Protein AF-A0A954RBP4-F1 (afdb_monomer_lite)

Foldseek 3Di:
DFPFQFCADPVRDGHFDKDKDKAFFFDDVLLVLLLVLLVVCVVLLVQLQVLVVVLVVVVVVLVVVLCVVLVVVVVVDPCSQVSCCQSQVHRPPDPDPPGDRGNPVVVVVSLVSNLVSLVVVQVSVQVSCCRRTCVLVLQLCLLLLLLLLLLQAQWDQDPVRAIFSHSCLLVADEQEHQCCSVDGHHQWHPVVVSCLSNPVCVPDVVSSVVSSDRIDMTMGGSHTRHPQPLSVCLVNLLSVLLSVLSVVVLRDNDFGFDPSSVQSVQCRRDPLQPRWGQGPVRDIDTSLRSLVSSLVSSVVVLVVQPVDPVHDPPPDDCVSVVVSSVSSVVSSVQSVVCNVVVHRDLPCQSNYNNSVLVVVLVVCPPPDDPVVNNCSSRLCRRPDCSRPVNVCVVVPVHDDPDDPVVVVCCVQAPDPPDVVNVVSVCCVVPVVPDPDD

Structure (mmCIF, N/CA/C/O backbone):
data_AF-A0A954RBP4-F1
#
_entry.id   AF-A0A954RBP4-F1
#
loop_
_atom_site.group_PDB
_atom_site.id
_atom_site.type_symbol
_atom_site.label_atom_id
_atom_site.label_alt_id
_atom_site.label_comp_id
_atom_site.label_asym_id
_atom_site.label_entity_id
_atom_site.label_seq_id
_atom_site.pdbx_PDB_ins_code
_atom_site.Cartn_x
_atom_site.Cartn_y
_atom_site.Cartn_z
_atom_site.occupancy
_atom_site.B_iso_or_equiv
_atom_site.auth_seq_id
_atom_site.auth_comp_id
_atom_site.auth_asym_id
_atom_site.auth_atom_id
_atom_site.pdbx_PDB_model_num
ATOM 1 N N . PHE A 1 1 ? 16.609 14.440 15.806 1.00 33.59 1 PHE A N 1
ATOM 2 C CA . PHE A 1 1 ? 15.594 14.016 14.828 1.00 33.59 1 PHE A CA 1
ATOM 3 C C . PHE A 1 1 ? 15.076 12.662 15.272 1.00 33.59 1 PHE A C 1
ATOM 5 O O . PHE A 1 1 ? 15.730 11.662 15.017 1.00 33.59 1 PHE A O 1
ATOM 12 N N . SER A 1 2 ? 13.993 12.630 16.051 1.00 37.09 2 SER A N 1
ATOM 13 C CA . SER A 1 2 ? 13.300 11.372 16.325 1.00 37.09 2 SER A CA 1
ATOM 14 C C . SER A 1 2 ? 12.646 10.907 15.026 1.00 37.09 2 SER A C 1
ATOM 16 O O . SER A 1 2 ? 12.088 11.715 14.282 1.00 37.09 2 SER A O 1
ATOM 18 N N . LEU A 1 3 ? 12.771 9.618 14.718 1.00 47.31 3 LEU A N 1
ATOM 19 C CA . LEU A 1 3 ? 12.022 9.019 13.624 1.00 47.31 3 LEU A CA 1
ATOM 20 C C . LEU A 1 3 ? 10.549 9.012 14.049 1.00 47.31 3 LEU A C 1
ATOM 22 O O . LEU A 1 3 ? 10.166 8.297 14.972 1.00 47.31 3 LEU A O 1
ATOM 26 N N . ILE A 1 4 ? 9.744 9.863 13.422 1.00 57.34 4 ILE A N 1
ATOM 27 C CA . ILE A 1 4 ? 8.293 9.870 13.601 1.00 57.34 4 ILE A CA 1
ATOM 28 C C . ILE A 1 4 ? 7.732 8.950 12.519 1.00 57.34 4 ILE A C 1
ATOM 30 O O . ILE A 1 4 ? 7.962 9.185 11.331 1.00 57.34 4 ILE A O 1
ATOM 34 N N . LYS A 1 5 ? 7.024 7.890 12.913 1.00 66.44 5 LYS A N 1
ATOM 35 C CA . LYS A 1 5 ? 6.381 6.962 11.979 1.00 66.44 5 LYS A CA 1
ATOM 36 C C . LYS A 1 5 ? 5.023 7.526 11.576 1.00 66.44 5 LYS A C 1
ATOM 38 O O . LYS A 1 5 ? 3.989 7.055 12.017 1.00 66.44 5 LYS A O 1
ATOM 43 N N . ASN A 1 6 ? 5.028 8.565 10.753 1.00 70.00 6 ASN A N 1
ATOM 44 C CA . ASN A 1 6 ? 3.814 9.162 10.211 1.00 70.00 6 ASN A CA 1
ATOM 45 C C . ASN A 1 6 ? 3.867 9.095 8.677 1.00 70.00 6 ASN A C 1
ATOM 47 O O . ASN A 1 6 ? 4.937 9.210 8.076 1.00 70.00 6 ASN A O 1
ATOM 51 N N . ASP A 1 7 ? 2.713 8.919 8.033 1.00 79.81 7 ASP A N 1
ATOM 52 C CA . ASP A 1 7 ? 2.591 9.073 6.583 1.00 79.81 7 ASP A CA 1
ATOM 53 C C . ASP A 1 7 ? 2.829 10.521 6.141 1.00 79.81 7 ASP A C 1
ATOM 55 O O . ASP A 1 7 ? 2.925 10.780 4.944 1.00 79.81 7 ASP A O 1
ATOM 59 N N . ARG A 1 8 ? 2.964 11.467 7.080 1.00 78.88 8 ARG A N 1
ATOM 60 C CA . ARG A 1 8 ? 3.411 12.835 6.833 1.00 78.88 8 ARG A CA 1
ATOM 61 C C . ARG A 1 8 ? 4.608 13.257 7.660 1.00 78.88 8 ARG A C 1
ATOM 63 O O . ARG A 1 8 ? 4.694 12.972 8.850 1.00 78.88 8 ARG A O 1
ATOM 70 N N . ASP A 1 9 ? 5.489 14.031 7.036 1.00 73.94 9 ASP A N 1
ATOM 71 C CA . ASP A 1 9 ? 6.501 14.785 7.774 1.00 73.94 9 ASP A CA 1
ATOM 72 C C . ASP A 1 9 ? 5.924 16.076 8.388 1.00 73.94 9 ASP A C 1
ATOM 74 O O . ASP A 1 9 ? 4.754 16.431 8.207 1.00 73.94 9 ASP A O 1
ATOM 78 N N . ALA A 1 10 ? 6.773 16.805 9.117 1.00 68.75 10 ALA A N 1
ATOM 79 C CA . ALA A 1 10 ? 6.433 18.095 9.715 1.00 68.75 10 ALA A CA 1
ATOM 80 C C . ALA A 1 10 ? 6.045 19.171 8.678 1.00 68.75 10 ALA A C 1
ATOM 82 O O . ALA A 1 10 ? 5.360 20.135 9.016 1.00 68.75 10 ALA A O 1
ATOM 83 N N . GLU A 1 11 ? 6.444 18.999 7.416 1.00 77.31 11 GLU A N 1
ATOM 84 C CA . GLU A 1 11 ? 6.103 19.881 6.297 1.00 77.31 11 GLU A CA 1
ATOM 85 C C . GLU A 1 11 ? 4.794 19.464 5.601 1.00 77.31 11 GLU A C 1
ATOM 87 O O . GLU A 1 11 ? 4.347 20.118 4.655 1.00 77.31 11 GLU A O 1
ATOM 92 N N . ASN A 1 12 ? 4.126 18.418 6.105 1.00 75.44 12 ASN A N 1
ATOM 93 C CA . ASN A 1 12 ? 2.889 17.854 5.573 1.00 75.44 12 ASN A CA 1
ATOM 94 C C . ASN A 1 12 ? 3.063 17.223 4.174 1.00 75.44 12 ASN A C 1
ATOM 96 O O . ASN A 1 12 ? 2.090 17.083 3.420 1.00 75.44 12 ASN A O 1
ATOM 100 N N . ASN A 1 13 ? 4.287 16.815 3.826 1.00 80.81 13 ASN A N 1
ATOM 101 C CA . ASN A 1 13 ? 4.541 15.965 2.668 1.00 80.81 13 ASN A CA 1
ATOM 102 C C . ASN A 1 13 ? 4.048 14.555 2.977 1.00 80.81 13 ASN A C 1
ATOM 104 O O . ASN A 1 13 ? 4.343 14.022 4.037 1.00 80.81 13 ASN A O 1
ATOM 108 N N . VAL A 1 14 ? 3.303 13.952 2.049 1.00 80.94 14 VAL A N 1
ATOM 109 C CA . VAL A 1 14 ? 2.712 12.622 2.241 1.00 80.94 14 VAL A CA 1
ATOM 110 C C . VAL A 1 14 ? 3.630 11.562 1.648 1.00 80.94 14 VAL A C 1
ATOM 112 O O . VAL A 1 14 ? 3.820 11.518 0.429 1.00 80.94 14 VAL A O 1
ATOM 115 N N . TYR A 1 15 ? 4.148 10.700 2.508 1.00 73.00 15 TYR A N 1
ATOM 116 C CA . TYR A 1 15 ? 4.879 9.486 2.185 1.00 73.00 15 TYR A CA 1
ATOM 117 C C . TYR A 1 15 ? 3.975 8.281 2.412 1.00 73.00 15 TYR A C 1
ATOM 119 O O . TYR A 1 15 ? 2.764 8.402 2.598 1.00 73.00 15 TYR A O 1
ATOM 127 N N . GLY A 1 16 ? 4.520 7.080 2.290 1.00 62.59 16 GLY A N 1
ATOM 128 C CA . GLY A 1 16 ? 3.666 5.926 2.411 1.00 62.59 16 GLY A CA 1
ATOM 129 C C . GLY A 1 16 ? 4.373 4.615 2.607 1.00 62.59 16 GLY A C 1
ATOM 130 O O . GLY A 1 16 ? 5.326 4.315 1.893 1.00 62.59 16 GLY A O 1
ATOM 131 N N . ALA A 1 17 ? 3.773 3.780 3.447 1.00 70.00 17 ALA A N 1
ATOM 132 C CA . ALA A 1 17 ? 3.971 2.344 3.410 1.00 70.00 17 ALA A CA 1
ATOM 133 C C . ALA A 1 17 ? 3.424 1.799 2.078 1.00 70.00 17 ALA A C 1
ATOM 135 O O . ALA A 1 17 ? 2.238 1.937 1.764 1.00 70.00 17 ALA A O 1
ATOM 136 N N . GLN A 1 18 ? 4.317 1.287 1.233 1.00 80.31 18 GLN A N 1
ATOM 137 C CA . GLN A 1 18 ? 3.947 0.586 0.007 1.00 80.31 18 GLN A CA 1
ATOM 138 C C . GLN A 1 18 ? 3.884 -0.905 0.308 1.00 80.31 18 GLN A C 1
ATOM 140 O O . GLN A 1 18 ? 4.872 -1.495 0.742 1.00 80.31 18 GLN A O 1
ATOM 145 N N . GLU A 1 19 ? 2.747 -1.522 0.023 1.00 90.12 19 GLU A N 1
ATOM 146 C CA . GLU A 1 19 ? 2.595 -2.966 0.122 1.00 90.12 19 GLU A CA 1
ATOM 147 C C . GLU A 1 19 ? 2.966 -3.605 -1.216 1.00 90.12 19 GLU A C 1
ATOM 149 O O . GLU A 1 19 ? 2.655 -3.084 -2.293 1.00 90.12 19 GLU A O 1
ATOM 154 N N . ASN A 1 20 ? 3.663 -4.735 -1.151 1.00 92.50 20 ASN A N 1
ATOM 155 C CA . ASN A 1 20 ? 4.163 -5.442 -2.319 1.00 92.50 20 ASN A CA 1
ATOM 156 C C . ASN A 1 20 ? 3.734 -6.904 -2.222 1.00 92.50 20 ASN A C 1
ATOM 158 O O . ASN A 1 20 ? 4.169 -7.609 -1.318 1.00 92.50 20 ASN A O 1
ATOM 162 N N . TYR A 1 21 ? 2.930 -7.350 -3.181 1.00 92.50 21 TYR A N 1
ATOM 163 C CA . TYR A 1 21 ? 2.414 -8.715 -3.240 1.00 92.50 21 TYR A CA 1
ATOM 164 C C . TYR A 1 21 ? 2.783 -9.368 -4.563 1.00 92.50 21 TYR A C 1
ATOM 166 O O . TYR A 1 21 ? 2.841 -8.698 -5.594 1.00 92.50 21 TYR A O 1
ATOM 174 N N . GLU A 1 22 ? 3.010 -10.675 -4.566 1.00 91.38 22 GLU A N 1
ATOM 175 C CA . GLU A 1 22 ? 3.103 -11.421 -5.815 1.00 91.38 22 GLU A CA 1
ATOM 176 C C . GLU A 1 22 ? 1.692 -11.767 -6.297 1.00 91.38 22 GLU A C 1
ATOM 178 O O . GLU A 1 22 ? 0.922 -12.403 -5.587 1.00 91.38 22 GLU A O 1
ATOM 183 N N . ALA A 1 23 ? 1.334 -11.340 -7.506 1.00 92.81 23 ALA A N 1
ATOM 184 C CA . ALA A 1 23 ? 0.009 -11.589 -8.060 1.00 92.81 23 ALA A CA 1
ATOM 185 C C . ALA A 1 23 ? 0.088 -11.985 -9.531 1.00 92.81 23 ALA A C 1
ATOM 187 O O . ALA A 1 23 ? 1.051 -11.687 -10.249 1.00 92.81 23 ALA A O 1
ATOM 188 N N . THR A 1 24 ? -0.964 -12.640 -10.010 1.00 93.06 24 THR A N 1
ATOM 189 C CA . THR A 1 24 ? -1.110 -12.934 -11.434 1.00 93.06 24 THR A CA 1
ATOM 190 C C . THR A 1 24 ? -1.325 -11.646 -12.238 1.00 93.06 24 THR A C 1
ATOM 192 O O . THR A 1 24 ? -2.345 -10.968 -12.109 1.00 93.06 24 THR A O 1
ATOM 195 N N . LEU A 1 25 ? -0.368 -11.315 -13.111 1.00 94.19 25 LEU A N 1
ATOM 196 C CA . LEU A 1 25 ? -0.411 -10.131 -13.970 1.00 94.19 25 LEU A CA 1
ATOM 197 C C . LEU A 1 25 ? -1.586 -10.192 -14.952 1.00 94.19 25 LEU A C 1
ATOM 199 O O . LEU A 1 25 ? -2.387 -9.263 -15.045 1.00 94.19 25 LEU A O 1
ATOM 203 N N . ALA A 1 26 ? -1.651 -11.271 -15.727 1.00 93.69 26 ALA A N 1
ATOM 204 C CA . ALA A 1 26 ? -2.657 -11.510 -16.749 1.00 93.69 26 ALA A CA 1
ATOM 205 C C . ALA A 1 26 ? -2.641 -12.987 -17.167 1.00 93.69 26 ALA A C 1
ATOM 207 O O . ALA A 1 26 ? -1.654 -13.695 -16.962 1.00 93.69 26 ALA A O 1
ATOM 208 N N . GLU A 1 27 ? -3.717 -13.431 -17.814 1.00 92.62 27 GLU A N 1
ATOM 209 C CA . GLU A 1 27 ? -3.860 -14.790 -18.340 1.00 92.62 27 GLU A CA 1
ATOM 210 C C . GLU A 1 27 ? -4.358 -14.781 -19.788 1.00 92.62 27 GLU A C 1
ATOM 212 O O . GLU A 1 27 ? -4.925 -13.790 -20.269 1.00 92.62 27 GLU A O 1
ATOM 217 N N . GLY A 1 28 ? -4.131 -15.897 -20.488 1.00 94.75 28 GLY A N 1
ATOM 218 C CA . GLY A 1 28 ? -4.576 -16.104 -21.864 1.00 94.75 28 GLY A CA 1
ATOM 219 C C . GLY A 1 28 ? -4.098 -15.001 -22.811 1.00 94.75 28 GLY A C 1
ATOM 220 O O . GLY A 1 28 ? -2.933 -14.597 -22.794 1.00 94.75 28 GLY A O 1
ATOM 221 N N . TRP A 1 29 ? -5.014 -14.481 -23.630 1.00 95.50 29 TRP A N 1
ATOM 222 C CA . TRP A 1 29 ? -4.706 -13.457 -24.633 1.00 95.50 29 TRP A CA 1
ATOM 223 C C . TRP A 1 29 ? -4.189 -12.143 -24.029 1.00 95.50 29 TRP A C 1
ATOM 225 O O . TRP A 1 29 ? -3.405 -11.449 -24.669 1.00 95.50 29 TRP A O 1
ATOM 235 N N . ARG A 1 30 ? -4.582 -11.793 -22.793 1.00 95.50 30 ARG A N 1
ATOM 236 C CA . ARG A 1 30 ? -4.137 -10.546 -22.146 1.00 95.50 30 ARG A CA 1
ATOM 237 C C . ARG A 1 30 ? -2.656 -10.591 -21.788 1.00 95.50 30 ARG A C 1
ATOM 239 O O . ARG A 1 30 ? -1.988 -9.567 -21.875 1.00 95.50 30 ARG A O 1
ATOM 246 N N . LEU A 1 31 ? -2.144 -11.763 -21.406 1.00 96.44 31 LEU A N 1
ATOM 247 C CA . LEU A 1 31 ? -0.717 -11.951 -21.141 1.00 96.44 31 LEU A CA 1
ATOM 248 C C . LEU A 1 31 ? 0.098 -11.843 -22.434 1.00 96.44 31 LEU A C 1
ATOM 250 O O . LEU A 1 31 ? 1.148 -11.206 -22.451 1.00 96.44 31 LEU A O 1
ATOM 254 N N . TRP A 1 32 ? -0.411 -12.413 -23.528 1.00 97.00 32 TRP A N 1
ATOM 255 C CA . TRP A 1 32 ? 0.188 -12.241 -24.852 1.00 97.00 32 TRP A CA 1
ATOM 256 C C . TRP A 1 32 ? 0.181 -10.783 -25.300 1.00 97.00 32 TRP A C 1
ATOM 258 O O . TRP A 1 32 ? 1.216 -10.288 -25.731 1.00 97.00 32 TRP A O 1
ATOM 268 N N . ALA A 1 33 ? -0.939 -10.078 -25.129 1.00 97.12 33 ALA A N 1
ATOM 269 C CA . ALA A 1 33 ? -1.040 -8.659 -25.448 1.00 97.12 33 ALA A CA 1
ATOM 270 C C . ALA A 1 33 ? -0.065 -7.810 -24.618 1.00 97.12 33 ALA A C 1
ATOM 272 O O . ALA A 1 33 ? 0.603 -6.950 -25.174 1.00 97.12 33 ALA A O 1
ATOM 273 N N . TRP A 1 34 ? 0.088 -8.093 -23.319 1.00 97.31 34 TRP A N 1
ATOM 274 C CA . TRP A 1 34 ? 1.098 -7.444 -22.476 1.00 97.31 34 TRP A CA 1
ATOM 275 C C . TRP A 1 34 ? 2.517 -7.631 -23.026 1.00 97.31 34 TRP A C 1
ATOM 277 O O . TRP A 1 34 ? 3.234 -6.653 -23.228 1.00 97.31 34 TRP A O 1
ATOM 287 N N . ARG A 1 35 ? 2.908 -8.876 -23.325 1.00 97.44 35 ARG A N 1
ATOM 288 C CA . ARG A 1 35 ? 4.232 -9.193 -23.887 1.00 97.44 35 ARG A CA 1
ATOM 289 C C . ARG A 1 35 ? 4.448 -8.519 -25.240 1.00 97.44 35 ARG A C 1
ATOM 291 O O . ARG A 1 35 ? 5.499 -7.931 -25.469 1.00 97.44 35 ARG A O 1
ATOM 298 N N . ALA A 1 36 ? 3.443 -8.560 -26.112 1.00 97.44 36 ALA A N 1
ATOM 299 C CA . ALA A 1 36 ? 3.481 -7.898 -27.410 1.00 97.44 36 ALA A CA 1
ATOM 300 C C . ALA A 1 36 ? 3.645 -6.378 -27.263 1.00 97.44 36 ALA A C 1
ATOM 302 O O . ALA A 1 36 ? 4.449 -5.791 -27.982 1.00 97.44 36 ALA A O 1
ATOM 303 N N . SER A 1 37 ? 2.963 -5.749 -26.298 1.00 97.06 37 SER A N 1
ATOM 304 C CA . SER A 1 37 ? 3.147 -4.328 -25.993 1.00 97.06 37 SER A CA 1
ATOM 305 C C . SER A 1 37 ? 4.576 -4.014 -25.550 1.00 97.06 37 SER A C 1
ATOM 307 O O . SER A 1 37 ? 5.146 -3.047 -26.041 1.00 97.06 37 SER A O 1
ATOM 309 N N . LEU A 1 38 ? 5.182 -4.831 -24.678 1.00 96.00 38 LEU A N 1
ATOM 310 C CA . LEU A 1 38 ? 6.577 -4.634 -24.260 1.00 96.00 38 LEU A CA 1
ATOM 311 C C . LEU A 1 38 ? 7.545 -4.722 -25.448 1.00 96.00 38 LEU A C 1
ATOM 313 O O . LEU A 1 38 ? 8.430 -3.880 -25.577 1.00 96.00 38 LEU A O 1
ATOM 317 N N . ILE A 1 39 ? 7.345 -5.692 -26.347 1.00 96.06 39 ILE A N 1
ATOM 318 C CA . ILE A 1 39 ? 8.150 -5.829 -27.571 1.00 96.06 39 ILE A CA 1
ATOM 319 C C . ILE A 1 39 ? 7.952 -4.617 -28.487 1.00 96.06 39 ILE A C 1
ATOM 321 O O . ILE A 1 39 ? 8.927 -4.028 -28.948 1.00 96.06 39 ILE A O 1
ATOM 325 N N . ALA A 1 40 ? 6.706 -4.201 -28.720 1.00 96.50 40 ALA A N 1
ATOM 326 C CA . ALA A 1 40 ? 6.388 -3.048 -29.564 1.00 96.50 40 ALA A CA 1
ATOM 327 C C . ALA A 1 40 ? 6.981 -1.738 -29.016 1.00 96.50 40 ALA A C 1
ATOM 329 O O . ALA A 1 40 ? 7.265 -0.815 -29.774 1.00 96.50 40 ALA A O 1
ATOM 330 N N . MET A 1 41 ? 7.199 -1.667 -27.703 1.00 95.94 41 MET A N 1
ATOM 331 C CA . MET A 1 41 ? 7.825 -0.537 -27.026 1.00 95.94 41 MET A CA 1
ATOM 332 C C . MET A 1 41 ? 9.360 -0.545 -27.070 1.00 95.94 41 MET A C 1
ATOM 334 O O . MET A 1 41 ? 9.969 0.451 -26.681 1.00 95.94 41 MET A O 1
ATOM 338 N N . THR A 1 42 ? 10.005 -1.610 -27.558 1.00 94.06 42 THR A N 1
ATOM 339 C CA . THR A 1 42 ? 11.477 -1.696 -27.587 1.00 94.06 42 THR A CA 1
ATOM 340 C C . THR A 1 42 ? 12.160 -0.565 -28.366 1.00 94.06 42 THR A C 1
ATOM 342 O O . THR A 1 42 ? 13.127 -0.025 -27.830 1.00 94.06 42 THR A O 1
ATOM 345 N N . PRO A 1 43 ? 11.681 -0.092 -29.541 1.00 95.44 43 PRO A N 1
ATOM 346 C CA . PRO A 1 43 ? 12.342 1.018 -30.237 1.00 95.44 43 PRO A CA 1
ATOM 347 C C . PRO A 1 43 ? 12.315 2.302 -29.406 1.00 95.44 43 PRO A C 1
ATOM 349 O O . PRO A 1 43 ? 13.280 3.062 -29.372 1.00 95.44 43 PRO A O 1
ATOM 352 N N . LEU A 1 44 ? 11.211 2.517 -28.691 1.00 94.69 44 LEU A N 1
ATOM 353 C CA . LEU A 1 44 ? 11.035 3.665 -27.819 1.00 94.69 44 LEU A CA 1
ATOM 354 C C . LEU A 1 44 ? 11.900 3.567 -26.562 1.00 94.69 44 LEU A C 1
ATOM 356 O O . LEU A 1 44 ? 12.443 4.570 -26.117 1.00 94.69 44 LEU A O 1
ATOM 360 N N . MET A 1 45 ? 12.082 2.355 -26.041 1.00 94.62 45 MET A N 1
ATOM 361 C CA . MET A 1 45 ? 13.001 2.070 -24.944 1.00 94.62 45 MET A CA 1
ATOM 362 C C . MET A 1 45 ? 14.446 2.420 -25.329 1.00 94.62 45 MET A C 1
ATOM 364 O O . MET A 1 45 ? 15.089 3.187 -24.616 1.00 94.62 45 MET A O 1
ATOM 368 N N . PHE A 1 46 ? 14.923 1.971 -26.497 1.00 94.69 46 PHE A N 1
ATOM 369 C CA . PHE A 1 46 ? 16.255 2.334 -27.000 1.00 94.69 46 PHE A CA 1
ATOM 370 C C . PHE A 1 46 ? 16.401 3.842 -27.238 1.00 94.69 46 PHE A C 1
ATOM 372 O O . PHE A 1 46 ? 17.417 4.423 -26.860 1.00 94.69 46 PHE A O 1
ATOM 379 N N . ALA A 1 47 ? 15.386 4.497 -27.811 1.00 95.00 47 ALA A N 1
ATOM 380 C CA . ALA A 1 47 ? 15.392 5.949 -27.990 1.00 95.00 47 ALA A CA 1
ATOM 381 C C . ALA A 1 47 ? 15.489 6.691 -26.645 1.00 95.00 47 ALA A C 1
ATOM 383 O O . ALA A 1 47 ? 16.256 7.648 -26.519 1.00 95.00 47 ALA A O 1
ATOM 384 N N . THR A 1 48 ? 14.766 6.222 -25.622 1.00 95.06 48 THR A N 1
ATOM 385 C CA . THR A 1 48 ? 14.865 6.752 -24.260 1.00 95.06 48 THR A CA 1
ATOM 386 C C . THR A 1 48 ? 16.270 6.559 -23.689 1.00 95.06 48 THR A C 1
ATOM 388 O O . THR A 1 48 ? 16.819 7.514 -23.147 1.00 95.06 48 THR A O 1
ATOM 391 N N . TRP A 1 49 ? 16.891 5.385 -23.840 1.00 94.56 49 TRP A N 1
ATOM 392 C CA . TRP A 1 49 ? 18.256 5.150 -23.351 1.00 94.56 49 TRP A CA 1
ATOM 393 C C . TRP A 1 49 ? 19.279 6.053 -24.032 1.00 94.56 49 TRP A C 1
ATOM 395 O O . TRP A 1 49 ? 20.080 6.682 -23.347 1.00 94.56 49 TRP A O 1
ATOM 405 N N . ILE A 1 50 ? 19.215 6.182 -25.360 1.00 95.00 50 ILE A N 1
ATOM 406 C CA . ILE A 1 50 ? 20.086 7.092 -26.114 1.00 95.00 50 ILE A CA 1
ATOM 407 C C . ILE A 1 50 ? 19.915 8.523 -25.599 1.00 95.00 50 ILE A C 1
ATOM 409 O O . ILE A 1 50 ? 20.904 9.188 -25.305 1.00 95.00 50 ILE A O 1
ATOM 413 N N . GLY A 1 51 ? 18.675 8.990 -25.427 1.00 94.44 51 GLY A N 1
ATOM 414 C CA . GLY A 1 51 ? 18.413 10.327 -24.899 1.00 94.44 51 GLY A CA 1
ATOM 415 C C . GLY A 1 51 ? 18.949 10.531 -23.477 1.00 94.44 51 GLY A C 1
ATOM 416 O O . GLY A 1 51 ? 19.565 11.558 -23.202 1.00 94.44 51 GLY A O 1
ATOM 417 N N . LEU A 1 52 ? 18.793 9.548 -22.584 1.00 92.44 52 LEU A N 1
ATOM 418 C CA . LEU A 1 52 ? 19.346 9.607 -21.225 1.00 92.44 52 LEU A CA 1
ATOM 419 C C . LEU A 1 52 ? 20.881 9.610 -21.227 1.00 92.44 52 LEU A C 1
ATOM 421 O O . LEU A 1 52 ? 21.486 10.392 -20.497 1.00 92.44 52 LEU A O 1
ATOM 425 N N . ILE A 1 53 ? 21.516 8.799 -22.077 1.00 92.75 53 ILE A N 1
ATOM 426 C CA . ILE A 1 53 ? 22.975 8.781 -22.247 1.00 92.75 53 ILE A CA 1
ATOM 427 C C . ILE A 1 53 ? 23.467 10.135 -22.765 1.00 92.75 53 ILE A C 1
ATOM 429 O O . ILE A 1 53 ? 24.426 10.678 -22.225 1.00 92.75 53 ILE A O 1
ATOM 433 N N . LEU A 1 54 ? 22.795 10.720 -23.760 1.00 94.81 54 LEU A N 1
ATOM 434 C CA . LEU A 1 54 ? 23.139 12.046 -24.278 1.00 94.81 54 LEU A CA 1
ATOM 435 C C . LEU A 1 54 ? 23.004 13.135 -23.207 1.00 94.81 54 LEU A C 1
ATOM 437 O O . LEU A 1 54 ? 23.852 14.023 -23.141 1.00 94.81 54 LEU A O 1
ATOM 441 N N . LEU A 1 55 ? 21.991 13.053 -22.337 1.00 92.19 55 LEU A N 1
ATOM 442 C CA . LEU A 1 55 ? 21.859 13.962 -21.196 1.00 92.19 55 LEU A CA 1
ATOM 443 C C . LEU A 1 55 ? 23.013 13.796 -20.204 1.00 92.19 55 LEU A C 1
ATOM 445 O O . LEU A 1 55 ? 23.594 14.796 -19.787 1.00 92.19 55 LEU A O 1
ATOM 449 N N . ILE A 1 56 ? 23.389 12.558 -19.871 1.00 90.31 56 ILE A N 1
ATOM 450 C CA . ILE A 1 56 ? 24.537 12.274 -18.996 1.00 90.31 56 ILE A CA 1
ATOM 451 C C . ILE A 1 56 ? 25.829 12.825 -19.611 1.00 90.31 56 ILE A C 1
ATOM 453 O O . ILE A 1 56 ? 26.572 13.531 -18.933 1.00 90.31 56 ILE A O 1
ATOM 457 N N . ILE A 1 57 ? 26.079 12.572 -20.900 1.00 92.75 57 ILE A N 1
ATOM 458 C CA . ILE A 1 57 ? 27.238 13.115 -21.625 1.00 92.75 57 ILE A CA 1
ATOM 459 C C . ILE A 1 57 ? 27.211 14.648 -21.597 1.00 92.75 57 ILE A C 1
ATOM 461 O O . ILE A 1 57 ? 28.235 15.268 -21.324 1.00 92.75 57 ILE A O 1
ATOM 465 N N . GLY A 1 58 ? 26.047 15.270 -21.804 1.00 91.06 58 GLY A N 1
ATOM 466 C CA . GLY A 1 58 ? 25.863 16.718 -21.697 1.00 91.06 58 GLY A CA 1
ATOM 467 C C . GLY A 1 58 ? 26.262 17.276 -20.329 1.00 91.06 58 GLY A C 1
ATOM 468 O O . GLY A 1 58 ? 26.988 18.268 -20.263 1.00 91.06 58 GLY A O 1
ATOM 469 N N . VAL A 1 59 ? 25.856 16.613 -19.241 1.00 88.62 59 VAL A N 1
ATOM 470 C CA . VAL A 1 59 ? 26.249 16.989 -17.872 1.00 88.62 59 VAL A CA 1
ATOM 471 C C . VAL A 1 59 ? 27.751 16.831 -17.662 1.00 88.62 59 VAL A C 1
ATOM 473 O O . VAL A 1 59 ? 28.389 17.736 -17.129 1.00 88.62 59 VAL A O 1
ATOM 476 N N . LEU A 1 60 ? 28.340 15.717 -18.103 1.00 89.06 60 LEU A N 1
ATOM 477 C CA . LEU A 1 60 ? 29.780 15.483 -17.976 1.00 89.06 60 LEU A CA 1
ATOM 478 C C . LEU A 1 60 ? 30.595 16.519 -18.762 1.00 89.06 60 LEU A C 1
ATOM 480 O O . LEU A 1 60 ? 31.570 17.052 -18.235 1.00 89.06 60 LEU A O 1
ATOM 484 N N . MET A 1 61 ? 30.170 16.861 -19.982 1.00 90.62 61 MET A N 1
ATOM 485 C CA . MET A 1 61 ? 30.788 17.927 -20.776 1.00 90.62 61 MET A CA 1
ATOM 486 C C . MET A 1 61 ? 30.659 19.287 -20.088 1.00 90.62 61 MET A C 1
ATOM 488 O O . MET A 1 61 ? 31.641 20.023 -20.019 1.00 90.62 61 MET A O 1
ATOM 492 N N . TYR A 1 62 ? 29.484 19.615 -19.541 1.00 89.56 62 TYR A N 1
ATOM 493 C CA . TYR A 1 62 ? 29.293 20.843 -18.769 1.00 89.56 62 TYR A CA 1
ATOM 494 C C . TYR A 1 62 ? 30.252 20.911 -17.577 1.00 89.56 62 TYR A C 1
ATOM 496 O O . TYR A 1 62 ? 30.938 21.916 -17.410 1.00 89.56 62 TYR A O 1
ATOM 504 N N . LEU A 1 63 ? 30.346 19.841 -16.782 1.00 86.06 63 LEU A N 1
ATOM 505 C CA . LEU A 1 63 ? 31.239 19.782 -15.624 1.00 86.06 63 LEU A CA 1
ATOM 506 C C . LEU A 1 63 ? 32.713 19.905 -16.032 1.00 86.06 63 LEU A C 1
ATOM 508 O O . LEU A 1 63 ? 33.468 20.609 -15.364 1.00 86.06 63 LEU A O 1
ATOM 512 N N . ALA A 1 64 ? 33.114 19.282 -17.143 1.00 87.62 64 ALA A N 1
ATOM 513 C CA . ALA A 1 64 ? 34.463 19.408 -17.685 1.00 87.62 64 ALA A CA 1
ATOM 514 C C . ALA A 1 64 ? 34.773 20.853 -18.114 1.00 87.62 64 ALA A C 1
ATOM 516 O O . ALA A 1 64 ? 35.800 21.404 -17.721 1.00 87.62 64 ALA A O 1
ATOM 517 N N . ILE A 1 65 ? 33.867 21.502 -18.855 1.00 88.81 65 ILE A N 1
ATOM 518 C CA . ILE A 1 65 ? 34.014 22.907 -19.271 1.00 88.81 65 ILE A CA 1
ATOM 519 C C . ILE A 1 65 ? 34.046 23.826 -18.046 1.00 88.81 65 ILE A C 1
ATOM 521 O O . ILE A 1 65 ? 34.914 24.691 -17.942 1.00 88.81 65 ILE A O 1
ATOM 525 N N . ALA A 1 66 ? 33.141 23.618 -17.089 1.00 86.19 66 ALA A N 1
ATOM 526 C CA . ALA A 1 66 ? 33.093 24.378 -15.848 1.00 86.19 66 ALA A CA 1
ATOM 527 C C . ALA A 1 66 ? 34.399 24.241 -15.051 1.00 86.19 66 ALA A C 1
ATOM 529 O O . ALA A 1 66 ? 34.887 25.238 -14.523 1.00 86.19 66 ALA A O 1
ATOM 530 N N . ALA A 1 67 ? 35.007 23.051 -15.008 1.00 84.75 67 ALA A N 1
ATOM 531 C CA . ALA A 1 67 ? 36.305 22.832 -14.371 1.00 84.75 67 ALA A CA 1
ATOM 532 C C . ALA A 1 67 ? 37.442 23.567 -15.099 1.00 84.75 67 ALA A C 1
ATOM 534 O O . ALA A 1 67 ? 38.245 24.237 -14.446 1.00 84.75 67 ALA A O 1
ATOM 535 N N . VAL A 1 68 ? 37.474 23.511 -16.437 1.00 87.31 68 VAL A N 1
ATOM 536 C CA . VAL A 1 68 ? 38.458 24.227 -17.271 1.00 87.31 68 VAL A CA 1
ATOM 537 C C . VAL A 1 68 ? 38.339 25.745 -17.118 1.00 87.31 68 VAL A C 1
ATOM 539 O O . VAL A 1 68 ? 39.354 26.431 -17.147 1.00 87.31 68 VAL A O 1
ATOM 542 N N . VAL A 1 69 ? 37.132 26.283 -16.918 1.00 85.31 69 VAL A N 1
ATOM 543 C CA . VAL A 1 69 ? 36.912 27.717 -16.651 1.00 85.31 69 VAL A CA 1
ATOM 544 C C . VAL A 1 69 ? 37.272 28.079 -15.208 1.00 85.31 69 VAL A C 1
ATOM 546 O O . VAL A 1 69 ? 37.896 29.111 -14.959 1.00 85.31 69 VAL A O 1
ATOM 549 N N . TYR A 1 70 ? 36.896 27.235 -14.247 1.00 83.06 70 TYR A N 1
ATOM 550 C CA . TYR A 1 70 ? 37.095 27.490 -12.823 1.00 83.06 70 TYR A CA 1
ATOM 551 C C . TYR A 1 70 ? 38.575 27.491 -12.428 1.00 83.06 70 TYR A C 1
ATOM 553 O O . TYR A 1 70 ? 39.020 28.439 -11.782 1.00 83.06 70 TYR A O 1
ATOM 561 N N . LEU A 1 71 ? 39.344 26.477 -12.849 1.00 83.31 71 LEU A N 1
ATOM 562 C CA . LEU A 1 71 ? 40.761 26.303 -12.500 1.00 83.31 71 LEU A CA 1
ATOM 563 C C . LEU A 1 71 ? 41.613 27.570 -12.734 1.00 83.31 71 LEU A C 1
ATOM 565 O O . LEU A 1 71 ? 42.187 28.068 -11.765 1.00 83.31 71 LEU A O 1
ATOM 569 N N . PRO A 1 72 ? 41.669 28.163 -13.941 1.00 83.19 72 PRO A N 1
ATOM 570 C CA . PRO A 1 72 ? 42.433 29.384 -14.177 1.00 83.19 72 PRO A CA 1
ATOM 571 C C . PRO A 1 72 ? 41.815 30.592 -13.468 1.00 83.19 72 PRO A C 1
ATOM 573 O O . PRO A 1 72 ? 42.550 31.422 -12.939 1.00 83.19 72 PRO A O 1
ATOM 576 N N . MET A 1 73 ? 40.481 30.689 -13.383 1.00 78.94 73 MET A N 1
ATOM 577 C CA . MET A 1 73 ? 39.834 31.813 -12.703 1.00 78.94 73 MET A CA 1
ATOM 578 C C . MET A 1 73 ? 40.147 31.871 -11.209 1.00 78.94 73 MET A C 1
ATOM 580 O O . MET A 1 73 ? 40.162 32.975 -10.667 1.00 78.94 73 MET A O 1
ATOM 584 N N . THR A 1 74 ? 40.452 30.747 -10.547 1.00 76.06 74 THR A N 1
ATOM 585 C CA . THR A 1 74 ? 40.876 30.769 -9.136 1.00 76.06 74 THR A CA 1
ATOM 586 C C . THR A 1 74 ? 42.151 31.585 -8.900 1.00 76.06 74 THR A C 1
ATOM 588 O O . THR A 1 74 ? 42.286 32.166 -7.828 1.00 76.06 74 THR A O 1
ATOM 591 N N . MET A 1 75 ? 43.033 31.713 -9.901 1.00 76.56 75 MET A N 1
ATOM 592 C CA . MET A 1 75 ? 44.244 32.540 -9.807 1.00 76.56 75 MET A CA 1
ATOM 593 C C . MET A 1 75 ? 43.974 34.044 -9.967 1.00 76.56 75 MET A C 1
ATOM 595 O O . MET A 1 75 ? 44.768 34.859 -9.508 1.00 76.56 75 MET A O 1
ATOM 599 N N . PHE A 1 76 ? 42.861 34.425 -10.603 1.00 75.44 76 PHE A N 1
ATOM 600 C CA . PHE A 1 76 ? 42.561 35.821 -10.961 1.00 75.44 76 PHE A CA 1
ATOM 601 C C . PHE A 1 76 ? 41.386 36.429 -10.187 1.00 75.44 76 PHE A C 1
ATOM 603 O O . PHE A 1 76 ? 41.156 37.636 -10.258 1.00 75.44 76 PHE A O 1
ATOM 610 N N . THR A 1 77 ? 40.615 35.626 -9.451 1.00 75.81 77 THR A N 1
ATOM 611 C CA . THR A 1 77 ? 39.433 36.093 -8.719 1.00 75.81 77 THR A CA 1
ATOM 612 C C . THR A 1 77 ? 39.686 36.212 -7.222 1.00 75.81 77 THR A C 1
ATOM 614 O O . THR A 1 77 ? 40.176 35.295 -6.573 1.00 75.81 77 THR A O 1
ATOM 617 N N . SER A 1 78 ? 39.244 37.318 -6.625 1.00 72.88 78 SER A N 1
ATOM 618 C CA . SER A 1 78 ? 39.291 37.515 -5.170 1.00 72.88 78 SER A CA 1
ATOM 619 C C . SER A 1 78 ? 38.194 36.737 -4.420 1.00 72.88 78 SER A C 1
ATOM 621 O O . SER A 1 78 ? 38.124 36.803 -3.194 1.00 72.88 78 SER A O 1
ATOM 623 N N . ARG A 1 79 ? 37.274 36.053 -5.129 1.00 76.69 79 ARG A N 1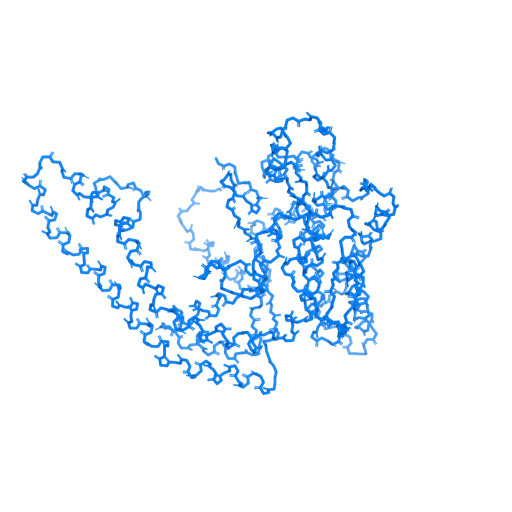
ATOM 624 C CA . ARG A 1 79 ? 36.113 35.344 -4.538 1.00 76.69 79 ARG A CA 1
ATOM 625 C C . ARG A 1 79 ? 35.817 33.981 -5.206 1.00 76.69 79 ARG A C 1
ATOM 627 O O . ARG A 1 79 ? 34.692 33.774 -5.677 1.00 76.69 79 ARG A O 1
ATOM 634 N N . PRO A 1 80 ? 36.755 33.016 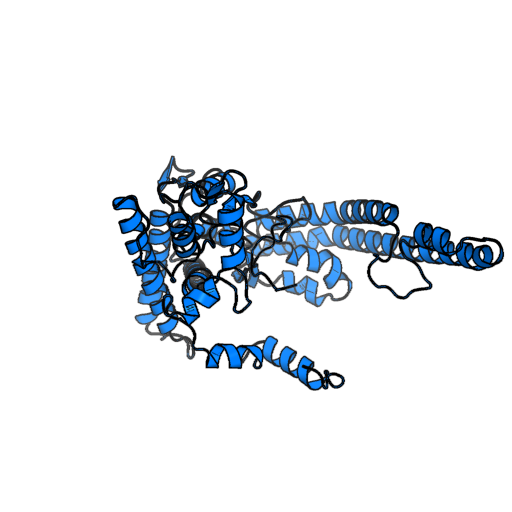-5.201 1.00 74.06 80 PRO A N 1
ATOM 635 C CA . PRO A 1 80 ? 36.604 31.730 -5.901 1.00 74.06 80 PRO A CA 1
ATOM 636 C C . PRO A 1 80 ? 35.401 30.909 -5.406 1.00 74.06 80 PRO A C 1
ATOM 638 O O . PRO A 1 80 ? 34.682 30.316 -6.206 1.00 74.06 80 PRO A O 1
ATOM 641 N N . LYS A 1 81 ? 35.073 30.993 -4.110 1.00 73.88 81 LYS A N 1
ATOM 642 C CA . LYS A 1 81 ? 33.916 30.312 -3.498 1.00 73.88 81 LYS A CA 1
ATOM 643 C C . LYS A 1 81 ? 32.550 30.731 -4.069 1.00 73.88 81 LYS A C 1
ATOM 645 O O . LYS A 1 81 ? 31.604 29.945 -4.062 1.00 73.88 81 LYS A O 1
ATOM 650 N N . ARG A 1 82 ? 32.396 31.979 -4.541 1.00 77.31 82 ARG A N 1
ATOM 651 C CA . ARG A 1 82 ? 31.139 32.428 -5.183 1.00 77.31 82 ARG A CA 1
ATOM 652 C C . ARG A 1 82 ? 31.011 31.875 -6.600 1.00 77.31 82 ARG A C 1
ATOM 654 O O . ARG A 1 82 ? 29.915 31.496 -6.999 1.00 77.31 82 ARG A O 1
ATOM 661 N N . LEU A 1 83 ? 32.126 31.809 -7.325 1.00 77.06 83 LEU A N 1
ATOM 662 C CA . LEU A 1 83 ? 32.183 31.241 -8.668 1.00 77.06 83 LEU A CA 1
ATOM 663 C C . LEU A 1 83 ? 31.929 29.725 -8.638 1.00 77.06 83 LEU A C 1
ATOM 665 O O . LEU A 1 83 ? 31.121 29.236 -9.422 1.00 77.06 83 LEU A O 1
ATOM 669 N N . ALA A 1 84 ? 32.529 29.008 -7.680 1.00 75.44 84 ALA A N 1
ATOM 670 C CA . ALA A 1 84 ? 32.301 27.576 -7.475 1.00 75.44 84 ALA A CA 1
ATOM 671 C C . ALA A 1 84 ? 30.821 27.260 -7.211 1.00 75.44 84 ALA A C 1
ATOM 673 O O . ALA A 1 84 ? 30.237 26.422 -7.893 1.00 75.44 84 ALA A O 1
ATOM 674 N N . ARG A 1 85 ? 30.177 28.001 -6.297 1.00 76.25 85 ARG A N 1
ATOM 675 C CA . ARG A 1 85 ? 28.739 27.846 -6.022 1.00 76.25 85 ARG A CA 1
ATOM 676 C C . ARG A 1 85 ? 27.861 28.102 -7.243 1.00 76.25 85 ARG A C 1
ATOM 678 O O . ARG A 1 85 ? 26.838 27.447 -7.393 1.00 76.25 85 ARG A O 1
ATOM 685 N N . HIS A 1 86 ? 28.241 29.035 -8.111 1.00 77.62 86 HIS A N 1
ATOM 686 C CA . HIS A 1 86 ? 27.472 29.325 -9.318 1.00 77.62 86 HIS A CA 1
ATOM 687 C C . HIS A 1 86 ? 27.615 28.230 -10.389 1.00 77.62 86 HIS A C 1
ATOM 689 O O . HIS A 1 86 ? 26.623 27.854 -11.010 1.00 77.62 86 HIS A O 1
ATOM 695 N N . LEU A 1 87 ? 28.830 27.704 -10.582 1.00 77.81 87 LEU A N 1
ATOM 696 C CA . LEU A 1 87 ? 29.139 26.695 -11.604 1.00 77.81 87 LEU A CA 1
ATOM 697 C C . LEU A 1 87 ? 28.790 25.262 -11.183 1.00 77.81 87 LEU A C 1
ATOM 699 O O . LEU A 1 87 ? 28.363 24.464 -12.007 1.00 77.81 87 LEU A O 1
ATOM 703 N N . PHE A 1 88 ? 28.957 24.920 -9.908 1.00 75.44 88 PHE A N 1
ATOM 704 C CA . PHE A 1 88 ? 28.809 23.544 -9.421 1.00 75.44 88 PHE A CA 1
ATOM 705 C C . PHE A 1 88 ? 27.673 23.375 -8.412 1.00 75.44 88 PHE A C 1
ATOM 707 O O . PHE A 1 88 ? 27.416 22.259 -7.979 1.00 75.44 88 PHE A O 1
ATOM 714 N N . GLY A 1 89 ? 27.013 24.459 -7.992 1.00 69.75 89 GLY A N 1
ATOM 715 C CA . GLY A 1 89 ? 25.962 24.411 -6.969 1.00 69.75 89 GLY A CA 1
ATOM 716 C C . GLY A 1 89 ? 26.470 24.180 -5.539 1.00 69.75 89 GLY A C 1
ATOM 717 O O . GLY A 1 89 ? 25.694 24.307 -4.597 1.00 69.75 89 GLY A O 1
ATOM 718 N N . ARG A 1 90 ? 27.767 23.902 -5.354 1.00 68.88 90 ARG A N 1
ATOM 719 C CA . ARG A 1 90 ? 28.409 23.624 -4.060 1.00 68.88 90 ARG A CA 1
ATOM 720 C C . ARG A 1 90 ? 29.762 24.318 -3.925 1.00 68.88 90 ARG A C 1
ATOM 722 O O . ARG A 1 90 ? 30.354 24.738 -4.921 1.00 68.88 90 ARG A O 1
ATOM 729 N N . ASP A 1 91 ? 30.239 24.443 -2.690 1.00 62.25 91 ASP A N 1
ATOM 730 C CA . ASP A 1 91 ? 31.619 24.852 -2.434 1.00 62.25 91 ASP A CA 1
ATOM 731 C C . ASP A 1 91 ? 32.532 23.630 -2.631 1.00 62.25 91 ASP A C 1
ATOM 733 O O . ASP A 1 91 ? 32.287 22.574 -2.058 1.00 62.25 91 ASP A O 1
ATOM 737 N N . LEU A 1 92 ? 33.538 23.730 -3.503 1.00 61.75 92 LEU A N 1
ATOM 738 C CA . LEU A 1 92 ? 34.418 22.599 -3.838 1.00 61.75 92 LEU A CA 1
ATOM 739 C C . LEU A 1 92 ? 35.558 22.414 -2.822 1.00 61.75 92 LEU A C 1
ATOM 741 O O . LEU A 1 92 ? 36.256 21.406 -2.874 1.00 61.75 92 LEU A O 1
ATOM 745 N N . THR A 1 93 ? 35.769 23.387 -1.926 1.00 55.22 93 THR A N 1
ATOM 746 C CA . THR A 1 93 ? 36.880 23.391 -0.954 1.00 55.22 93 THR A CA 1
ATOM 747 C C . THR A 1 93 ? 36.508 22.885 0.439 1.00 55.22 93 THR A C 1
ATOM 749 O O . THR A 1 93 ? 37.388 22.487 1.193 1.00 55.22 93 THR A O 1
ATOM 752 N N . GLU A 1 94 ? 35.225 22.885 0.789 1.00 49.81 94 GLU A N 1
ATOM 753 C CA . GLU A 1 94 ? 34.717 22.326 2.04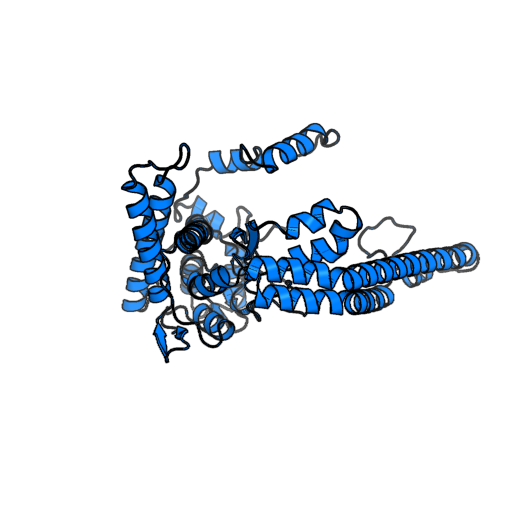3 1.00 49.81 94 GLU A CA 1
ATOM 754 C C . GLU A 1 94 ? 33.825 21.154 1.645 1.00 49.81 94 GLU A C 1
ATOM 756 O O . GLU A 1 94 ? 32.806 21.366 0.994 1.00 49.81 94 GLU A O 1
ATOM 761 N N . GLY A 1 95 ? 34.234 19.921 1.955 1.00 46.53 95 GLY A N 1
ATOM 762 C CA . GLY A 1 95 ? 33.522 18.681 1.618 1.00 46.53 95 GLY A CA 1
ATOM 763 C C . GLY A 1 95 ? 32.190 18.510 2.358 1.00 46.53 95 GLY A C 1
ATOM 764 O O . GLY A 1 95 ? 31.939 17.460 2.934 1.00 46.53 95 GLY A O 1
ATOM 765 N N . ILE A 1 96 ? 31.358 19.550 2.394 1.00 43.53 96 ILE A N 1
ATOM 766 C CA . ILE A 1 96 ? 30.054 19.561 3.046 1.00 43.53 96 ILE A CA 1
ATOM 767 C C . ILE A 1 96 ? 29.011 19.076 2.033 1.00 43.53 96 ILE A C 1
ATOM 769 O O . ILE A 1 96 ? 28.746 19.706 1.008 1.00 43.53 96 ILE A O 1
ATOM 773 N N . GLU A 1 97 ? 28.431 17.920 2.346 1.00 50.78 97 GLU A N 1
ATOM 774 C CA . GLU A 1 97 ? 27.591 17.056 1.505 1.00 50.78 97 GLU A CA 1
ATOM 775 C C . GLU A 1 97 ? 26.147 17.548 1.267 1.00 50.78 97 GLU A C 1
ATOM 777 O O . GLU A 1 97 ? 25.275 16.759 0.918 1.00 50.78 97 GLU A O 1
ATOM 782 N N . THR A 1 98 ? 25.834 18.833 1.448 1.00 44.91 98 THR A N 1
ATOM 783 C CA . THR A 1 98 ? 24.428 19.295 1.456 1.00 44.91 98 THR A CA 1
ATOM 784 C C . THR A 1 98 ? 23.926 19.901 0.141 1.00 44.91 98 THR A C 1
ATOM 786 O O . THR A 1 98 ? 22.785 20.355 0.077 1.00 44.91 98 THR A O 1
ATOM 789 N N . GLY A 1 99 ? 24.728 19.891 -0.929 1.00 49.44 99 GLY A N 1
ATOM 790 C CA . GLY A 1 99 ? 24.333 20.385 -2.255 1.00 49.44 99 GLY A CA 1
ATOM 791 C C . GLY A 1 99 ? 24.338 19.287 -3.318 1.00 49.44 99 GLY A C 1
ATOM 792 O O . GLY A 1 99 ? 25.290 18.510 -3.399 1.00 49.44 99 GLY A O 1
ATOM 793 N N . GLY A 1 100 ? 23.296 19.239 -4.157 1.00 53.09 100 GLY A N 1
ATOM 794 C CA . GLY A 1 100 ? 23.240 18.346 -5.318 1.00 53.09 100 GLY A CA 1
ATOM 795 C C . GLY A 1 100 ? 24.432 18.542 -6.275 1.00 53.09 100 GLY A C 1
ATOM 796 O O . GLY A 1 100 ? 25.088 19.583 -6.248 1.00 53.09 100 GLY A O 1
ATOM 797 N N . PRO A 1 101 ? 24.730 17.568 -7.155 1.00 58.28 101 PRO A N 1
ATOM 798 C CA . PRO A 1 101 ? 25.909 17.596 -8.036 1.00 58.28 101 PRO A CA 1
ATOM 799 C C . PRO A 1 101 ? 25.861 18.681 -9.133 1.00 58.28 101 PRO A C 1
ATOM 801 O O . PRO A 1 101 ? 26.777 18.771 -9.949 1.00 58.28 101 PRO A O 1
ATOM 804 N N . ALA A 1 102 ? 24.789 19.472 -9.184 1.00 67.69 102 ALA A N 1
ATOM 805 C CA . ALA A 1 102 ? 24.448 20.396 -10.252 1.00 67.69 102 ALA A CA 1
ATOM 806 C C . ALA A 1 102 ? 23.902 21.717 -9.679 1.00 67.69 102 ALA A C 1
ATOM 808 O O . ALA A 1 102 ? 23.221 21.698 -8.652 1.00 67.69 102 ALA A O 1
ATOM 809 N N . PRO A 1 103 ? 24.112 22.863 -10.354 1.00 78.19 103 PRO A N 1
ATOM 810 C CA . PRO A 1 103 ? 23.412 24.098 -10.018 1.00 78.19 103 PRO A CA 1
ATOM 811 C C . PRO A 1 103 ? 21.879 23.941 -10.102 1.00 78.19 103 PRO A C 1
ATOM 813 O O . PRO A 1 103 ? 21.399 23.234 -10.992 1.00 78.19 103 PRO A O 1
ATOM 816 N N . PRO A 1 104 ? 21.087 24.676 -9.296 1.00 79.19 104 PRO A N 1
ATOM 817 C CA . PRO A 1 104 ? 19.620 24.557 -9.290 1.00 79.19 104 PRO A CA 1
ATOM 818 C C . PRO A 1 104 ? 18.951 24.809 -10.651 1.00 79.19 104 PRO A C 1
ATOM 820 O O . PRO A 1 104 ? 17.952 24.181 -10.998 1.00 79.19 104 PRO A O 1
ATOM 823 N N . TRP A 1 105 ? 19.509 25.716 -11.462 1.00 82.12 105 TRP A N 1
ATOM 824 C CA . TRP A 1 105 ? 19.006 25.966 -12.818 1.00 82.12 105 TRP A CA 1
ATOM 825 C C . TRP A 1 105 ? 19.206 24.743 -13.727 1.00 82.12 105 TRP A C 1
ATOM 827 O O . TRP A 1 105 ? 18.330 24.418 -14.528 1.00 82.12 105 TRP A O 1
ATOM 837 N N . MET A 1 106 ? 20.338 24.047 -13.578 1.00 84.06 106 MET A N 1
ATOM 838 C CA . MET A 1 106 ? 20.666 22.853 -14.350 1.00 84.06 106 MET A CA 1
ATOM 839 C C . MET A 1 106 ? 19.793 21.683 -13.906 1.00 84.06 106 MET A C 1
ATOM 841 O O . MET A 1 106 ? 19.315 20.937 -14.752 1.00 84.06 106 MET A O 1
ATOM 845 N N . GLU A 1 107 ? 19.505 21.564 -12.609 1.00 83.00 107 GLU A N 1
ATOM 846 C CA . GLU A 1 107 ? 18.559 20.577 -12.084 1.00 83.00 107 GLU A CA 1
ATOM 847 C C . GLU A 1 107 ? 17.179 20.706 -12.749 1.00 83.00 107 GLU A C 1
ATOM 849 O O . GLU A 1 107 ? 16.652 19.724 -13.270 1.00 83.00 107 GLU A O 1
ATOM 854 N N . GLY A 1 108 ? 16.622 21.921 -12.828 1.00 85.62 108 GLY A N 1
ATOM 855 C CA . GLY A 1 108 ? 15.342 22.161 -13.503 1.00 85.62 108 GLY A CA 1
ATOM 856 C C . GLY A 1 108 ? 15.354 21.768 -14.986 1.00 85.62 108 GLY A C 1
ATOM 857 O O . GLY A 1 108 ? 14.421 21.116 -15.467 1.00 85.62 108 GLY A O 1
ATOM 858 N N . VAL A 1 109 ? 16.430 22.109 -15.703 1.00 88.31 109 VAL A N 1
ATOM 859 C CA . VAL A 1 109 ? 16.622 21.751 -17.120 1.00 88.31 109 VAL A CA 1
ATOM 860 C C . VAL A 1 109 ? 16.754 20.234 -17.298 1.00 88.31 109 VAL A C 1
ATOM 862 O O . VAL A 1 109 ? 16.087 19.655 -18.156 1.00 88.31 109 VAL A O 1
ATOM 865 N N . LEU A 1 110 ? 17.561 19.569 -16.471 1.00 89.62 110 LEU A N 1
ATOM 866 C CA . LEU A 1 110 ? 17.759 18.120 -16.517 1.00 89.62 110 LEU A CA 1
ATOM 867 C C . LEU A 1 110 ? 16.479 17.363 -16.179 1.00 89.62 110 LEU A C 1
ATOM 869 O O . LEU A 1 110 ? 16.140 16.407 -16.875 1.00 89.62 110 LEU A O 1
ATOM 873 N N . LEU A 1 111 ? 15.730 17.801 -15.165 1.00 88.31 111 LEU A N 1
ATOM 874 C CA . LEU A 1 111 ? 14.433 17.221 -14.823 1.00 88.31 111 LEU A CA 1
ATOM 875 C C . LEU A 1 111 ? 13.442 17.347 -15.983 1.00 88.31 111 LEU A C 1
ATOM 877 O O . LEU A 1 111 ? 12.733 16.384 -16.287 1.00 88.31 111 LEU A O 1
ATOM 881 N N . PHE A 1 112 ? 13.400 18.505 -16.650 1.00 91.50 112 PHE A N 1
ATOM 882 C CA . PHE A 1 112 ? 12.555 18.709 -17.825 1.00 91.50 112 PHE A CA 1
ATOM 883 C C . PHE A 1 112 ? 12.924 17.744 -18.957 1.00 91.50 112 PHE A C 1
ATOM 885 O O . PHE A 1 112 ? 12.062 16.999 -19.424 1.00 91.50 112 PHE A O 1
ATOM 892 N N . TRP A 1 113 ? 14.196 17.701 -19.363 1.00 93.25 113 TRP A N 1
ATOM 893 C CA . TRP A 1 113 ? 14.626 16.859 -20.482 1.00 93.25 113 TRP A CA 1
ATOM 894 C C . TRP A 1 113 ? 14.562 15.365 -20.175 1.00 93.25 113 TRP A C 1
ATOM 896 O O . TRP A 1 113 ? 14.188 14.580 -21.045 1.00 93.25 113 TRP A O 1
ATOM 906 N N . THR A 1 114 ? 14.842 14.963 -18.935 1.00 91.56 114 THR A N 1
ATOM 907 C CA . THR A 1 114 ? 14.670 13.576 -18.485 1.00 91.56 114 THR A CA 1
ATOM 908 C C . THR A 1 114 ? 13.207 13.160 -18.609 1.00 91.56 114 THR A C 1
ATOM 910 O O . THR A 1 114 ? 12.904 12.103 -19.167 1.00 91.56 114 THR A O 1
ATOM 913 N N . ARG A 1 115 ? 12.267 14.007 -18.163 1.00 91.25 115 ARG A N 1
ATOM 914 C CA . ARG A 1 115 ? 10.829 13.749 -18.329 1.00 91.25 115 ARG A CA 1
ATOM 915 C C . ARG A 1 115 ? 10.421 13.732 -19.794 1.00 91.25 115 ARG A C 1
ATOM 917 O O . ARG A 1 115 ? 9.726 12.810 -20.192 1.00 91.25 115 ARG A O 1
ATOM 924 N N . ALA A 1 116 ? 10.868 14.692 -20.600 1.00 93.25 116 ALA A N 1
ATOM 925 C CA . ALA A 1 116 ? 10.537 14.750 -22.023 1.00 93.25 116 ALA A CA 1
ATOM 926 C C . ALA A 1 116 ? 11.012 13.494 -22.779 1.00 93.25 116 ALA A C 1
ATOM 928 O O . ALA A 1 116 ? 10.255 12.914 -23.551 1.00 93.25 116 ALA A O 1
ATOM 929 N N . THR A 1 117 ? 12.230 13.031 -22.490 1.00 93.88 117 THR A N 1
ATOM 930 C CA . THR A 1 117 ? 12.850 11.849 -23.116 1.00 93.88 117 THR A CA 1
ATOM 931 C C . THR A 1 117 ? 12.160 10.543 -22.719 1.00 93.88 117 THR A C 1
ATOM 933 O O . THR A 1 117 ? 12.047 9.612 -23.516 1.00 93.88 117 THR A O 1
ATOM 936 N N . THR A 1 118 ? 11.693 10.458 -21.474 1.00 94.25 118 THR A N 1
ATOM 937 C CA . THR A 1 118 ? 11.095 9.236 -20.920 1.00 94.25 118 THR A CA 1
ATOM 938 C C . THR A 1 118 ? 9.564 9.203 -21.035 1.00 94.25 118 THR A C 1
ATOM 940 O O . THR A 1 118 ? 8.963 8.131 -20.958 1.00 94.25 118 THR A O 1
ATOM 943 N N . ALA A 1 119 ? 8.911 10.349 -21.264 1.00 94.12 119 ALA A N 1
ATOM 944 C CA . ALA A 1 119 ? 7.455 10.484 -21.308 1.00 94.12 119 ALA A CA 1
ATOM 945 C C . ALA A 1 119 ? 6.761 9.596 -22.352 1.00 94.12 119 ALA A C 1
ATOM 947 O O . ALA A 1 119 ? 5.733 9.012 -22.004 1.00 94.12 119 ALA A O 1
ATOM 948 N N . PRO A 1 120 ? 7.266 9.427 -23.590 1.00 95.50 120 PRO A N 1
ATOM 949 C CA . PRO A 1 120 ? 6.606 8.547 -24.549 1.00 95.50 120 PRO A CA 1
ATOM 950 C C . PRO A 1 120 ? 6.598 7.089 -24.070 1.00 95.50 120 PRO A C 1
ATOM 952 O O . PRO A 1 120 ? 5.564 6.420 -24.142 1.00 95.50 120 PRO A O 1
ATOM 955 N N . LEU A 1 121 ? 7.727 6.602 -23.533 1.00 95.50 121 LEU A N 1
ATOM 956 C CA . LEU A 1 121 ? 7.833 5.253 -22.971 1.00 95.50 121 LEU A CA 1
ATOM 957 C C . LEU A 1 121 ? 6.898 5.098 -21.767 1.00 95.50 121 LEU A C 1
ATOM 959 O O . LEU A 1 121 ? 6.164 4.115 -21.668 1.00 95.50 121 LEU A O 1
ATOM 963 N N . ALA A 1 122 ? 6.855 6.110 -20.898 1.00 94.94 122 ALA A N 1
ATOM 964 C CA . ALA A 1 122 ? 5.939 6.155 -19.766 1.00 94.94 122 ALA A CA 1
ATOM 965 C C . ALA A 1 122 ? 4.469 6.120 -20.219 1.00 94.94 122 ALA A C 1
ATOM 967 O O . ALA A 1 122 ? 3.661 5.405 -19.634 1.00 94.94 122 ALA A O 1
ATOM 968 N N . ALA A 1 123 ? 4.093 6.844 -21.271 1.00 95.00 123 ALA A N 1
ATOM 969 C CA . ALA A 1 123 ? 2.724 6.844 -21.781 1.00 95.00 123 ALA A CA 1
ATOM 970 C C . ALA A 1 123 ? 2.331 5.474 -22.360 1.00 95.00 123 ALA A C 1
ATOM 972 O O . ALA A 1 123 ? 1.265 4.947 -22.027 1.00 95.00 123 ALA A O 1
ATOM 973 N N . GLY A 1 124 ? 3.210 4.860 -23.162 1.00 95.62 124 GLY A N 1
ATOM 974 C CA . GLY A 1 124 ? 2.986 3.524 -23.723 1.00 95.62 124 GLY A CA 1
ATOM 975 C C . GLY A 1 124 ? 2.839 2.450 -22.642 1.00 95.62 124 GLY A C 1
ATOM 976 O O . GLY A 1 124 ? 1.886 1.667 -22.665 1.00 95.62 124 GLY A O 1
ATOM 977 N N . LEU A 1 125 ? 3.719 2.467 -21.635 1.00 96.38 125 LEU A N 1
ATOM 978 C CA . LEU A 1 125 ? 3.677 1.507 -20.535 1.00 96.38 125 LEU A CA 1
ATOM 979 C C . LEU A 1 125 ? 2.443 1.728 -19.662 1.00 96.38 125 LEU A C 1
ATOM 981 O O . LEU A 1 125 ? 1.849 0.762 -19.180 1.00 96.38 125 LEU A O 1
ATOM 985 N N . TRP A 1 126 ? 2.024 2.981 -19.477 1.00 95.88 126 TRP A N 1
ATOM 986 C CA . TRP A 1 126 ? 0.855 3.308 -18.669 1.00 95.88 126 TRP A CA 1
ATOM 987 C C . TRP A 1 126 ? -0.395 2.753 -19.341 1.00 95.88 126 TRP A C 1
ATOM 989 O O . TRP A 1 126 ? -1.210 2.107 -18.683 1.00 95.88 126 TRP A O 1
ATOM 999 N N . LEU A 1 127 ? -0.502 2.912 -20.663 1.00 96.38 127 LEU A N 1
ATOM 1000 C CA . LEU A 1 127 ? -1.594 2.355 -21.453 1.00 96.38 127 LEU A CA 1
ATOM 1001 C C . LEU A 1 127 ? -1.592 0.819 -21.416 1.00 96.38 127 LEU A C 1
ATOM 1003 O O . LEU A 1 127 ? -2.631 0.215 -21.141 1.00 96.38 127 LEU A O 1
ATOM 1007 N N . ALA A 1 128 ? -0.438 0.178 -21.625 1.00 96.62 128 ALA A N 1
ATOM 1008 C CA . ALA A 1 128 ? -0.308 -1.277 -21.525 1.00 96.62 128 ALA A CA 1
ATOM 1009 C C . ALA A 1 128 ? -0.702 -1.782 -20.126 1.00 96.62 128 ALA A C 1
ATOM 1011 O O . ALA A 1 128 ? -1.447 -2.756 -19.988 1.00 96.62 128 ALA A O 1
ATOM 1012 N N . SER A 1 129 ? -0.277 -1.073 -19.079 1.00 96.06 129 SER A N 1
ATOM 1013 C CA . SER A 1 129 ? -0.588 -1.401 -17.687 1.00 96.06 129 SER A CA 1
ATOM 1014 C C . SER A 1 129 ? -2.069 -1.212 -17.378 1.00 96.06 129 SER A C 1
ATOM 1016 O O . SER A 1 129 ? -2.702 -2.056 -16.744 1.00 96.06 129 SER A O 1
ATOM 1018 N N . TRP A 1 130 ? -2.664 -0.129 -17.874 1.00 95.06 130 TRP A N 1
ATOM 1019 C CA . TRP A 1 130 ? -4.085 0.150 -17.735 1.00 95.06 130 TRP A CA 1
ATOM 1020 C C . TRP A 1 130 ? -4.943 -0.935 -18.391 1.00 95.06 130 TRP A C 1
ATOM 1022 O O . TRP A 1 130 ? -5.920 -1.403 -17.791 1.00 95.06 130 TRP A O 1
ATOM 1032 N N . CYS A 1 131 ? -4.555 -1.361 -19.592 1.00 95.31 131 CYS A N 1
ATOM 1033 C CA . CYS A 1 131 ? -5.274 -2.343 -20.388 1.00 95.31 131 CYS A CA 1
ATOM 1034 C C . CYS A 1 131 ? -5.090 -3.778 -19.890 1.00 95.31 131 CYS A C 1
ATOM 1036 O O . CYS A 1 131 ? -6.079 -4.512 -19.848 1.00 95.31 131 CYS A O 1
ATOM 1038 N N . PHE A 1 132 ? -3.879 -4.176 -19.492 1.00 95.62 132 PHE A N 1
ATOM 1039 C CA . PHE A 1 132 ? -3.539 -5.589 -19.287 1.00 95.62 132 PHE A CA 1
ATOM 1040 C C . PHE A 1 132 ? -3.044 -5.905 -17.875 1.00 95.62 132 PHE A C 1
ATOM 1042 O O . PHE A 1 132 ? -3.530 -6.872 -17.288 1.00 95.62 132 PHE A O 1
ATOM 1049 N N . ALA A 1 133 ? -2.154 -5.087 -17.303 1.00 95.19 133 ALA A N 1
ATOM 1050 C CA . ALA A 1 133 ? -1.523 -5.396 -16.021 1.00 95.19 133 ALA A CA 1
ATOM 1051 C C . ALA A 1 133 ? -2.537 -5.452 -14.872 1.00 95.19 133 ALA A C 1
ATOM 1053 O O . ALA A 1 133 ? -3.258 -4.483 -14.584 1.00 95.19 133 ALA A O 1
ATOM 1054 N N . PHE A 1 134 ? -2.584 -6.613 -14.219 1.00 95.81 134 PHE A N 1
ATOM 1055 C CA . PHE A 1 134 ? -3.408 -6.925 -13.056 1.00 95.81 134 PHE A CA 1
ATOM 1056 C C . PHE A 1 134 ? -4.879 -6.536 -13.241 1.00 95.81 134 PHE A C 1
ATOM 1058 O O . PHE A 1 134 ? -5.540 -6.156 -12.283 1.00 95.81 134 PHE A O 1
ATOM 1065 N N . ARG A 1 135 ? -5.415 -6.530 -14.472 1.00 94.25 135 ARG A N 1
ATOM 1066 C CA . ARG A 1 135 ? -6.726 -5.908 -14.741 1.00 94.25 135 ARG A CA 1
ATOM 1067 C C . ARG A 1 135 ? -7.848 -6.527 -13.908 1.00 94.25 135 ARG A C 1
ATOM 1069 O O . ARG A 1 135 ? -8.701 -5.797 -13.406 1.00 94.25 135 ARG A O 1
ATOM 1076 N N . GLU A 1 136 ? -7.866 -7.853 -13.810 1.00 92.44 136 GLU A N 1
ATOM 1077 C CA . GLU A 1 136 ? -8.885 -8.575 -13.046 1.00 92.44 136 GLU A CA 1
ATOM 1078 C C . GLU A 1 136 ? -8.685 -8.362 -11.544 1.00 92.44 136 GLU A C 1
ATOM 1080 O O . GLU A 1 136 ? -9.610 -7.913 -10.868 1.00 92.44 136 GLU A O 1
ATOM 1085 N N . THR A 1 137 ? -7.456 -8.558 -11.059 1.00 94.50 137 THR A N 1
ATOM 1086 C CA . THR A 1 137 ? -7.076 -8.338 -9.660 1.00 94.50 137 THR A CA 1
ATOM 1087 C C . THR A 1 137 ? -7.398 -6.917 -9.212 1.00 94.50 137 THR A C 1
ATOM 1089 O O . THR A 1 137 ? -8.146 -6.741 -8.264 1.00 94.50 137 THR A O 1
ATOM 1092 N N . ARG A 1 138 ? -6.968 -5.881 -9.946 1.00 95.06 138 ARG A N 1
ATOM 1093 C CA . ARG A 1 138 ? -7.272 -4.472 -9.638 1.00 95.06 138 ARG A CA 1
ATOM 1094 C C . ARG A 1 138 ? -8.770 -4.197 -9.601 1.00 95.06 138 ARG A C 1
ATOM 1096 O O . ARG A 1 138 ? -9.225 -3.454 -8.741 1.00 95.06 138 ARG A O 1
ATOM 1103 N N . ARG A 1 139 ? -9.551 -4.767 -10.524 1.00 94.12 139 ARG A N 1
ATOM 1104 C CA . ARG A 1 139 ? -11.011 -4.581 -10.543 1.00 94.12 139 ARG A CA 1
ATOM 1105 C C . ARG A 1 139 ? -11.684 -5.197 -9.324 1.00 94.12 139 ARG A C 1
ATOM 1107 O O . ARG A 1 139 ? -12.559 -4.553 -8.756 1.00 94.12 139 ARG A O 1
ATOM 1114 N N . ARG A 1 140 ? -11.276 -6.408 -8.944 1.00 95.81 140 ARG A N 1
ATOM 1115 C CA . ARG A 1 140 ? -11.834 -7.132 -7.797 1.00 95.81 140 ARG A CA 1
ATOM 1116 C C . ARG A 1 140 ? -11.298 -6.651 -6.460 1.00 95.81 140 ARG A C 1
ATOM 1118 O O . ARG A 1 140 ? -11.992 -6.811 -5.474 1.00 95.81 140 ARG A O 1
ATOM 1125 N N . LEU A 1 141 ? -10.110 -6.062 -6.419 1.00 96.44 141 LEU A N 1
ATOM 1126 C CA . LEU A 1 141 ? -9.464 -5.598 -5.193 1.00 96.44 141 LEU A CA 1
ATOM 1127 C C . LEU A 1 141 ? -9.803 -4.138 -4.862 1.00 96.44 141 LEU A C 1
ATOM 1129 O O . LEU A 1 141 ? -9.768 -3.738 -3.706 1.00 96.44 141 LEU A O 1
ATOM 1133 N N . LEU A 1 142 ? -10.154 -3.322 -5.862 1.00 97.19 142 LEU A N 1
ATOM 1134 C CA . LEU A 1 142 ? -10.417 -1.897 -5.657 1.00 97.19 142 LEU A CA 1
ATOM 1135 C C . LEU A 1 142 ? -11.526 -1.599 -4.625 1.00 97.19 142 LEU A C 1
ATOM 1137 O O . LEU A 1 142 ? -11.280 -0.730 -3.793 1.00 97.19 142 LEU A O 1
ATOM 1141 N N . PRO A 1 143 ? -12.705 -2.260 -4.626 1.00 97.25 143 PRO A N 1
ATOM 1142 C CA . PRO A 1 143 ? -13.739 -2.004 -3.615 1.00 97.25 143 PRO A CA 1
ATOM 1143 C C . PRO A 1 143 ? -13.274 -2.321 -2.186 1.00 97.25 143 PRO A C 1
ATOM 1145 O O . PRO A 1 143 ? -13.571 -1.566 -1.261 1.00 97.25 143 PRO A O 1
ATOM 1148 N N . PHE A 1 144 ? -12.497 -3.393 -2.017 1.00 97.94 144 PHE A N 1
ATOM 1149 C CA . PHE A 1 144 ? -11.853 -3.728 -0.748 1.00 97.94 144 PHE A CA 1
ATOM 1150 C C . PHE A 1 144 ? -10.902 -2.613 -0.309 1.00 97.94 144 PHE A C 1
ATOM 1152 O O . PHE A 1 144 ? -11.058 -2.067 0.775 1.00 97.94 144 PHE A O 1
ATOM 1159 N N . LEU A 1 145 ? -9.971 -2.192 -1.171 1.00 97.44 145 LEU A N 1
ATOM 1160 C CA . LEU A 1 145 ? -8.972 -1.189 -0.790 1.00 97.44 145 LEU A CA 1
ATOM 1161 C C . LEU A 1 145 ? -9.580 0.174 -0.448 1.00 97.44 145 LEU A C 1
ATOM 1163 O O . LEU A 1 145 ? -9.084 0.832 0.459 1.00 97.44 145 LEU A O 1
ATOM 1167 N N . ILE A 1 146 ? -10.647 0.606 -1.132 1.00 97.12 146 ILE A N 1
ATOM 1168 C CA . ILE A 1 146 ? -11.297 1.889 -0.806 1.00 97.12 146 ILE A CA 1
ATOM 1169 C C . ILE A 1 146 ? -12.068 1.856 0.517 1.00 97.12 146 ILE A C 1
ATOM 1171 O O . ILE A 1 146 ? -12.271 2.910 1.108 1.00 97.12 146 ILE A O 1
ATOM 1175 N N . SER A 1 147 ? -12.511 0.677 0.964 1.00 97.69 147 SER A N 1
ATOM 1176 C CA . SER A 1 147 ? -13.240 0.498 2.227 1.00 97.69 147 SER A CA 1
ATOM 1177 C C . SER A 1 147 ? -12.326 0.105 3.388 1.00 97.69 147 SER A C 1
ATOM 1179 O O . SER A 1 147 ? -12.671 0.363 4.534 1.00 97.69 147 SER A O 1
ATOM 1181 N N . ARG A 1 148 ? -11.127 -0.419 3.105 1.00 97.31 148 ARG A N 1
ATOM 1182 C CA . ARG A 1 148 ? -10.110 -0.820 4.090 1.00 97.31 148 ARG A CA 1
ATOM 1183 C C . ARG A 1 148 ? -9.699 0.258 5.111 1.00 97.31 148 ARG A C 1
ATOM 1185 O O . ARG A 1 148 ? -9.334 -0.144 6.212 1.00 97.31 148 ARG A O 1
ATOM 1192 N N . PRO A 1 149 ? -9.766 1.583 4.842 1.00 96.50 149 PRO A N 1
ATOM 1193 C CA . PRO A 1 149 ? -9.476 2.597 5.859 1.00 96.50 149 PRO A CA 1
ATOM 1194 C C . PRO A 1 149 ? -10.239 2.435 7.180 1.00 96.50 149 PRO A C 1
ATOM 1196 O O . PRO A 1 149 ? -9.706 2.812 8.214 1.00 96.50 149 PRO A O 1
ATOM 1199 N N . VAL A 1 150 ? -11.432 1.827 7.178 1.00 96.44 150 VAL A N 1
ATOM 1200 C CA . VAL A 1 150 ? -12.175 1.556 8.426 1.00 96.44 150 VAL A CA 1
ATOM 1201 C C . VAL A 1 150 ? -11.467 0.540 9.334 1.00 96.44 150 VAL A C 1
ATOM 1203 O O . VAL A 1 150 ? -11.616 0.605 10.547 1.00 96.44 150 VAL A O 1
ATOM 1206 N N . LEU A 1 151 ? -10.666 -0.364 8.757 1.00 96.50 151 LEU A N 1
ATOM 1207 C CA . LEU A 1 151 ? -9.951 -1.432 9.468 1.00 96.50 151 LEU A CA 1
ATOM 1208 C C . LEU A 1 151 ? -8.510 -1.076 9.826 1.00 96.50 151 LEU A C 1
ATOM 1210 O O . LEU A 1 151 ? -7.948 -1.676 10.729 1.00 96.50 151 LEU A O 1
ATOM 1214 N N . ALA A 1 152 ? -7.877 -0.185 9.063 1.00 95.00 152 ALA A N 1
ATOM 1215 C CA . ALA A 1 152 ? -6.430 0.027 9.144 1.00 95.00 152 ALA A CA 1
ATOM 1216 C C . ALA A 1 152 ? -5.998 1.488 8.944 1.00 95.00 152 ALA A C 1
ATOM 1218 O O . ALA A 1 152 ? -4.819 1.759 8.724 1.00 95.00 152 ALA A O 1
ATOM 1219 N N . GLY A 1 153 ? -6.931 2.441 8.970 1.00 95.44 153 GLY A N 1
ATOM 1220 C CA . GLY A 1 153 ? -6.583 3.860 8.955 1.0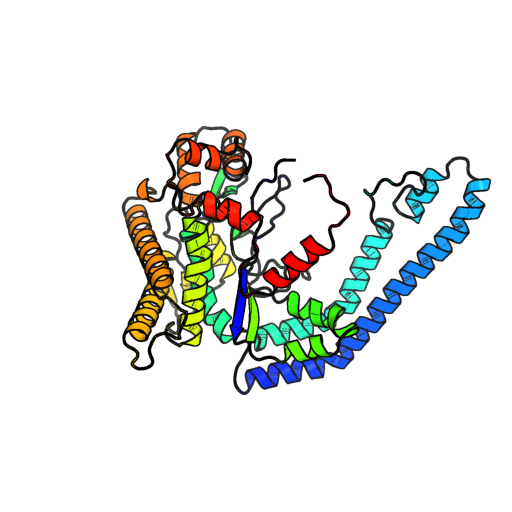0 95.44 153 GLY A CA 1
ATOM 1221 C C . GLY A 1 153 ? -5.816 4.259 10.218 1.00 95.44 153 GLY A C 1
ATOM 1222 O O . GLY A 1 153 ? -6.118 3.769 11.308 1.00 95.44 153 GLY A O 1
ATOM 1223 N N . SER A 1 154 ? -4.824 5.141 10.077 1.00 94.56 154 SER A N 1
ATOM 1224 C CA . SER A 1 154 ? -4.006 5.606 11.209 1.00 94.56 154 SER A CA 1
ATOM 1225 C C . SER A 1 154 ? -4.592 6.815 11.949 1.00 94.56 154 SER A C 1
ATOM 1227 O O . SER A 1 154 ? -4.068 7.238 12.984 1.00 94.56 154 SER A O 1
ATOM 1229 N N . GLY A 1 155 ? -5.682 7.385 11.431 1.00 94.00 155 GLY A N 1
ATOM 1230 C CA . GLY A 1 155 ? -6.282 8.621 11.917 1.00 94.00 155 GLY A CA 1
ATOM 1231 C C . GLY A 1 155 ? -5.452 9.860 11.568 1.00 94.00 155 GLY A C 1
ATOM 1232 O O . GLY A 1 155 ? -4.225 9.838 11.635 1.00 94.00 155 GLY A O 1
ATOM 1233 N N . MET A 1 156 ? -6.102 10.976 11.245 1.00 92.12 156 MET A N 1
ATOM 1234 C CA . MET A 1 156 ? -5.418 12.252 11.007 1.00 92.12 156 MET A CA 1
ATOM 1235 C C . MET A 1 156 ? -6.305 13.440 11.379 1.00 92.12 156 MET A C 1
ATOM 1237 O O . MET A 1 156 ? -7.473 13.498 10.996 1.00 92.12 156 MET A O 1
ATOM 1241 N N . LEU A 1 157 ? -5.718 14.441 12.037 1.00 92.38 157 LEU A N 1
ATOM 1242 C CA . LEU A 1 157 ? -6.334 15.755 12.205 1.00 92.38 157 LEU A CA 1
ATOM 1243 C C . LEU A 1 157 ? -5.907 16.701 11.070 1.00 92.38 157 LEU A C 1
ATOM 1245 O O . LEU A 1 157 ? -4.710 16.967 10.882 1.00 92.38 157 LEU A O 1
ATOM 1249 N N . ASP A 1 158 ? -6.872 17.223 10.308 1.00 91.12 158 ASP A N 1
ATOM 1250 C CA . ASP A 1 158 ? -6.597 18.205 9.254 1.00 91.12 158 ASP A CA 1
ATOM 1251 C C . ASP A 1 158 ? -6.360 19.625 9.807 1.00 91.12 158 ASP A C 1
ATOM 1253 O O . ASP A 1 158 ? -6.439 19.895 11.009 1.00 91.12 158 ASP A O 1
ATOM 1257 N N . ARG A 1 159 ? -6.022 20.565 8.915 1.00 88.19 159 ARG A N 1
ATOM 1258 C CA . ARG A 1 159 ? -5.783 21.973 9.283 1.00 88.19 159 ARG A CA 1
ATOM 1259 C C . ARG A 1 159 ? -7.049 22.702 9.737 1.00 88.19 159 ARG A C 1
ATOM 1261 O O . ARG A 1 159 ? -6.947 23.776 10.309 1.00 88.19 159 ARG A O 1
ATOM 1268 N N . GLN A 1 160 ? -8.222 22.150 9.445 1.00 89.50 160 GLN A N 1
ATOM 1269 C CA . GLN A 1 160 ? -9.518 22.684 9.847 1.00 89.50 160 GLN A CA 1
ATOM 1270 C C . GLN A 1 160 ? -10.014 22.050 11.157 1.00 89.50 160 GLN A C 1
ATOM 1272 O O . GLN A 1 160 ? -11.127 22.342 11.581 1.00 89.50 160 GLN A O 1
ATOM 1277 N N . GLY A 1 161 ? -9.213 21.186 11.793 1.00 89.12 161 GLY A N 1
ATOM 1278 C CA . GLY A 1 161 ? -9.584 20.493 13.024 1.00 89.12 161 GLY A CA 1
ATOM 1279 C C . GLY A 1 161 ? -10.558 19.331 12.818 1.00 89.12 161 GLY A C 1
ATOM 1280 O O . GLY A 1 161 ? -11.109 18.832 13.794 1.00 89.12 161 GLY A O 1
ATOM 1281 N N . ARG A 1 162 ? -10.778 18.878 11.578 1.00 91.38 162 ARG A N 1
ATOM 1282 C CA . ARG A 1 162 ? -11.606 17.698 11.301 1.00 91.38 162 ARG A CA 1
ATOM 1283 C C . ARG A 1 162 ? -10.767 16.435 11.384 1.00 91.38 162 ARG A C 1
ATOM 1285 O O . ARG A 1 162 ? -9.625 16.401 10.914 1.00 91.38 162 ARG A O 1
ATOM 1292 N N . PHE A 1 163 ? -11.366 15.394 11.943 1.00 93.25 163 PHE A N 1
ATOM 1293 C CA . PHE A 1 163 ? -10.760 14.078 12.024 1.00 93.25 163 PHE A CA 1
ATOM 1294 C C . PHE A 1 163 ? -11.052 13.254 10.768 1.00 93.25 163 PHE A C 1
ATOM 1296 O O . PHE A 1 163 ? -12.174 13.236 10.267 1.00 93.25 163 PHE A O 1
ATOM 1303 N N . TRP A 1 164 ? -10.031 12.559 10.285 1.00 95.06 164 TRP A N 1
ATOM 1304 C CA . TRP A 1 164 ? -10.091 11.641 9.157 1.00 95.06 164 TRP A CA 1
ATOM 1305 C C . TRP A 1 164 ? -9.666 10.253 9.624 1.00 95.06 164 TRP A C 1
ATOM 1307 O O . TRP A 1 164 ? -8.691 10.137 10.360 1.00 95.06 164 TRP A O 1
ATOM 1317 N N . LEU A 1 165 ? -10.344 9.205 9.157 1.00 95.12 165 LEU A N 1
ATOM 1318 C CA . LEU A 1 165 ? -10.033 7.807 9.477 1.00 95.12 165 LEU A CA 1
ATOM 1319 C C . LEU A 1 165 ? -8.625 7.403 9.028 1.00 95.12 165 LEU A C 1
ATOM 1321 O O . LEU A 1 165 ? -7.941 6.659 9.719 1.00 95.12 165 LEU A O 1
ATOM 1325 N N . ALA A 1 166 ? -8.196 7.886 7.862 1.00 94.12 166 ALA A N 1
ATOM 1326 C CA . ALA A 1 166 ? -6.898 7.567 7.283 1.00 94.12 166 ALA A CA 1
ATOM 1327 C C . ALA A 1 166 ? -6.178 8.832 6.823 1.00 94.12 166 ALA A C 1
ATOM 1329 O O . ALA A 1 166 ? -6.792 9.726 6.231 1.00 94.12 166 ALA A O 1
ATOM 1330 N N . ASP A 1 167 ? -4.870 8.876 7.049 1.00 91.50 167 ASP A N 1
ATOM 1331 C CA . ASP A 1 167 ? -4.027 10.017 6.695 1.00 91.50 167 ASP A CA 1
ATOM 1332 C C . ASP A 1 167 ? -3.785 10.076 5.179 1.00 91.50 167 ASP A C 1
ATOM 1334 O O . ASP A 1 167 ? -3.898 11.124 4.523 1.00 91.50 167 ASP A O 1
ATOM 1338 N N . LYS A 1 168 ? -3.507 8.918 4.578 1.00 91.62 168 LYS A N 1
ATOM 1339 C CA . LYS A 1 168 ? -3.055 8.845 3.190 1.00 91.62 168 LYS A CA 1
ATOM 1340 C C . LYS A 1 168 ? -4.190 8.901 2.174 1.00 91.62 168 LYS A C 1
ATOM 1342 O O . LYS A 1 168 ? -3.989 9.350 1.043 1.00 91.62 168 LYS A O 1
ATOM 1347 N N . GLY A 1 169 ? -5.390 8.464 2.558 1.00 92.50 169 GLY A N 1
ATOM 1348 C CA . GLY A 1 169 ? -6.574 8.428 1.693 1.00 92.50 169 GLY A CA 1
ATOM 1349 C C . GLY A 1 169 ? -6.860 9.760 0.976 1.00 92.50 169 GLY A C 1
ATOM 1350 O O . GLY A 1 169 ? -6.934 9.765 -0.257 1.00 92.50 169 GLY A O 1
ATOM 1351 N N . PRO A 1 170 ? -6.935 10.901 1.692 1.00 92.50 170 PRO A N 1
ATOM 1352 C CA . PRO A 1 170 ? -7.131 12.237 1.111 1.00 92.50 170 PRO A CA 1
ATOM 1353 C C . PRO A 1 170 ? -6.086 12.654 0.068 1.00 92.50 170 PRO A C 1
ATOM 1355 O O . PRO A 1 170 ? -6.378 13.451 -0.821 1.00 92.50 170 PRO A O 1
ATOM 1358 N N . ALA A 1 171 ? -4.867 12.117 0.148 1.00 92.19 171 ALA A N 1
ATOM 1359 C CA . ALA A 1 171 ? -3.784 12.447 -0.771 1.00 92.19 171 ALA A CA 1
ATOM 1360 C C . ALA A 1 171 ? -3.865 11.695 -2.110 1.00 92.19 171 ALA A C 1
ATOM 1362 O O . ALA A 1 171 ? -3.214 12.098 -3.077 1.00 92.19 171 ALA A O 1
ATOM 1363 N N . MET A 1 172 ? -4.631 10.602 -2.181 1.00 94.56 172 MET A N 1
ATOM 1364 C CA . MET A 1 172 ? -4.775 9.812 -3.403 1.00 94.56 172 MET A CA 1
ATOM 1365 C C . MET A 1 172 ? -5.547 10.589 -4.468 1.00 94.56 172 MET A C 1
ATOM 1367 O O . MET A 1 172 ? -6.595 11.166 -4.187 1.00 94.56 172 MET A O 1
ATOM 1371 N N . ASN A 1 173 ? -5.056 10.575 -5.709 1.00 95.88 173 ASN A N 1
ATOM 1372 C CA . ASN A 1 173 ? -5.688 11.281 -6.831 1.00 95.88 173 ASN A CA 1
ATOM 1373 C C . ASN A 1 173 ? -5.890 10.411 -8.087 1.00 95.88 173 ASN A C 1
ATOM 1375 O O . ASN A 1 173 ? -6.545 10.843 -9.035 1.00 95.88 173 ASN A O 1
ATOM 1379 N N . ALA A 1 174 ? -5.384 9.175 -8.093 1.00 95.81 174 ALA A N 1
ATOM 1380 C CA . ALA A 1 174 ? -5.486 8.261 -9.225 1.00 95.81 174 ALA A CA 1
ATOM 1381 C C . ALA A 1 174 ? -5.694 6.809 -8.770 1.00 95.81 174 ALA A C 1
ATOM 1383 O O . ALA A 1 174 ? -5.372 6.424 -7.652 1.00 95.81 174 ALA A O 1
ATOM 1384 N N . VAL A 1 175 ? -6.236 5.964 -9.649 1.00 95.94 175 VAL A N 1
ATOM 1385 C CA . VAL A 1 175 ? -6.351 4.519 -9.367 1.00 95.94 175 VAL A CA 1
ATOM 1386 C C . VAL A 1 175 ? -5.078 3.777 -9.773 1.00 95.94 175 VAL A C 1
ATOM 1388 O O . VAL A 1 175 ? -4.667 2.859 -9.078 1.00 95.94 175 VAL A O 1
ATOM 1391 N N . LEU A 1 176 ? -4.458 4.162 -10.889 1.00 95.88 176 LEU A N 1
ATOM 1392 C CA . LEU A 1 176 ? -3.243 3.548 -11.428 1.00 95.88 176 LEU A CA 1
ATOM 1393 C C . LEU A 1 176 ? -2.261 4.646 -11.832 1.00 95.88 176 LEU A C 1
ATOM 1395 O O . LEU A 1 176 ? -2.670 5.608 -12.483 1.00 95.88 176 LEU A O 1
ATOM 1399 N N . GLY A 1 177 ? -0.983 4.468 -11.514 1.00 94.88 177 GLY A N 1
ATOM 1400 C CA . GLY A 1 177 ? 0.069 5.391 -11.929 1.00 94.88 177 GLY A CA 1
ATOM 1401 C C . GLY A 1 177 ? 1.463 4.927 -11.529 1.00 94.88 177 GLY A C 1
ATOM 1402 O O . GLY A 1 177 ? 1.646 3.814 -11.043 1.00 94.88 177 GLY A O 1
ATOM 1403 N N . TYR A 1 178 ? 2.446 5.795 -11.716 1.00 91.94 178 TYR A N 1
ATOM 1404 C CA . TYR A 1 178 ? 3.850 5.551 -11.397 1.00 91.94 178 TYR A CA 1
ATOM 1405 C C . TYR A 1 178 ? 4.259 6.019 -10.002 1.00 91.94 178 TYR A C 1
ATOM 1407 O O . TYR A 1 178 ? 5.335 5.648 -9.545 1.00 91.94 178 TYR A O 1
ATOM 1415 N N . GLY A 1 179 ? 3.407 6.788 -9.317 1.00 84.19 179 GLY A N 1
ATOM 1416 C CA . GLY A 1 179 ? 3.699 7.312 -7.981 1.00 84.19 179 GLY A CA 1
ATOM 1417 C C . GLY A 1 179 ? 4.524 8.597 -8.008 1.00 84.19 179 GLY A C 1
ATOM 1418 O O . GLY A 1 179 ? 5.431 8.754 -7.199 1.00 84.19 179 GLY A O 1
ATOM 1419 N N . GLY A 1 180 ? 4.227 9.506 -8.945 1.00 83.50 180 GLY A N 1
ATOM 1420 C CA . GLY A 1 180 ? 4.788 10.860 -8.958 1.00 83.50 180 GLY A CA 1
ATOM 1421 C C . GLY A 1 180 ? 5.309 11.338 -10.312 1.00 83.50 180 GLY A C 1
ATOM 1422 O O . GLY A 1 180 ? 5.570 12.532 -10.460 1.00 83.50 180 GLY A O 1
ATOM 1423 N N . PHE A 1 181 ? 5.426 10.458 -11.314 1.00 84.75 181 PHE A N 1
ATOM 1424 C CA . PHE A 1 181 ? 5.938 10.829 -12.640 1.00 84.75 181 PHE A CA 1
ATOM 1425 C C . PHE A 1 181 ? 5.077 11.915 -13.314 1.00 84.75 181 PHE A C 1
ATOM 1427 O O . PHE A 1 181 ? 5.599 12.918 -13.797 1.00 84.75 181 PHE A O 1
ATOM 1434 N N . PHE A 1 182 ? 3.755 11.763 -13.252 1.00 83.06 182 PHE A N 1
ATOM 1435 C CA . PHE A 1 182 ? 2.728 12.716 -13.680 1.00 83.06 182 PHE A CA 1
ATOM 1436 C C . PHE A 1 182 ? 2.069 13.454 -12.498 1.00 83.06 182 PHE A C 1
ATOM 1438 O O . PHE A 1 182 ? 0.935 13.919 -12.616 1.00 83.06 182 PHE A O 1
ATOM 1445 N N . ARG A 1 183 ? 2.760 13.579 -11.351 1.00 86.75 183 ARG A N 1
ATOM 1446 C CA . ARG A 1 183 ? 2.214 14.134 -10.086 1.00 86.75 183 ARG A CA 1
ATOM 1447 C C . ARG A 1 183 ? 0.998 13.366 -9.542 1.00 86.75 183 ARG A C 1
ATOM 1449 O O . ARG A 1 183 ? 0.208 13.877 -8.745 1.00 86.75 183 ARG A O 1
ATOM 1456 N N . GLU A 1 184 ? 0.847 12.125 -9.966 1.00 91.25 184 GLU A N 1
ATOM 1457 C CA . GLU A 1 184 ? -0.184 11.207 -9.534 1.00 91.25 184 GLU A CA 1
ATOM 1458 C C . GLU A 1 184 ? 0.233 10.457 -8.266 1.00 91.25 184 GLU A C 1
ATOM 1460 O O . GLU A 1 184 ? 1.368 10.000 -8.125 1.00 91.25 184 GLU A O 1
ATOM 1465 N N . ARG A 1 185 ? -0.718 10.301 -7.351 1.00 92.81 185 ARG A N 1
ATOM 1466 C CA . ARG A 1 185 ? -0.633 9.488 -6.138 1.00 92.81 185 ARG A CA 1
ATOM 1467 C C . ARG A 1 185 ? -1.672 8.379 -6.293 1.00 92.81 185 ARG A C 1
ATOM 1469 O O . ARG A 1 185 ? -2.855 8.616 -6.018 1.00 92.81 185 ARG A O 1
ATOM 1476 N N . PRO A 1 186 ? -1.282 7.240 -6.894 1.00 95.25 186 PRO A N 1
ATOM 1477 C CA . PRO A 1 186 ? -2.223 6.211 -7.285 1.00 95.25 186 PRO A CA 1
ATOM 1478 C C . PRO A 1 186 ? -2.443 5.178 -6.177 1.00 95.25 186 PRO A C 1
ATOM 1480 O O . PRO A 1 186 ? -1.543 4.922 -5.390 1.00 95.25 186 PRO A O 1
ATOM 1483 N N . ILE A 1 187 ? -3.600 4.510 -6.174 1.00 95.81 187 ILE A N 1
ATOM 1484 C CA . ILE A 1 187 ? -3.833 3.327 -5.322 1.00 95.81 187 ILE A CA 1
ATOM 1485 C C . ILE A 1 187 ? -2.922 2.164 -5.746 1.00 95.81 187 ILE A C 1
ATOM 1487 O O . ILE A 1 187 ? -2.317 1.512 -4.900 1.00 95.81 187 ILE A O 1
ATOM 1491 N N . PHE A 1 188 ? -2.819 1.909 -7.054 1.00 95.81 188 PHE A N 1
ATOM 1492 C CA . PHE A 1 188 ? -1.954 0.882 -7.635 1.00 95.81 188 PHE A CA 1
ATOM 1493 C C . PHE A 1 188 ? -0.757 1.516 -8.336 1.00 95.81 188 PHE A C 1
ATOM 1495 O O . PHE A 1 188 ? -0.927 2.326 -9.255 1.00 95.81 188 PHE A O 1
ATOM 1502 N N . THR A 1 189 ? 0.445 1.089 -7.961 1.00 94.00 189 THR A N 1
ATOM 1503 C CA . THR A 1 189 ? 1.688 1.622 -8.520 1.00 94.00 189 THR A CA 1
ATOM 1504 C C . THR A 1 189 ? 2.301 0.651 -9.524 1.00 94.00 189 THR A C 1
ATOM 1506 O O . THR A 1 189 ? 2.479 -0.534 -9.257 1.00 94.00 189 THR A O 1
ATOM 1509 N N . VAL A 1 190 ? 2.655 1.168 -10.699 1.00 94.00 190 VAL A N 1
ATOM 1510 C CA . VAL A 1 190 ? 3.378 0.445 -11.763 1.00 94.00 190 VAL A CA 1
ATOM 1511 C C . VAL A 1 190 ? 4.743 1.074 -12.060 1.00 94.00 190 VAL A C 1
ATOM 1513 O O . VAL A 1 190 ? 5.372 0.778 -13.073 1.00 94.00 190 VAL A O 1
ATOM 1516 N N . GLY A 1 191 ? 5.224 1.933 -11.153 1.00 92.00 191 GLY A N 1
ATOM 1517 C CA . GLY A 1 191 ? 6.530 2.597 -11.230 1.00 92.00 191 GLY A CA 1
ATOM 1518 C C . GLY A 1 191 ? 7.695 1.623 -11.365 1.00 92.00 191 GLY A C 1
ATOM 1519 O O . GLY A 1 191 ? 8.648 1.908 -12.082 1.00 92.00 191 GLY A O 1
ATOM 1520 N N . HIS A 1 192 ? 7.598 0.443 -10.751 1.00 91.62 192 HIS A N 1
ATOM 1521 C CA . HIS A 1 192 ? 8.644 -0.566 -10.868 1.00 91.62 192 HIS A CA 1
ATOM 1522 C C . HIS A 1 192 ? 8.816 -1.093 -12.300 1.00 91.62 192 HIS A C 1
ATOM 1524 O O . HIS A 1 192 ? 9.952 -1.221 -12.732 1.00 91.62 192 HIS A O 1
ATOM 1530 N N . PHE A 1 193 ? 7.738 -1.309 -13.068 1.00 94.38 193 PHE A N 1
ATOM 1531 C CA . PHE A 1 193 ? 7.860 -1.699 -14.480 1.00 94.38 193 PHE A CA 1
ATOM 1532 C C . PHE A 1 193 ? 8.586 -0.627 -15.292 1.00 94.38 193 PHE A C 1
ATOM 1534 O O . PHE A 1 193 ? 9.433 -0.933 -16.127 1.00 94.38 193 PHE A O 1
ATOM 1541 N N . PHE A 1 194 ? 8.275 0.641 -15.019 1.00 93.38 194 PHE A N 1
ATOM 1542 C CA . PHE A 1 194 ? 8.916 1.761 -15.691 1.00 93.38 194 PHE A CA 1
ATOM 1543 C C . PHE A 1 194 ? 10.399 1.857 -15.337 1.00 93.38 194 PHE A C 1
ATOM 1545 O O . PHE A 1 194 ? 11.226 2.018 -16.228 1.00 93.38 194 PHE A O 1
ATOM 1552 N N . LYS A 1 195 ? 10.744 1.698 -14.054 1.00 91.44 195 LYS A N 1
ATOM 1553 C CA . LYS A 1 195 ? 12.135 1.643 -13.596 1.00 91.44 195 LYS A CA 1
ATOM 1554 C C . LYS A 1 195 ? 12.905 0.523 -14.301 1.00 91.44 195 LYS A C 1
ATOM 1556 O O . LYS A 1 195 ? 14.001 0.777 -14.794 1.00 91.44 195 LYS A O 1
ATOM 1561 N N . THR A 1 196 ? 12.323 -0.672 -14.394 1.00 91.88 196 THR A N 1
ATOM 1562 C CA . THR A 1 196 ? 12.971 -1.805 -15.059 1.00 91.88 196 THR A CA 1
ATOM 1563 C C . THR A 1 196 ? 13.216 -1.519 -16.541 1.00 91.88 196 THR A C 1
ATOM 1565 O O . THR A 1 196 ? 14.334 -1.709 -17.003 1.00 91.88 196 THR A O 1
ATOM 1568 N N . LEU A 1 197 ? 12.243 -0.966 -17.277 1.00 91.69 197 LEU A N 1
ATOM 1569 C CA . LEU A 1 197 ? 12.436 -0.605 -18.693 1.00 91.69 197 LEU A CA 1
ATOM 1570 C C . LEU A 1 197 ? 13.430 0.551 -18.902 1.00 91.69 197 LEU A C 1
ATOM 1572 O O . LEU A 1 197 ? 14.213 0.534 -19.848 1.00 91.69 197 LEU A O 1
ATOM 1576 N N . CYS A 1 198 ? 13.397 1.573 -18.047 1.00 88.06 198 CYS A N 1
ATOM 1577 C CA . CYS A 1 198 ? 14.228 2.767 -18.210 1.00 88.06 198 CYS A CA 1
ATOM 1578 C C . CYS A 1 198 ? 15.682 2.563 -17.778 1.00 88.06 198 CYS A C 1
ATOM 1580 O O . CYS A 1 198 ? 16.563 3.151 -18.396 1.00 88.06 198 CYS A O 1
ATOM 1582 N N . ALA A 1 199 ? 15.930 1.796 -16.712 1.00 83.69 199 ALA A N 1
ATOM 1583 C CA . ALA A 1 199 ? 17.235 1.748 -16.053 1.00 83.69 199 ALA A CA 1
ATOM 1584 C C . ALA A 1 199 ? 17.850 0.344 -16.003 1.00 83.69 199 ALA A C 1
ATOM 1586 O O . ALA A 1 199 ? 19.026 0.198 -16.305 1.00 83.69 199 ALA A O 1
ATOM 1587 N N . GLU A 1 200 ? 17.088 -0.685 -15.631 1.00 85.88 200 GLU A N 1
ATOM 1588 C CA . GLU A 1 200 ? 17.649 -2.022 -15.353 1.00 85.88 200 GLU A CA 1
ATOM 1589 C C . GLU A 1 200 ? 17.876 -2.807 -16.659 1.00 85.88 200 GLU A C 1
ATOM 1591 O O . GLU A 1 200 ? 18.974 -3.298 -16.926 1.00 85.88 200 GLU A O 1
ATOM 1596 N N . ALA A 1 201 ? 16.887 -2.788 -17.557 1.00 85.50 201 ALA A N 1
ATOM 1597 C CA . ALA A 1 201 ? 16.943 -3.438 -18.865 1.00 85.50 201 ALA A CA 1
ATOM 1598 C C . ALA A 1 201 ? 18.046 -2.887 -19.790 1.00 85.50 201 ALA A C 1
ATOM 1600 O O . ALA A 1 201 ? 18.450 -3.574 -20.725 1.00 85.50 201 ALA A O 1
ATOM 1601 N N . CYS A 1 202 ? 18.553 -1.676 -19.525 1.00 81.19 202 CYS A N 1
ATOM 1602 C CA . CYS A 1 202 ? 19.686 -1.100 -20.256 1.00 81.19 202 CYS A CA 1
ATOM 1603 C C . CYS A 1 202 ? 20.990 -1.874 -20.004 1.00 81.19 202 CYS A C 1
ATOM 1605 O O . CYS A 1 202 ? 21.873 -1.885 -20.862 1.00 81.19 202 CYS A O 1
ATOM 1607 N N . PHE A 1 203 ? 21.119 -2.510 -18.836 1.00 82.50 203 PHE A N 1
ATOM 1608 C CA . PHE A 1 203 ? 22.324 -3.233 -18.426 1.00 82.50 203 PHE A CA 1
ATOM 1609 C C . PHE A 1 203 ? 22.138 -4.749 -18.440 1.00 82.50 203 PHE A C 1
ATOM 1611 O O . PHE A 1 203 ? 23.119 -5.473 -18.605 1.00 82.50 203 PHE A O 1
ATOM 1618 N N . SER A 1 204 ? 20.902 -5.238 -18.293 1.00 87.06 204 SER A N 1
ATOM 1619 C CA . SER A 1 204 ? 20.617 -6.669 -18.272 1.00 87.06 204 SER A CA 1
ATOM 1620 C C . SER A 1 204 ? 19.381 -7.048 -19.082 1.00 87.06 204 SER A C 1
ATOM 1622 O O . SER A 1 204 ? 18.251 -6.665 -18.776 1.00 87.06 204 SER A O 1
ATOM 1624 N N . ALA A 1 205 ? 19.578 -7.907 -20.084 1.00 87.62 205 ALA A N 1
ATOM 1625 C CA . ALA A 1 205 ? 18.474 -8.487 -20.843 1.00 87.62 205 ALA A CA 1
ATOM 1626 C C . ALA A 1 205 ? 17.581 -9.398 -19.977 1.00 87.62 205 ALA A C 1
ATOM 1628 O O . ALA A 1 205 ? 16.391 -9.524 -20.272 1.00 87.62 205 ALA A O 1
ATOM 1629 N N . SER A 1 206 ? 18.112 -10.010 -18.905 1.00 88.69 206 SER A N 1
ATOM 1630 C CA . SER A 1 206 ? 17.306 -10.850 -18.004 1.00 88.69 206 SER A CA 1
ATOM 1631 C C . SER A 1 206 ? 16.178 -10.054 -17.361 1.00 88.69 206 SER A C 1
ATOM 1633 O O . SER A 1 206 ? 15.050 -10.535 -17.302 1.00 88.69 206 SER A O 1
ATOM 1635 N N . ASP A 1 207 ? 16.457 -8.813 -16.966 1.00 89.19 207 ASP A N 1
ATOM 1636 C CA . ASP A 1 207 ? 15.502 -7.956 -16.263 1.00 89.19 207 ASP A CA 1
ATOM 1637 C C . ASP A 1 207 ? 14.345 -7.558 -17.190 1.00 89.19 207 ASP A C 1
ATOM 1639 O O . ASP A 1 207 ? 13.190 -7.478 -16.769 1.00 89.19 207 ASP A O 1
ATOM 1643 N N . PHE A 1 208 ? 14.622 -7.401 -18.489 1.00 90.75 208 PHE A N 1
ATOM 1644 C CA . PHE A 1 208 ? 13.582 -7.209 -19.498 1.00 90.75 208 PHE A CA 1
ATOM 1645 C C . PHE A 1 208 ? 12.694 -8.452 -19.655 1.00 90.75 208 PHE A C 1
ATOM 1647 O O . PHE A 1 208 ? 11.466 -8.340 -19.657 1.00 90.75 208 PHE A O 1
ATOM 1654 N N . PHE A 1 209 ? 13.287 -9.644 -19.765 1.00 93.00 209 PHE A N 1
ATOM 1655 C CA . PHE A 1 209 ? 12.518 -10.888 -19.888 1.00 93.00 209 PHE A CA 1
ATOM 1656 C C . PHE A 1 209 ? 11.758 -11.243 -18.607 1.00 93.00 209 PHE A C 1
ATOM 1658 O O . PHE A 1 209 ? 10.706 -11.884 -18.672 1.00 93.00 209 PHE A O 1
ATOM 1665 N N . ASP A 1 210 ? 12.200 -10.760 -17.452 1.00 92.12 210 ASP A N 1
ATOM 1666 C CA . ASP A 1 210 ? 11.477 -10.930 -16.199 1.00 92.12 210 ASP A CA 1
ATOM 1667 C C . ASP A 1 210 ? 10.112 -10.239 -16.210 1.00 92.12 210 ASP A C 1
ATOM 1669 O O . ASP A 1 210 ? 9.161 -10.777 -15.640 1.00 92.12 210 ASP A O 1
ATOM 1673 N N . LEU A 1 211 ? 9.938 -9.160 -16.981 1.00 93.69 211 LEU A N 1
ATOM 1674 C CA . LEU A 1 211 ? 8.638 -8.510 -17.205 1.00 93.69 211 LEU A CA 1
ATOM 1675 C C . LEU A 1 211 ? 7.637 -9.377 -17.997 1.00 93.69 211 LEU A C 1
ATOM 1677 O O . LEU A 1 211 ? 6.447 -9.053 -18.067 1.00 93.69 211 LEU A O 1
ATOM 1681 N N . PHE A 1 212 ? 8.087 -10.488 -18.595 1.00 95.19 212 PHE A N 1
ATOM 1682 C CA . PHE A 1 212 ? 7.247 -11.412 -19.367 1.00 95.19 212 PHE A CA 1
ATOM 1683 C C . PHE A 1 212 ? 6.641 -12.510 -18.487 1.00 95.19 212 PHE A C 1
ATOM 1685 O O . PHE A 1 212 ? 5.754 -13.249 -18.948 1.00 95.19 212 PHE A O 1
ATOM 1692 N N . ARG A 1 213 ? 7.108 -12.648 -17.239 1.00 94.88 213 ARG A N 1
ATOM 1693 C CA . ARG A 1 213 ? 6.601 -13.644 -16.291 1.00 94.88 213 ARG A CA 1
ATOM 1694 C C . ARG A 1 213 ? 5.135 -13.364 -15.959 1.00 94.88 213 ARG A C 1
ATOM 1696 O O . ARG A 1 213 ? 4.703 -12.216 -15.877 1.00 94.88 213 ARG A O 1
ATOM 1703 N N . ARG A 1 214 ? 4.362 -14.439 -15.768 1.00 94.38 214 ARG A N 1
ATOM 1704 C CA . ARG A 1 214 ? 2.930 -14.369 -15.419 1.00 94.38 214 ARG A CA 1
ATOM 1705 C C . ARG A 1 214 ? 2.710 -13.795 -14.019 1.00 94.38 214 ARG A C 1
ATOM 1707 O O . ARG A 1 214 ? 1.734 -13.080 -13.813 1.00 94.38 214 ARG A O 1
ATOM 1714 N N . ARG A 1 215 ? 3.580 -14.142 -13.071 1.00 93.31 215 ARG A N 1
ATOM 1715 C CA . ARG A 1 215 ? 3.576 -13.617 -11.705 1.00 93.31 215 ARG A CA 1
ATOM 1716 C C . ARG A 1 215 ? 4.456 -12.374 -11.667 1.00 93.31 215 ARG A C 1
ATOM 1718 O O . ARG A 1 215 ? 5.582 -12.412 -12.153 1.00 93.31 215 ARG A O 1
ATOM 1725 N N . GLN A 1 216 ? 3.900 -11.276 -11.173 1.00 94.75 216 GLN A N 1
ATOM 1726 C CA . GLN A 1 216 ? 4.567 -9.981 -11.078 1.00 94.75 216 GLN A CA 1
ATOM 1727 C C . GLN A 1 216 ? 4.228 -9.330 -9.741 1.00 94.75 216 GLN A C 1
ATOM 1729 O O . GLN A 1 216 ? 3.224 -9.663 -9.106 1.00 94.75 216 GLN A O 1
ATOM 1734 N N . ARG A 1 217 ? 5.044 -8.354 -9.340 1.00 93.88 217 ARG A N 1
ATOM 1735 C CA . ARG A 1 217 ? 4.834 -7.601 -8.105 1.00 93.88 217 ARG A CA 1
ATOM 1736 C C . ARG A 1 217 ? 3.690 -6.597 -8.258 1.00 93.88 217 ARG A C 1
ATOM 1738 O O . ARG A 1 217 ? 3.823 -5.577 -8.928 1.00 93.88 217 ARG A O 1
ATOM 1745 N N . LEU A 1 218 ? 2.570 -6.854 -7.600 1.00 94.69 218 LEU A N 1
ATOM 1746 C CA . LEU A 1 218 ? 1.499 -5.888 -7.404 1.00 94.69 218 LEU A CA 1
ATOM 1747 C C . LEU A 1 218 ? 1.892 -4.931 -6.277 1.00 94.69 218 LEU A C 1
ATOM 1749 O O . LEU A 1 218 ? 2.076 -5.354 -5.138 1.00 94.69 218 LEU A O 1
ATOM 1753 N N . GLN A 1 219 ? 2.004 -3.642 -6.593 1.00 94.62 219 GLN A N 1
ATOM 1754 C CA . GLN A 1 219 ? 2.298 -2.610 -5.600 1.00 94.62 219 GLN A CA 1
ATOM 1755 C C . GLN A 1 219 ? 1.035 -1.829 -5.257 1.00 94.62 219 GLN A C 1
ATOM 1757 O O . GLN A 1 219 ? 0.396 -1.248 -6.142 1.00 94.62 219 GLN A O 1
ATOM 1762 N N . ILE A 1 220 ? 0.698 -1.801 -3.973 1.00 94.94 220 ILE A N 1
ATOM 1763 C CA . ILE A 1 220 ? -0.433 -1.058 -3.428 1.00 94.94 220 ILE A CA 1
ATOM 1764 C C . ILE A 1 220 ? 0.134 0.091 -2.603 1.00 94.94 220 ILE A C 1
ATOM 1766 O O . ILE A 1 220 ? 0.957 -0.100 -1.714 1.00 94.94 220 ILE A O 1
ATOM 1770 N N . ALA A 1 221 ? -0.285 1.306 -2.933 1.00 92.75 221 ALA A N 1
ATOM 1771 C CA . ALA A 1 221 ? 0.161 2.520 -2.264 1.00 92.75 221 ALA A CA 1
ATOM 1772 C C . ALA A 1 221 ? -0.931 3.140 -1.381 1.00 92.75 221 ALA A C 1
ATOM 1774 O O . ALA A 1 221 ? -0.694 4.188 -0.791 1.00 92.75 221 ALA A O 1
ATOM 1775 N N . LEU A 1 222 ? -2.098 2.507 -1.232 1.00 93.12 222 LEU A N 1
ATOM 1776 C CA . LEU A 1 222 ? -3.144 2.934 -0.299 1.00 93.12 222 LEU A CA 1
ATOM 1777 C C . LEU A 1 222 ? -3.027 2.175 1.024 1.00 93.12 222 LEU A C 1
ATOM 1779 O O . LEU A 1 222 ? -3.805 1.266 1.264 1.00 93.12 222 LEU A O 1
ATOM 1783 N N . GLY A 1 223 ? -2.073 2.544 1.868 1.00 90.69 223 GLY A N 1
ATOM 1784 C CA . GLY A 1 223 ? -1.876 1.962 3.194 1.00 90.69 223 GLY A CA 1
ATOM 1785 C C . GLY A 1 223 ? -1.207 2.979 4.101 1.00 90.69 223 GLY A C 1
ATOM 1786 O O . GLY A 1 223 ? -0.237 3.616 3.669 1.00 90.69 223 GLY A O 1
ATOM 1787 N N . ASP A 1 224 ? -1.760 3.135 5.299 1.00 93.12 224 ASP A N 1
ATOM 1788 C CA . ASP A 1 224 ? -1.255 4.043 6.323 1.00 93.12 224 ASP A CA 1
ATOM 1789 C C . ASP A 1 224 ? -0.186 3.349 7.172 1.00 93.12 224 ASP A C 1
ATOM 1791 O O . ASP A 1 224 ? -0.106 2.120 7.208 1.00 93.12 224 ASP A O 1
ATOM 1795 N N . SER A 1 225 ? 0.645 4.129 7.846 1.00 91.31 225 SER A N 1
ATOM 1796 C CA . SER A 1 225 ? 1.611 3.632 8.820 1.00 91.31 225 SER A CA 1
ATOM 1797 C C . SER A 1 225 ? 0.918 3.415 10.168 1.00 91.31 225 SER A C 1
ATOM 1799 O O . SER A 1 225 ? 0.529 4.374 10.831 1.00 91.31 225 SER A O 1
ATOM 1801 N N . ASN A 1 226 ? 0.752 2.152 10.561 1.00 93.62 226 ASN A N 1
ATOM 1802 C CA . ASN A 1 226 ? 0.058 1.763 11.790 1.00 93.62 226 ASN A CA 1
ATOM 1803 C C . ASN A 1 226 ? 1.024 1.657 12.984 1.00 93.62 226 ASN A C 1
ATOM 1805 O O . ASN A 1 226 ? 2.153 1.180 12.819 1.00 93.62 226 ASN A O 1
ATOM 1809 N N . MET A 1 227 ? 0.600 2.089 14.173 1.00 94.75 227 MET A N 1
ATOM 1810 C CA . MET A 1 227 ? 1.288 1.828 15.447 1.00 94.75 227 MET A CA 1
ATOM 1811 C C . MET A 1 227 ? 0.682 0.595 16.121 1.00 94.75 227 MET A C 1
ATOM 1813 O O . MET A 1 227 ? 1.423 -0.279 16.562 1.00 94.75 227 MET A O 1
ATOM 1817 N N . CYS A 1 228 ? -0.651 0.485 16.113 1.00 95.69 228 CYS A N 1
ATOM 1818 C CA . CYS A 1 228 ? -1.383 -0.698 16.551 1.00 95.69 228 CYS A CA 1
ATOM 1819 C C . CYS A 1 228 ? -1.006 -1.930 15.712 1.00 95.69 228 CYS A C 1
ATOM 1821 O O . CYS A 1 228 ? -1.297 -2.013 14.515 1.00 95.69 228 CYS A O 1
ATOM 1823 N N . GLU A 1 229 ? -0.428 -2.939 16.361 1.00 95.50 229 GLU A N 1
ATOM 1824 C CA . GLU A 1 229 ? 0.031 -4.176 15.710 1.00 95.50 229 GLU A CA 1
ATOM 1825 C C . GLU A 1 229 ? -1.120 -4.955 15.056 1.00 95.50 229 GLU A C 1
ATOM 1827 O O . GLU A 1 229 ? -0.974 -5.487 13.957 1.00 95.50 229 GLU A O 1
ATOM 1832 N N . ARG A 1 230 ? -2.305 -4.953 15.681 1.00 96.88 230 ARG A N 1
ATOM 1833 C CA . ARG A 1 230 ? -3.517 -5.585 15.134 1.00 96.88 230 ARG A CA 1
ATOM 1834 C C . ARG A 1 230 ? -4.049 -4.865 13.891 1.00 96.88 230 ARG A C 1
ATOM 1836 O O . ARG A 1 230 ? -4.511 -5.531 12.967 1.00 96.88 230 ARG A O 1
ATOM 1843 N N . ALA A 1 231 ? -3.948 -3.535 13.822 1.00 96.06 231 ALA A N 1
ATOM 1844 C CA . ALA A 1 231 ? -4.310 -2.769 12.626 1.00 96.06 231 ALA A CA 1
ATOM 1845 C C . ALA A 1 231 ? -3.349 -3.059 11.461 1.00 96.06 231 ALA A C 1
ATOM 1847 O O . ALA A 1 231 ? -3.789 -3.258 10.327 1.00 96.06 231 ALA A O 1
ATOM 1848 N N . GLU A 1 232 ? -2.047 -3.157 11.747 1.00 94.31 232 GLU A N 1
ATOM 1849 C CA . GLU A 1 232 ? -1.024 -3.557 10.773 1.00 94.31 232 GLU A CA 1
ATOM 1850 C C . GLU A 1 232 ? -1.259 -4.996 10.271 1.00 94.31 232 GLU A C 1
ATOM 1852 O O . GLU A 1 232 ? -1.250 -5.239 9.059 1.00 94.31 232 GLU A O 1
ATOM 1857 N N . LEU A 1 233 ? -1.568 -5.932 11.180 1.00 95.38 233 LEU A N 1
ATOM 1858 C CA . LEU A 1 233 ? -1.940 -7.305 10.836 1.00 95.38 233 LEU A CA 1
ATOM 1859 C C . LEU A 1 233 ? -3.186 -7.345 9.952 1.00 95.38 233 LEU A C 1
ATOM 1861 O O . LEU A 1 233 ? -3.182 -8.014 8.920 1.00 95.38 233 LEU A O 1
ATOM 1865 N N . LEU A 1 234 ? -4.245 -6.614 10.314 1.00 97.50 234 LEU A N 1
ATOM 1866 C CA . LEU A 1 234 ? -5.453 -6.531 9.499 1.00 97.50 234 LEU A CA 1
ATOM 1867 C C . LEU A 1 234 ? -5.140 -5.969 8.121 1.00 97.50 234 LEU A C 1
ATOM 1869 O O . LEU A 1 234 ? -5.588 -6.541 7.132 1.00 97.50 234 LEU A O 1
ATOM 1873 N N . ARG A 1 235 ? -4.341 -4.905 8.021 1.00 95.62 235 ARG A N 1
ATOM 1874 C CA . ARG A 1 235 ? -3.953 -4.305 6.742 1.00 95.62 235 ARG A CA 1
ATOM 1875 C C . ARG A 1 235 ? -3.316 -5.328 5.806 1.00 95.62 235 ARG A C 1
ATOM 1877 O O . ARG A 1 235 ? -3.788 -5.495 4.680 1.00 95.62 235 ARG A O 1
ATOM 1884 N N . VAL A 1 236 ? -2.275 -6.017 6.270 1.00 93.75 236 VAL A N 1
ATOM 1885 C CA . VAL A 1 236 ? -1.491 -6.938 5.437 1.00 93.75 236 VAL A CA 1
ATOM 1886 C C . VAL A 1 236 ? -2.216 -8.270 5.255 1.00 93.75 236 VAL A C 1
ATOM 1888 O O . VAL A 1 236 ? -2.378 -8.732 4.124 1.00 93.75 236 VAL A O 1
ATOM 1891 N N . GLY A 1 237 ? -2.690 -8.860 6.350 1.00 94.06 237 GLY A N 1
ATOM 1892 C CA . GLY A 1 237 ? -3.309 -10.180 6.401 1.00 94.06 237 GLY A CA 1
ATOM 1893 C C . GLY A 1 237 ? -4.627 -10.259 5.637 1.00 94.06 237 GLY A C 1
ATOM 1894 O O . GLY A 1 237 ? -4.799 -11.151 4.806 1.00 94.06 237 GLY A O 1
ATOM 1895 N N . SER A 1 238 ? -5.540 -9.298 5.830 1.00 97.31 238 SER A N 1
ATOM 1896 C CA . SER A 1 238 ? -6.800 -9.290 5.066 1.00 97.31 238 SER A CA 1
ATOM 1897 C C . SER A 1 238 ? -6.547 -9.107 3.566 1.00 97.31 238 SER A C 1
ATOM 1899 O O . SER A 1 238 ? -7.213 -9.731 2.742 1.00 97.31 238 SER A O 1
ATOM 1901 N N . THR A 1 239 ? -5.534 -8.322 3.189 1.00 96.69 239 THR A N 1
ATOM 1902 C CA . THR A 1 239 ? -5.171 -8.111 1.781 1.00 96.69 239 THR A CA 1
ATOM 1903 C C . THR A 1 239 ? -4.610 -9.374 1.140 1.00 96.69 239 THR A C 1
ATOM 1905 O O . THR A 1 239 ? -4.992 -9.683 0.011 1.00 96.69 239 THR A O 1
ATOM 1908 N N . LEU A 1 240 ? -3.757 -10.122 1.850 1.00 94.25 240 LEU A N 1
ATOM 1909 C CA . LEU A 1 240 ? -3.262 -11.428 1.401 1.00 94.25 240 LEU A CA 1
ATOM 1910 C C . LEU A 1 240 ? -4.417 -12.406 1.168 1.00 94.25 240 LEU A C 1
ATOM 1912 O O . LEU A 1 240 ? -4.563 -12.918 0.062 1.00 94.25 240 LEU A O 1
ATOM 1916 N N . LEU A 1 241 ? -5.305 -12.565 2.155 1.00 95.25 241 LEU A N 1
ATOM 1917 C CA . LEU A 1 241 ? -6.464 -13.456 2.041 1.00 95.25 241 LEU A CA 1
ATOM 1918 C C . LEU A 1 241 ? -7.389 -13.066 0.883 1.00 95.25 241 LEU A C 1
ATOM 1920 O O . LEU A 1 241 ? -7.889 -13.931 0.165 1.00 95.25 241 LEU A O 1
ATOM 1924 N N . VAL A 1 242 ? -7.606 -11.766 0.662 1.00 97.00 242 VAL A N 1
ATOM 1925 C CA . VAL A 1 242 ? -8.409 -11.288 -0.469 1.00 97.00 242 VAL A CA 1
ATOM 1926 C C . VAL A 1 242 ? -7.717 -11.569 -1.801 1.00 97.00 242 VAL A C 1
ATOM 1928 O O . VAL A 1 242 ? -8.397 -11.935 -2.760 1.00 97.00 242 VAL A O 1
ATOM 1931 N N . LEU A 1 243 ? -6.395 -11.411 -1.898 1.00 95.00 243 LEU A N 1
ATOM 1932 C CA . LEU A 1 243 ? -5.642 -11.759 -3.106 1.00 95.00 243 LEU A CA 1
ATOM 1933 C C . LEU A 1 243 ? -5.747 -13.257 -3.409 1.00 95.00 243 LEU A C 1
ATOM 1935 O O . LEU A 1 243 ? -6.097 -13.612 -4.537 1.00 95.00 243 LEU A O 1
ATOM 1939 N N . ASP A 1 244 ? -5.562 -14.111 -2.405 1.00 92.50 244 ASP A N 1
ATOM 1940 C CA . ASP A 1 244 ? -5.731 -15.560 -2.538 1.00 92.50 244 ASP A CA 1
ATOM 1941 C C . ASP A 1 244 ? -7.164 -15.912 -2.959 1.00 92.50 244 ASP A C 1
ATOM 1943 O O . ASP A 1 244 ? -7.375 -16.678 -3.902 1.00 92.50 244 ASP A O 1
ATOM 1947 N N . ALA A 1 245 ? -8.169 -15.264 -2.362 1.00 94.56 245 ALA A N 1
ATOM 1948 C CA . ALA A 1 245 ? -9.573 -15.453 -2.720 1.00 94.56 245 ALA A CA 1
ATOM 1949 C C . ALA A 1 245 ? -9.906 -14.958 -4.134 1.00 94.56 245 ALA A C 1
ATOM 1951 O O . ALA A 1 245 ? -10.811 -15.498 -4.782 1.00 94.56 245 ALA A O 1
ATOM 1952 N N . ILE A 1 246 ? -9.206 -13.938 -4.642 1.00 94.00 246 ILE A N 1
ATOM 1953 C CA . ILE A 1 246 ? -9.326 -13.495 -6.036 1.00 94.00 246 ILE A CA 1
ATOM 1954 C C . ILE A 1 246 ? -8.789 -14.580 -6.968 1.00 94.00 246 ILE A C 1
ATOM 1956 O O . ILE A 1 246 ? -9.463 -14.914 -7.945 1.00 94.00 246 ILE A O 1
ATOM 1960 N N . GLU A 1 247 ? -7.608 -15.124 -6.677 1.00 90.81 247 GLU A N 1
ATOM 1961 C CA . GLU A 1 247 ? -6.961 -16.138 -7.516 1.00 90.81 247 GLU A CA 1
ATOM 1962 C C . GLU A 1 247 ? -7.696 -17.480 -7.483 1.00 90.81 247 GLU A C 1
ATOM 1964 O O . GLU A 1 247 ? -7.855 -18.121 -8.522 1.00 90.81 247 GLU A O 1
ATOM 1969 N N . ALA A 1 248 ? -8.227 -17.864 -6.323 1.00 91.19 248 ALA A N 1
ATOM 1970 C CA . ALA A 1 248 ? -9.065 -19.046 -6.155 1.00 91.19 248 ALA A CA 1
ATOM 1971 C C . ALA A 1 248 ? -10.506 -18.849 -6.674 1.00 91.19 248 ALA A C 1
ATOM 1973 O O . ALA A 1 248 ? -11.284 -19.800 -6.722 1.00 91.19 248 ALA A O 1
ATOM 1974 N N . GLY A 1 249 ? -10.881 -17.629 -7.077 1.00 93.69 249 GLY A N 1
ATOM 1975 C CA . GLY A 1 249 ? -12.184 -17.331 -7.675 1.00 93.69 249 GLY A CA 1
ATOM 1976 C C . GLY A 1 249 ? -13.353 -17.213 -6.688 1.00 93.69 249 GLY A C 1
ATOM 1977 O O . GLY A 1 249 ? -14.500 -17.195 -7.130 1.00 93.69 249 GLY A O 1
ATOM 1978 N N . TYR A 1 250 ? -13.085 -17.086 -5.386 1.00 95.25 250 TYR A N 1
ATOM 1979 C CA . TYR A 1 250 ? -14.098 -16.966 -4.326 1.00 95.25 250 TYR A CA 1
ATOM 1980 C C . TYR A 1 250 ? -14.687 -15.557 -4.192 1.00 95.25 250 TYR A C 1
ATOM 1982 O O . TYR A 1 250 ? -15.818 -15.409 -3.714 1.00 95.25 250 TYR A O 1
ATOM 1990 N N . ILE A 1 251 ? -13.949 -14.518 -4.610 1.00 94.44 251 ILE A N 1
ATOM 1991 C CA . ILE A 1 251 ? -14.450 -13.137 -4.559 1.00 94.44 251 ILE A CA 1
ATOM 1992 C C . ILE A 1 251 ? -15.592 -12.948 -5.571 1.00 94.44 251 ILE A C 1
ATOM 1994 O O . ILE A 1 251 ? -15.372 -13.143 -6.777 1.00 94.44 251 ILE A O 1
ATOM 1998 N N . PRO A 1 252 ? -16.788 -12.511 -5.121 1.00 88.31 252 PRO A N 1
ATOM 1999 C CA . PRO A 1 252 ? -17.918 -12.275 -6.008 1.00 88.31 252 PRO A CA 1
ATOM 2000 C C . PRO A 1 252 ? -17.624 -11.141 -6.994 1.00 88.31 252 PRO A C 1
ATOM 2002 O O . PRO A 1 252 ? -16.824 -10.236 -6.740 1.00 88.31 252 PRO A O 1
ATOM 2005 N N . ARG A 1 253 ? -18.302 -11.162 -8.146 1.00 84.25 253 ARG A N 1
ATOM 2006 C CA . ARG A 1 253 ? -18.225 -10.065 -9.118 1.00 84.25 253 ARG A CA 1
ATOM 2007 C C . ARG A 1 253 ? -18.991 -8.860 -8.593 1.00 84.25 253 ARG A C 1
ATOM 2009 O O . ARG A 1 253 ? -20.160 -8.680 -8.913 1.00 84.25 253 ARG A O 1
ATOM 2016 N N . MET A 1 254 ? -18.315 -8.035 -7.807 1.00 87.38 254 MET A N 1
ATOM 2017 C CA . MET A 1 254 ? -18.905 -6.789 -7.353 1.00 87.38 254 MET A CA 1
ATOM 2018 C C . MET A 1 254 ? -18.967 -5.747 -8.474 1.00 87.38 254 MET A C 1
ATOM 2020 O O . MET A 1 254 ? -18.055 -5.667 -9.312 1.00 87.38 254 MET A O 1
ATOM 2024 N N . PRO A 1 255 ? -20.021 -4.920 -8.483 1.00 91.25 255 PRO A N 1
ATOM 2025 C CA . PRO A 1 255 ? -20.082 -3.735 -9.318 1.00 91.25 255 PRO A CA 1
ATOM 2026 C C . PRO A 1 255 ? -18.867 -2.823 -9.101 1.00 91.25 255 PRO A C 1
ATOM 2028 O O . PRO A 1 255 ? -18.245 -2.788 -8.039 1.00 91.25 255 PRO A O 1
ATOM 2031 N N . ARG A 1 256 ? -18.512 -2.031 -10.115 1.00 93.19 256 ARG A N 1
ATOM 2032 C CA . ARG A 1 256 ? -17.394 -1.084 -10.002 1.00 93.19 256 ARG A CA 1
ATOM 2033 C C . ARG A 1 256 ? -17.824 0.159 -9.205 1.00 93.19 256 ARG A C 1
ATOM 2035 O O . ARG A 1 256 ? -18.822 0.766 -9.594 1.00 93.19 256 ARG A O 1
ATOM 2042 N N . PRO A 1 257 ? -17.053 0.624 -8.204 1.00 95.50 257 PRO A N 1
ATOM 2043 C CA . PRO A 1 257 ? -17.312 1.900 -7.541 1.00 95.50 257 PRO A CA 1
ATOM 2044 C C . PRO A 1 257 ? -17.276 3.074 -8.532 1.00 95.50 257 PRO A C 1
ATOM 2046 O O . PRO A 1 257 ? -16.364 3.183 -9.366 1.00 95.50 257 PRO A O 1
ATOM 2049 N N . ARG A 1 258 ? -18.259 3.973 -8.453 1.00 94.62 258 ARG A N 1
ATOM 2050 C CA . ARG A 1 258 ? -18.306 5.222 -9.223 1.00 94.62 258 ARG A CA 1
ATOM 2051 C C . ARG A 1 258 ? -17.341 6.214 -8.589 1.00 94.62 258 ARG A C 1
ATOM 2053 O O . ARG A 1 258 ? -17.416 6.475 -7.402 1.00 94.62 258 ARG A O 1
ATOM 2060 N N . ARG A 1 259 ? -16.465 6.814 -9.403 1.00 95.56 259 ARG A N 1
ATOM 2061 C CA . ARG A 1 259 ? -15.452 7.797 -8.958 1.00 95.56 259 ARG A CA 1
ATOM 2062 C C . ARG A 1 259 ? -14.667 7.323 -7.708 1.00 95.56 259 ARG A C 1
ATOM 2064 O O . ARG A 1 259 ? -14.696 8.016 -6.694 1.00 95.56 259 ARG A O 1
ATOM 2071 N N . PRO A 1 260 ? -13.911 6.206 -7.794 1.00 96.50 260 PRO A N 1
ATOM 2072 C CA . PRO A 1 260 ? -13.298 5.538 -6.636 1.00 96.50 260 PRO A CA 1
ATOM 2073 C C . PRO A 1 260 ? -12.502 6.454 -5.699 1.00 96.50 260 PRO A C 1
ATOM 2075 O O . PRO A 1 260 ? -12.564 6.292 -4.491 1.00 96.50 260 PRO A O 1
ATOM 2078 N N . ILE A 1 261 ? -11.791 7.440 -6.252 1.00 97.56 261 ILE A N 1
ATOM 2079 C CA . ILE A 1 261 ? -10.989 8.395 -5.476 1.00 97.56 261 ILE A CA 1
ATOM 2080 C C . ILE A 1 261 ? -11.862 9.317 -4.626 1.00 97.56 261 ILE A C 1
ATOM 2082 O O . ILE A 1 261 ? -11.606 9.490 -3.443 1.00 97.56 261 ILE A O 1
ATOM 2086 N N . ARG A 1 262 ? -12.940 9.859 -5.203 1.00 97.44 262 ARG A N 1
ATOM 2087 C CA . ARG A 1 262 ? -13.872 10.707 -4.454 1.00 97.44 262 ARG A CA 1
ATOM 2088 C C . ARG A 1 262 ? -14.591 9.906 -3.368 1.00 97.44 262 ARG A C 1
ATOM 2090 O O . ARG A 1 262 ? -14.838 10.436 -2.294 1.00 97.44 262 ARG A O 1
ATOM 2097 N N . THR A 1 263 ? -14.923 8.647 -3.652 1.00 97.38 263 THR A N 1
ATOM 2098 C CA . THR A 1 263 ? -15.509 7.739 -2.661 1.00 97.38 263 THR A CA 1
ATOM 2099 C C . THR A 1 263 ? -14.542 7.451 -1.519 1.00 97.38 263 THR A C 1
ATOM 2101 O O . THR A 1 263 ? -14.939 7.566 -0.369 1.00 97.38 263 THR A O 1
ATOM 2104 N N . LEU A 1 264 ? -13.274 7.155 -1.824 1.00 97.94 264 LEU A N 1
ATOM 2105 C CA . LEU A 1 264 ? -12.226 6.983 -0.817 1.00 97.94 264 LEU A CA 1
ATOM 2106 C C . LEU A 1 264 ? -12.109 8.220 0.082 1.00 97.94 264 LEU A C 1
ATOM 2108 O O . LEU A 1 264 ? -12.109 8.085 1.298 1.00 97.94 264 LEU A O 1
ATOM 2112 N N . HIS A 1 265 ? -12.071 9.426 -0.498 1.00 97.50 265 HIS A N 1
ATOM 2113 C CA . HIS A 1 265 ? -12.047 10.670 0.283 1.00 97.50 265 HIS A CA 1
ATOM 2114 C C . HIS A 1 265 ? -13.273 10.806 1.189 1.00 97.50 265 HIS A C 1
ATOM 2116 O O . HIS A 1 265 ? -13.128 11.206 2.336 1.00 97.50 265 HIS A O 1
ATOM 2122 N N . GLY A 1 266 ? -14.461 10.453 0.689 1.00 97.12 266 GLY A N 1
ATOM 2123 C CA . GLY A 1 266 ? -15.696 10.473 1.473 1.00 97.12 266 GLY A CA 1
ATOM 2124 C C . GLY A 1 266 ? -15.665 9.515 2.663 1.00 97.12 266 GLY A C 1
ATOM 2125 O O . GLY A 1 266 ? -16.025 9.921 3.757 1.00 97.12 266 GLY A O 1
ATOM 2126 N N . ILE A 1 267 ? -15.178 8.285 2.466 1.00 96.94 267 ILE A N 1
ATOM 2127 C CA . ILE A 1 267 ? -15.023 7.296 3.545 1.00 96.94 267 ILE A CA 1
ATOM 2128 C C . ILE A 1 267 ? -14.003 7.786 4.568 1.00 96.94 267 ILE A C 1
ATOM 2130 O O . ILE A 1 267 ? -14.281 7.797 5.758 1.00 96.94 267 ILE A O 1
ATOM 2134 N N . CYS A 1 268 ? -12.828 8.229 4.115 1.00 96.19 268 CYS A N 1
ATOM 2135 C CA . CYS A 1 268 ? -11.786 8.701 5.021 1.00 96.19 268 CYS A CA 1
ATOM 2136 C C . CYS A 1 268 ? -12.221 9.923 5.834 1.00 96.19 268 CYS A C 1
ATOM 2138 O O . CYS A 1 268 ? -11.733 10.094 6.942 1.00 96.19 268 CYS A O 1
ATOM 2140 N N . GLY A 1 269 ? -13.089 10.780 5.295 1.00 94.94 269 GLY A N 1
ATOM 2141 C CA . GLY A 1 269 ? -13.578 11.977 5.980 1.00 94.94 269 GLY A CA 1
ATOM 2142 C C . GLY A 1 269 ? -14.803 11.753 6.865 1.00 94.94 269 GLY A C 1
ATOM 2143 O O . GLY A 1 269 ? -15.311 12.730 7.407 1.00 94.94 269 GLY A O 1
ATOM 2144 N N . ASP A 1 270 ? -15.298 10.517 6.981 1.00 93.88 270 ASP A N 1
ATOM 2145 C CA . ASP A 1 270 ? -16.501 10.198 7.745 1.00 93.88 270 ASP A CA 1
ATOM 2146 C C . ASP A 1 270 ? -16.210 9.236 8.912 1.00 93.88 270 ASP A C 1
ATOM 2148 O O . ASP A 1 270 ? -16.292 8.014 8.747 1.00 93.88 270 ASP A O 1
ATOM 2152 N N . PRO A 1 271 ? -15.913 9.763 10.116 1.00 90.19 271 PRO A N 1
ATOM 2153 C CA . PRO A 1 271 ? -15.720 8.936 11.303 1.00 90.19 271 PRO A CA 1
ATOM 2154 C C . PRO A 1 271 ? -17.000 8.239 11.791 1.00 90.19 271 PRO A C 1
ATOM 2156 O O . PRO A 1 271 ? -16.908 7.345 12.624 1.00 90.19 271 PRO A O 1
ATOM 2159 N N . THR A 1 272 ? -18.182 8.588 11.262 1.00 90.75 272 THR A N 1
ATOM 2160 C CA . THR A 1 272 ? -19.459 7.940 11.620 1.00 90.75 272 THR A CA 1
ATOM 2161 C C . THR A 1 272 ? -19.714 6.636 10.857 1.00 90.75 272 THR A C 1
ATOM 2163 O O . THR A 1 272 ? -20.735 5.981 11.071 1.00 90.75 272 THR A O 1
ATOM 2166 N N . LEU A 1 273 ? -18.810 6.249 9.943 1.00 93.75 273 LEU A N 1
ATOM 2167 C CA . LEU A 1 273 ? -18.874 4.998 9.169 1.00 93.75 273 LEU A CA 1
ATOM 2168 C C . LEU A 1 273 ? -20.164 4.852 8.329 1.00 93.75 273 LEU A C 1
ATOM 2170 O O . LEU A 1 273 ? -20.616 3.743 8.007 1.00 93.75 273 LEU A O 1
ATOM 2174 N N . SER A 1 274 ? -20.768 5.980 7.958 1.00 93.62 274 SER A N 1
ATOM 2175 C CA . SER A 1 274 ? -22.046 6.058 7.246 1.00 93.62 274 SER A CA 1
ATOM 2176 C C . SER A 1 274 ? -21.887 6.382 5.759 1.00 93.62 274 SER A C 1
ATOM 2178 O O . SER A 1 274 ? -22.832 6.217 4.988 1.00 93.62 274 SER A O 1
ATOM 2180 N N . ALA A 1 275 ? -20.690 6.782 5.330 1.00 95.19 275 ALA A N 1
ATOM 2181 C CA . ALA A 1 275 ? -20.365 7.093 3.951 1.00 95.19 275 ALA A CA 1
ATOM 2182 C C . ALA A 1 275 ? -20.673 5.917 3.015 1.00 95.19 275 ALA A C 1
ATOM 2184 O O . ALA A 1 275 ? -20.198 4.788 3.183 1.00 95.19 275 ALA A O 1
ATOM 2185 N N . GLU A 1 276 ? -21.451 6.212 1.976 1.00 96.12 276 GLU A N 1
ATOM 2186 C CA . GLU A 1 276 ? -21.856 5.231 0.979 1.00 96.12 276 GLU A CA 1
ATOM 2187 C C . GLU A 1 276 ? -20.872 5.163 -0.196 1.00 96.12 276 GLU A C 1
ATOM 2189 O O . GLU A 1 276 ? -20.379 6.170 -0.714 1.00 96.12 276 GLU A O 1
ATOM 2194 N N . ILE A 1 277 ? -20.664 3.946 -0.687 1.00 97.25 277 ILE A N 1
ATOM 2195 C CA . ILE A 1 277 ? -19.953 3.619 -1.916 1.00 97.25 277 ILE A CA 1
ATOM 2196 C C . ILE A 1 277 ? -20.992 3.497 -3.036 1.00 97.25 277 ILE A C 1
ATOM 2198 O O . ILE A 1 277 ? -21.701 2.493 -3.101 1.00 97.25 277 ILE A O 1
ATOM 2202 N N . PRO A 1 278 ? -21.111 4.488 -3.941 1.00 97.25 278 PRO A N 1
ATOM 2203 C CA . PRO A 1 278 ? -21.991 4.370 -5.092 1.00 97.25 278 PRO A CA 1
ATOM 2204 C C . PRO A 1 278 ? -21.373 3.437 -6.132 1.00 97.25 278 PRO A C 1
ATOM 2206 O O . PRO A 1 278 ? -20.245 3.652 -6.581 1.00 97.25 278 PRO A O 1
ATOM 2209 N N . PHE A 1 279 ? -22.129 2.449 -6.590 1.00 96.94 279 PHE A N 1
ATOM 2210 C CA . PHE A 1 279 ? -21.687 1.485 -7.588 1.00 96.94 279 PHE A CA 1
ATOM 2211 C C . PHE A 1 279 ? -22.247 1.770 -8.986 1.00 96.94 279 PHE A C 1
ATOM 2213 O O . PHE A 1 279 ? -23.195 2.533 -9.174 1.00 96.94 279 PHE A O 1
ATOM 2220 N N . ALA A 1 280 ? -21.593 1.216 -10.011 1.00 94.88 280 ALA A N 1
ATOM 2221 C CA . ALA A 1 280 ? -21.921 1.460 -11.416 1.00 94.88 280 ALA A CA 1
ATOM 2222 C C . ALA A 1 280 ? -23.297 0.922 -11.841 1.00 94.88 280 ALA A C 1
ATOM 2224 O O . ALA A 1 280 ? -23.853 1.427 -12.810 1.00 94.88 280 ALA A O 1
ATOM 2225 N N . ASP A 1 281 ? -23.831 -0.066 -11.128 1.00 94.25 281 ASP A N 1
ATOM 2226 C CA . ASP A 1 281 ? -25.165 -0.641 -11.336 1.00 94.25 281 ASP A CA 1
ATOM 2227 C C . ASP A 1 281 ? -26.282 0.139 -10.616 1.00 94.25 281 ASP A C 1
ATOM 2229 O O . ASP A 1 281 ? -27.449 -0.218 -10.721 1.00 94.25 281 ASP A O 1
ATOM 2233 N N . GLY A 1 282 ? -25.936 1.218 -9.905 1.00 94.56 282 GLY A N 1
ATOM 2234 C CA . GLY A 1 282 ? -26.876 2.054 -9.161 1.00 94.56 282 GLY A CA 1
ATOM 2235 C C . GLY A 1 282 ? -27.033 1.668 -7.692 1.00 94.56 282 GLY A C 1
ATOM 2236 O O . GLY A 1 282 ? -27.585 2.466 -6.934 1.00 94.56 282 GLY A O 1
ATOM 2237 N N . THR A 1 283 ? -26.505 0.514 -7.271 1.00 95.44 283 THR A N 1
ATOM 2238 C CA . THR A 1 283 ? -26.516 0.108 -5.862 1.00 95.44 283 THR A CA 1
ATOM 2239 C C . THR A 1 283 ? -25.596 0.991 -5.017 1.00 95.44 283 THR A C 1
ATOM 2241 O O . THR A 1 283 ? -24.714 1.702 -5.524 1.00 95.44 283 THR A O 1
ATOM 2244 N N . ARG A 1 284 ? -25.823 0.973 -3.704 1.00 96.56 284 ARG A N 1
ATOM 2245 C CA . ARG A 1 284 ? -24.993 1.644 -2.705 1.00 96.56 284 ARG A CA 1
ATOM 2246 C C . ARG A 1 284 ? -24.736 0.691 -1.547 1.00 96.56 284 ARG A C 1
ATOM 2248 O O . ARG A 1 284 ? -25.606 -0.105 -1.205 1.00 96.56 284 ARG A O 1
ATOM 2255 N N . SER A 1 285 ? -23.550 0.767 -0.963 1.00 96.56 285 SER A N 1
ATOM 2256 C CA . SER A 1 285 ? -23.197 0.001 0.238 1.00 96.56 285 SER A CA 1
ATOM 2257 C C . SER A 1 285 ? -22.236 0.809 1.091 1.00 96.56 285 SER A C 1
ATOM 2259 O O . SER A 1 285 ? -21.508 1.645 0.557 1.00 96.56 285 SER A O 1
ATOM 2261 N N . THR A 1 286 ? -22.206 0.576 2.396 1.00 97.19 286 THR A N 1
ATOM 2262 C CA . THR A 1 286 ? -21.215 1.231 3.256 1.00 97.19 286 THR A CA 1
ATOM 2263 C C . THR A 1 286 ? -19.862 0.527 3.172 1.00 97.19 286 THR A C 1
ATOM 2265 O O . THR A 1 286 ? -19.743 -0.574 2.627 1.00 97.19 286 THR A O 1
ATOM 2268 N N . ALA A 1 287 ? -18.814 1.162 3.701 1.00 97.00 287 ALA A N 1
ATOM 2269 C CA . ALA A 1 287 ? -17.497 0.536 3.772 1.00 97.00 287 ALA A CA 1
ATOM 2270 C C . ALA A 1 287 ? -17.524 -0.777 4.581 1.00 97.00 287 ALA A C 1
ATOM 2272 O O . ALA A 1 287 ? -16.911 -1.753 4.151 1.00 97.00 287 ALA A O 1
ATOM 2273 N N . LEU A 1 288 ? -18.283 -0.826 5.684 1.00 97.38 288 LEU A N 1
ATOM 2274 C CA . LEU A 1 288 ? -18.444 -2.025 6.516 1.00 97.38 288 LEU A CA 1
ATOM 2275 C C . LEU A 1 288 ? -19.131 -3.164 5.746 1.00 97.38 288 LEU A C 1
ATOM 2277 O O . LEU A 1 288 ? -18.635 -4.290 5.751 1.00 97.38 288 LEU A O 1
ATOM 2281 N N . ASP A 1 289 ? -20.199 -2.864 4.997 1.00 97.31 289 ASP A N 1
ATOM 2282 C CA . ASP A 1 289 ? -20.896 -3.863 4.168 1.00 97.31 289 ASP A CA 1
ATOM 2283 C C . ASP A 1 289 ? -19.967 -4.468 3.113 1.00 97.31 289 ASP A C 1
ATOM 2285 O O . ASP A 1 289 ? -19.925 -5.684 2.918 1.00 97.31 289 ASP A O 1
ATOM 2289 N N . VAL A 1 290 ? -19.184 -3.617 2.440 1.00 97.94 290 VAL A N 1
ATOM 2290 C CA . VAL A 1 290 ? -18.206 -4.071 1.449 1.00 97.94 290 VAL A CA 1
ATOM 2291 C C . VAL A 1 290 ? -17.171 -4.980 2.105 1.00 97.94 290 VAL A C 1
ATOM 2293 O O . VAL A 1 290 ? -16.890 -6.052 1.570 1.00 97.94 290 VAL A O 1
ATOM 2296 N N . GLN A 1 291 ? -16.637 -4.602 3.267 1.00 98.38 291 GLN A N 1
ATOM 2297 C CA . GLN A 1 291 ? -15.682 -5.431 4.003 1.00 98.38 291 GLN A CA 1
ATOM 2298 C C . GLN A 1 291 ? -16.283 -6.784 4.412 1.00 98.38 291 GLN A C 1
ATOM 2300 O O . GLN A 1 291 ? -15.625 -7.804 4.213 1.00 98.38 291 GLN A O 1
ATOM 2305 N N . ARG A 1 292 ? -17.550 -6.836 4.852 1.00 98.31 292 ARG A N 1
ATOM 2306 C CA . ARG A 1 292 ? -18.245 -8.103 5.147 1.00 98.31 292 ARG A CA 1
ATOM 2307 C C . ARG A 1 292 ? -18.371 -9.022 3.934 1.00 98.31 292 ARG A C 1
ATOM 2309 O O . ARG A 1 292 ? -18.211 -10.234 4.069 1.00 98.31 292 ARG A O 1
ATOM 2316 N N . VAL A 1 293 ? -18.602 -8.476 2.738 1.00 97.94 293 VAL A N 1
ATOM 2317 C CA . VAL A 1 293 ? -18.636 -9.281 1.503 1.00 97.94 293 VAL A CA 1
ATOM 2318 C C . VAL A 1 293 ? -17.287 -9.966 1.247 1.00 97.94 293 VAL A C 1
ATOM 2320 O O . VAL A 1 293 ? -17.262 -11.141 0.866 1.00 97.94 293 VAL A O 1
ATOM 2323 N N . TYR A 1 294 ? -16.170 -9.263 1.465 1.00 98.50 294 TYR A N 1
ATOM 2324 C CA . TYR A 1 294 ? -14.833 -9.850 1.321 1.00 98.50 294 TYR A CA 1
ATOM 2325 C C . TYR A 1 294 ? -14.507 -10.842 2.434 1.00 98.50 294 TYR A C 1
ATOM 2327 O O . TYR A 1 294 ? -14.020 -11.929 2.119 1.00 98.50 294 TYR A O 1
ATOM 2335 N N . LEU A 1 295 ? -14.818 -10.511 3.690 1.00 98.62 295 LEU A N 1
ATOM 2336 C CA . LEU A 1 295 ? -14.642 -11.408 4.833 1.00 98.62 295 LEU A CA 1
ATOM 2337 C C . LEU A 1 295 ? -15.348 -12.745 4.577 1.00 98.62 295 LEU A C 1
ATOM 2339 O O . LEU A 1 295 ? -14.704 -13.792 4.593 1.00 98.62 295 LEU A O 1
ATOM 2343 N N . ALA A 1 296 ? -16.633 -12.708 4.215 1.00 98.44 296 ALA A N 1
ATOM 2344 C CA . ALA A 1 296 ? -17.418 -13.907 3.933 1.00 98.44 296 ALA A CA 1
ATOM 2345 C C . ALA A 1 296 ? -16.839 -14.731 2.770 1.00 98.44 296 ALA A C 1
ATOM 2347 O O . ALA A 1 296 ? -16.904 -15.961 2.768 1.00 98.44 296 ALA A O 1
ATOM 2348 N N . ALA A 1 297 ? -16.274 -14.079 1.750 1.00 97.81 297 ALA A N 1
ATOM 2349 C CA . ALA A 1 297 ? -15.615 -14.778 0.651 1.00 97.81 297 ALA A CA 1
ATOM 2350 C C . ALA A 1 297 ? -14.314 -15.470 1.088 1.00 97.81 297 ALA A C 1
ATOM 2352 O O . ALA A 1 297 ? -14.073 -16.607 0.678 1.00 97.81 297 ALA A O 1
ATOM 2353 N N . CYS A 1 298 ? -13.522 -14.827 1.946 1.00 97.00 298 CYS A N 1
ATOM 2354 C CA . CYS A 1 298 ? -12.295 -15.402 2.492 1.00 97.00 298 CYS A CA 1
ATOM 2355 C C . CYS A 1 298 ? -12.594 -16.543 3.478 1.00 97.00 298 CYS A C 1
ATOM 2357 O O . CYS A 1 298 ? -11.966 -17.593 3.384 1.00 97.00 298 CYS A O 1
ATOM 2359 N N . GLN A 1 299 ? -13.608 -16.401 4.340 1.00 97.25 299 GLN A N 1
ATOM 2360 C CA . GLN A 1 299 ? -14.089 -17.472 5.224 1.00 97.25 299 GLN A CA 1
ATOM 2361 C C . GLN A 1 299 ? -14.501 -18.716 4.422 1.00 97.25 299 GLN A C 1
ATOM 2363 O O . GLN A 1 299 ? -14.065 -19.822 4.733 1.00 97.25 299 GLN A O 1
ATOM 2368 N N . ARG A 1 300 ? -15.273 -18.549 3.333 1.00 95.94 300 ARG A N 1
ATOM 2369 C CA . ARG A 1 300 ? -15.638 -19.670 2.443 1.00 95.94 300 ARG A CA 1
ATOM 2370 C C . ARG A 1 300 ? -14.422 -20.333 1.801 1.00 95.94 300 ARG A C 1
ATOM 2372 O O . ARG A 1 300 ? -14.405 -21.554 1.679 1.00 95.94 300 ARG A O 1
ATOM 2379 N N . MET A 1 301 ? -13.435 -19.547 1.372 1.00 94.31 301 MET A N 1
ATOM 2380 C CA . MET A 1 301 ? -12.205 -20.076 0.781 1.00 94.31 301 MET A CA 1
ATOM 2381 C C . MET A 1 301 ? -11.414 -20.912 1.792 1.00 94.31 301 MET A C 1
ATOM 2383 O O . MET A 1 301 ? -11.029 -22.035 1.472 1.00 94.31 301 MET A O 1
ATOM 2387 N N . VAL A 1 302 ? -11.196 -20.385 3.001 1.00 92.06 302 VAL A N 1
ATOM 2388 C CA . VAL A 1 302 ? -10.456 -21.084 4.062 1.00 92.06 302 VAL A CA 1
ATOM 2389 C C . VAL A 1 302 ? -11.194 -22.356 4.476 1.00 92.06 302 VAL A C 1
ATOM 2391 O O . VAL A 1 302 ? -10.591 -23.425 4.473 1.00 92.06 302 VAL A O 1
ATOM 2394 N N . ALA A 1 303 ? -12.511 -22.286 4.692 1.00 91.69 303 ALA A N 1
ATOM 2395 C CA . ALA A 1 303 ? -13.319 -23.463 5.002 1.00 91.69 303 ALA A CA 1
ATOM 2396 C C . ALA A 1 303 ? -13.241 -24.527 3.892 1.00 91.69 303 ALA A C 1
ATOM 2398 O O . ALA A 1 303 ? -13.094 -25.714 4.170 1.00 91.69 303 ALA A O 1
ATOM 2399 N N . ALA A 1 304 ? -13.290 -24.139 2.615 1.00 89.56 304 ALA A N 1
ATOM 2400 C CA . ALA A 1 304 ? -13.159 -25.093 1.513 1.00 89.56 304 ALA A CA 1
ATOM 2401 C C . ALA A 1 304 ? -11.760 -25.733 1.435 1.00 89.56 304 ALA A C 1
ATOM 2403 O O . ALA A 1 304 ? -11.645 -26.905 1.072 1.00 89.56 304 ALA A O 1
ATOM 2404 N N . ALA A 1 305 ? -10.705 -24.992 1.787 1.00 85.75 305 ALA A N 1
ATOM 2405 C CA . ALA A 1 305 ? -9.344 -25.518 1.848 1.00 85.75 305 ALA A CA 1
ATOM 2406 C C . ALA A 1 305 ? -9.183 -26.575 2.955 1.00 85.75 305 ALA A C 1
ATOM 2408 O O . ALA A 1 305 ? -8.529 -27.592 2.723 1.00 85.75 305 ALA A O 1
ATOM 2409 N N . GLU A 1 306 ? -9.834 -26.388 4.107 1.00 81.31 306 GLU A N 1
ATOM 2410 C CA . GLU A 1 306 ? -9.828 -27.346 5.227 1.00 81.31 306 GLU A CA 1
ATOM 2411 C C . GLU A 1 306 ? -10.457 -28.694 4.858 1.00 81.31 306 GLU A C 1
ATOM 2413 O O . GLU A 1 306 ? -9.977 -29.745 5.275 1.00 81.31 306 GLU A O 1
ATOM 2418 N N . HIS A 1 307 ? -11.502 -28.675 4.029 1.00 77.19 307 HIS A N 1
ATOM 2419 C CA . HIS A 1 307 ? -12.225 -29.877 3.606 1.00 77.19 307 HIS A CA 1
ATOM 2420 C C . HIS A 1 307 ? -11.644 -30.518 2.331 1.00 77.19 307 HIS A C 1
ATOM 2422 O O . HIS A 1 307 ? -12.200 -31.490 1.813 1.00 77.19 307 HIS A O 1
ATOM 2428 N N . SER A 1 308 ? -10.539 -29.989 1.791 1.00 73.62 308 SER A N 1
ATOM 2429 C CA . SER A 1 308 ? -9.934 -30.488 0.555 1.00 73.62 308 SER A CA 1
ATOM 2430 C C . SER A 1 308 ? -9.211 -31.828 0.779 1.00 73.62 308 SER A C 1
ATOM 2432 O O . SER A 1 308 ? -8.245 -31.883 1.543 1.00 73.62 308 SER A O 1
ATOM 2434 N N . PRO A 1 309 ? -9.562 -32.906 0.044 1.00 57.41 309 PRO A N 1
ATOM 2435 C CA . PRO A 1 309 ? -8.936 -34.228 0.192 1.00 57.41 309 PRO A CA 1
ATOM 2436 C C . PRO A 1 309 ? -7.434 -34.259 -0.123 1.00 57.41 309 PRO A C 1
ATOM 2438 O O . PRO A 1 309 ? -6.748 -35.220 0.212 1.00 57.41 309 PRO A O 1
ATOM 2441 N N . ARG A 1 310 ? -6.917 -33.232 -0.811 1.00 59.97 310 ARG A N 1
ATOM 2442 C CA . ARG A 1 310 ? -5.491 -33.113 -1.158 1.00 59.97 310 ARG A CA 1
ATOM 2443 C C . ARG A 1 310 ? -4.637 -32.548 -0.018 1.00 59.97 310 ARG A C 1
ATOM 2445 O O . ARG A 1 310 ? -3.422 -32.474 -0.185 1.00 59.97 310 ARG A O 1
ATOM 2452 N N . GLY A 1 311 ? -5.259 -32.197 1.110 1.00 53.69 311 GLY A N 1
ATOM 2453 C CA . GLY A 1 311 ? -4.613 -31.546 2.242 1.00 53.69 311 GLY A CA 1
ATOM 2454 C C . GLY A 1 311 ? -4.188 -30.111 1.927 1.00 53.69 311 GLY A C 1
ATOM 2455 O O . GLY A 1 311 ? -3.994 -29.723 0.771 1.00 53.69 311 GLY A O 1
ATOM 2456 N N . VAL A 1 312 ? -4.031 -29.317 2.981 1.00 57.19 312 VAL A N 1
ATOM 2457 C CA . VAL A 1 312 ? -3.282 -28.060 2.920 1.00 57.19 312 VAL A CA 1
ATOM 2458 C C . VAL A 1 312 ? -1.833 -28.412 2.570 1.00 57.19 312 VAL A C 1
ATOM 2460 O O . VAL A 1 312 ? -1.296 -29.403 3.078 1.00 57.19 312 VAL A O 1
ATOM 2463 N N . ARG A 1 313 ? -1.203 -27.682 1.639 1.00 51.34 313 ARG A N 1
ATOM 2464 C CA . ARG A 1 313 ? 0.167 -28.003 1.209 1.00 51.34 313 ARG A CA 1
ATOM 2465 C C . ARG A 1 313 ? 1.090 -28.002 2.428 1.00 51.34 313 ARG A C 1
ATOM 2467 O O . ARG A 1 313 ? 0.977 -27.163 3.315 1.00 51.34 313 ARG A O 1
ATOM 2474 N N . ARG A 1 314 ? 2.004 -28.973 2.464 1.00 37.62 314 ARG A N 1
ATOM 2475 C CA . ARG A 1 314 ? 2.956 -29.209 3.557 1.00 37.62 314 ARG A CA 1
ATOM 2476 C C . ARG A 1 314 ? 3.729 -27.913 3.875 1.00 37.62 314 ARG A C 1
ATOM 2478 O O . ARG A 1 314 ? 4.640 -27.570 3.129 1.00 37.62 314 ARG A O 1
ATOM 2485 N N . GLY A 1 315 ? 3.349 -27.216 4.951 1.00 48.69 315 GLY A N 1
ATOM 2486 C CA . GLY A 1 315 ? 3.984 -25.975 5.422 1.00 48.69 315 GLY A CA 1
ATOM 2487 C C . GLY A 1 315 ? 3.055 -24.764 5.607 1.00 48.69 315 GLY A C 1
ATOM 2488 O O . GLY A 1 315 ? 3.475 -23.804 6.238 1.00 48.69 315 GLY A O 1
ATOM 2489 N N . GLU A 1 316 ? 1.816 -24.799 5.108 1.00 54.88 316 GLU A N 1
ATOM 2490 C CA . GLU A 1 316 ? 0.817 -23.743 5.338 1.00 54.88 316 GLU A CA 1
ATOM 2491 C C . GLU A 1 316 ? -0.069 -24.133 6.533 1.00 54.88 316 GLU A C 1
ATOM 2493 O O . GLU A 1 316 ? -0.902 -25.035 6.436 1.00 54.88 316 GLU A O 1
ATOM 2498 N N . THR A 1 317 ? 0.100 -23.494 7.689 1.00 61.62 317 THR A N 1
ATOM 2499 C CA . THR A 1 317 ? -0.871 -23.605 8.786 1.00 61.62 317 THR A CA 1
ATOM 2500 C C . THR A 1 317 ? -1.991 -22.600 8.537 1.00 61.62 317 THR A C 1
ATOM 2502 O O . THR A 1 317 ? -1.766 -21.394 8.563 1.00 61.62 317 THR A O 1
ATOM 2505 N N . LEU A 1 318 ? -3.224 -23.076 8.334 1.00 81.31 318 LEU A N 1
ATOM 2506 C CA . LEU A 1 318 ? -4.413 -22.211 8.221 1.00 81.31 318 LEU A CA 1
ATOM 2507 C C . LEU A 1 318 ? -4.756 -21.483 9.536 1.00 81.31 318 LEU A C 1
ATOM 2509 O O . LEU A 1 318 ? -5.718 -20.721 9.582 1.00 81.31 318 LEU A O 1
ATOM 2513 N N . ASP A 1 319 ? -3.991 -21.714 10.604 1.00 86.25 319 ASP A N 1
ATOM 2514 C CA . ASP A 1 319 ? -4.195 -21.106 11.917 1.00 86.25 319 ASP A CA 1
ATOM 2515 C C . ASP A 1 319 ? -4.080 -19.577 11.862 1.00 86.25 319 ASP A C 1
ATOM 2517 O O . ASP A 1 319 ? -4.992 -18.898 12.336 1.00 86.25 319 ASP A O 1
ATOM 2521 N N . GLU A 1 320 ? -3.050 -19.040 11.195 1.00 87.44 320 GLU A N 1
ATOM 2522 C CA . GLU A 1 320 ? -2.883 -17.589 10.996 1.00 87.44 320 GLU A CA 1
ATOM 2523 C C . GLU A 1 320 ? -4.043 -17.005 10.179 1.00 87.44 320 GLU A C 1
ATOM 2525 O O . GLU A 1 320 ? -4.619 -15.978 10.537 1.00 87.44 320 GLU A O 1
ATOM 2530 N N . ALA A 1 321 ? -4.460 -17.694 9.111 1.00 91.19 321 ALA A N 1
ATOM 2531 C CA . ALA A 1 321 ? -5.613 -17.282 8.315 1.00 91.19 321 ALA A CA 1
ATOM 2532 C C . ALA A 1 321 ? -6.895 -17.235 9.166 1.00 91.19 321 ALA A C 1
ATOM 2534 O O . ALA A 1 321 ? -7.648 -16.263 9.096 1.00 91.19 321 ALA A O 1
ATOM 2535 N N . ARG A 1 322 ? -7.134 -18.248 10.012 1.00 94.00 322 ARG A N 1
ATOM 2536 C CA . ARG A 1 322 ? -8.275 -18.283 10.943 1.00 94.00 322 ARG A CA 1
ATOM 2537 C C . ARG A 1 322 ? -8.200 -17.185 11.996 1.00 94.00 322 ARG A C 1
ATOM 2539 O O . ARG A 1 322 ? -9.234 -16.685 12.428 1.00 94.00 322 ARG A O 1
ATOM 2546 N N . GLU A 1 323 ? -7.011 -16.835 12.459 1.00 94.75 323 GLU A N 1
ATOM 2547 C CA . GLU A 1 323 ? -6.819 -15.741 13.405 1.00 94.75 323 GLU A CA 1
ATOM 2548 C C . GLU A 1 323 ? -7.121 -14.381 12.773 1.00 94.75 323 GLU A C 1
ATOM 2550 O O . GLU A 1 323 ? -7.927 -13.628 13.318 1.00 94.75 323 GLU A O 1
ATOM 2555 N N . ILE A 1 324 ? -6.579 -14.112 11.582 1.00 96.06 324 ILE A N 1
ATOM 2556 C CA . ILE A 1 324 ? -6.847 -12.880 10.829 1.00 96.06 324 ILE A CA 1
ATOM 2557 C C . ILE A 1 324 ? -8.344 -12.745 10.532 1.00 96.06 324 ILE A C 1
ATOM 2559 O O . ILE A 1 324 ? -8.905 -11.668 10.717 1.00 96.06 324 ILE A O 1
ATOM 2563 N N . LEU A 1 325 ? -9.008 -13.823 10.097 1.00 98.06 325 LEU A N 1
ATOM 2564 C CA . LEU A 1 325 ? -10.449 -13.807 9.824 1.00 98.06 325 LEU A CA 1
ATOM 2565 C C . LEU A 1 325 ? -11.273 -13.517 11.081 1.00 98.06 325 LEU A C 1
ATOM 2567 O O . LEU A 1 325 ? -12.198 -12.714 11.009 1.00 98.06 325 LEU A O 1
ATOM 2571 N N . ARG A 1 326 ? -10.924 -14.122 12.225 1.00 98.12 326 ARG A N 1
ATOM 2572 C CA . ARG A 1 326 ? -11.595 -13.857 13.508 1.00 98.12 326 ARG A CA 1
ATOM 2573 C C . ARG A 1 326 ? -11.397 -12.417 13.963 1.00 98.12 326 ARG A C 1
ATOM 2575 O O . ARG A 1 326 ? -12.357 -11.773 14.361 1.00 98.12 326 ARG A O 1
ATOM 2582 N N . LEU A 1 327 ? -10.173 -11.894 13.879 1.00 97.81 327 LEU A N 1
ATOM 2583 C CA . LEU A 1 327 ? -9.897 -10.498 14.215 1.00 97.81 327 LEU A CA 1
ATOM 2584 C C . LEU A 1 327 ? -10.675 -9.546 13.296 1.00 97.81 327 LEU A C 1
ATOM 2586 O O . LEU A 1 327 ? -11.262 -8.578 13.770 1.00 97.81 327 LEU A O 1
ATOM 2590 N N . TRP A 1 328 ? -10.710 -9.832 11.993 1.00 98.56 328 TRP A N 1
ATOM 2591 C CA . TRP A 1 328 ? -11.437 -9.028 11.013 1.00 98.56 328 TRP A CA 1
ATOM 2592 C C . TRP A 1 328 ? -12.947 -9.026 11.289 1.00 98.56 328 TRP A C 1
ATOM 2594 O O . TRP A 1 328 ? -13.561 -7.961 11.284 1.00 98.56 328 TRP A O 1
ATOM 2604 N N . GLU A 1 329 ? -13.534 -10.185 11.581 1.00 98.62 329 GLU A N 1
ATOM 2605 C CA . GLU A 1 329 ? -14.943 -10.323 11.966 1.00 98.62 329 GLU A CA 1
ATOM 2606 C C . GLU A 1 329 ? -15.268 -9.530 13.236 1.00 98.62 329 GLU A C 1
ATOM 2608 O O . GLU A 1 329 ? -16.110 -8.635 13.189 1.00 98.62 329 GLU A O 1
ATOM 2613 N N . THR A 1 330 ? -14.518 -9.757 14.321 1.00 97.56 330 THR A N 1
ATOM 2614 C CA . THR A 1 330 ? -14.692 -9.045 15.596 1.00 97.56 330 THR A CA 1
ATOM 2615 C C . THR A 1 330 ? -14.610 -7.531 15.420 1.00 97.56 330 THR A C 1
ATOM 2617 O O . THR A 1 330 ? -15.440 -6.799 15.955 1.00 97.56 330 THR A O 1
ATOM 2620 N N . VAL A 1 331 ? -13.629 -7.043 14.653 1.00 97.38 331 VAL A N 1
ATOM 2621 C CA . VAL A 1 331 ? -13.483 -5.605 14.401 1.00 97.38 331 VAL A CA 1
ATOM 2622 C C . VAL A 1 331 ? -14.670 -5.060 13.615 1.00 97.38 331 VAL A C 1
ATOM 2624 O O . VAL A 1 331 ? -15.178 -3.995 13.956 1.00 97.38 331 VAL A O 1
ATOM 2627 N N . LEU A 1 332 ? -15.135 -5.764 12.579 1.00 97.75 332 LEU A N 1
ATOM 2628 C CA . LEU A 1 332 ? -16.304 -5.318 11.824 1.00 97.75 332 LEU A CA 1
ATOM 2629 C C . LEU A 1 332 ? -17.556 -5.267 12.692 1.00 97.75 332 LEU A C 1
ATOM 2631 O O . LEU A 1 332 ? -18.294 -4.294 12.581 1.00 97.75 332 LEU A O 1
ATOM 2635 N N . ASP A 1 333 ? -17.779 -6.261 13.548 1.00 96.50 333 ASP A N 1
ATOM 2636 C CA . ASP A 1 333 ? -18.946 -6.308 14.427 1.00 96.50 333 ASP A CA 1
ATOM 2637 C C . ASP A 1 333 ? -18.930 -5.173 15.454 1.00 96.50 333 ASP A C 1
ATOM 2639 O O . ASP A 1 333 ? -19.924 -4.456 15.584 1.00 96.50 333 ASP A O 1
ATOM 2643 N N . GLN A 1 334 ? -17.778 -4.914 16.078 1.00 95.50 334 GLN A N 1
ATOM 2644 C CA . GLN A 1 334 ? -17.610 -3.794 17.007 1.00 95.50 334 GLN A CA 1
ATOM 2645 C C . GLN A 1 334 ? -17.769 -2.433 16.314 1.00 95.50 334 GLN A C 1
ATOM 2647 O O . GLN A 1 334 ? -18.427 -1.544 16.849 1.00 95.50 334 GLN A O 1
ATOM 2652 N N . LEU A 1 335 ? -17.235 -2.252 15.100 1.00 95.06 335 LEU A N 1
ATOM 2653 C CA . LEU A 1 335 ? -17.442 -1.021 14.320 1.00 95.06 335 LEU A CA 1
ATOM 2654 C C . LEU A 1 335 ? -18.915 -0.814 13.940 1.00 95.06 335 LEU A C 1
ATOM 2656 O O . LEU A 1 335 ? -19.407 0.316 13.905 1.00 95.06 335 LEU A O 1
ATOM 2660 N N . ASP A 1 336 ? -19.628 -1.897 13.659 1.00 93.69 336 ASP A N 1
ATOM 2661 C CA . ASP A 1 336 ? -21.058 -1.876 13.372 1.00 93.69 336 ASP A CA 1
ATOM 2662 C C . ASP A 1 336 ? -21.879 -1.468 14.605 1.00 93.69 336 ASP A C 1
ATOM 2664 O O . ASP A 1 336 ? -22.846 -0.713 14.493 1.00 93.69 336 ASP A O 1
ATOM 2668 N N . GLU A 1 337 ? -21.500 -1.954 15.788 1.00 90.69 337 GLU A N 1
ATOM 2669 C CA . GLU A 1 337 ? -22.066 -1.526 17.071 1.00 90.69 337 GLU A CA 1
ATOM 2670 C C . GLU A 1 337 ? -21.797 -0.039 17.329 1.00 90.69 337 GLU A C 1
ATOM 2672 O O . GLU A 1 337 ? -22.749 0.695 17.602 1.00 90.69 337 GLU A O 1
ATOM 2677 N N . CYS A 1 338 ? -20.559 0.430 17.117 1.00 86.56 338 CYS A N 1
ATOM 2678 C CA . CYS A 1 338 ? -20.191 1.852 17.209 1.00 86.56 338 CYS A CA 1
ATOM 2679 C C . CYS A 1 338 ? -21.104 2.715 16.333 1.00 86.56 338 CYS A C 1
ATOM 2681 O O . CYS A 1 338 ? -21.678 3.709 16.775 1.00 86.56 338 CYS A O 1
ATOM 2683 N N . LYS A 1 339 ? -21.273 2.312 15.069 1.00 88.19 339 LYS A N 1
ATOM 2684 C CA . LYS A 1 339 ? -22.111 3.022 14.102 1.00 88.19 339 LYS A CA 1
ATOM 2685 C C . LYS A 1 339 ? -23.571 3.112 14.554 1.00 88.19 339 LYS A C 1
ATOM 2687 O O . LYS A 1 339 ? -24.208 4.137 14.331 1.00 88.19 339 LYS A O 1
ATOM 2692 N N . ARG A 1 340 ? -24.116 2.052 15.166 1.00 87.19 340 ARG A N 1
ATOM 2693 C CA . ARG A 1 340 ? -25.494 2.048 15.694 1.00 87.19 340 ARG A CA 1
ATOM 2694 C C . ARG A 1 340 ? -25.635 2.902 16.952 1.00 87.19 340 ARG A C 1
ATOM 2696 O O . ARG A 1 340 ? -26.666 3.548 17.111 1.00 87.19 340 ARG A O 1
ATOM 2703 N N . ALA A 1 341 ? -24.627 2.892 17.822 1.00 83.44 341 ALA A N 1
ATOM 2704 C CA . ALA A 1 341 ? -24.602 3.682 19.049 1.00 83.44 341 ALA A CA 1
ATOM 2705 C C . ALA A 1 341 ? -24.357 5.180 18.789 1.00 83.44 341 ALA A C 1
ATOM 2707 O O . ALA A 1 341 ? -24.812 6.013 19.566 1.00 83.44 341 ALA A O 1
ATOM 2708 N N . GLY A 1 342 ? -23.683 5.523 17.686 1.00 76.06 342 GLY A N 1
ATOM 2709 C CA . GLY A 1 342 ? -23.331 6.899 17.323 1.00 76.06 342 GLY A CA 1
ATOM 2710 C C . GLY A 1 342 ? -22.015 7.394 17.931 1.00 76.06 342 GLY A C 1
ATOM 2711 O O . GLY A 1 342 ? -21.626 8.529 17.669 1.00 76.06 342 GLY A O 1
ATOM 2712 N N . GLU A 1 343 ? -21.311 6.548 18.686 1.00 67.00 343 GLU A N 1
ATOM 2713 C CA . GLU A 1 343 ? -20.033 6.857 19.332 1.00 67.00 343 GLU A CA 1
ATOM 2714 C C . GLU A 1 343 ? -19.043 5.692 19.123 1.00 67.00 343 GLU A C 1
ATOM 2716 O O . GLU A 1 343 ? -19.445 4.524 19.196 1.00 67.00 343 GLU A O 1
ATOM 2721 N N . PRO A 1 344 ? -17.754 5.963 18.830 1.00 65.94 344 PRO A N 1
ATOM 2722 C CA . PRO A 1 344 ? -16.745 4.914 18.748 1.00 65.94 344 PRO A CA 1
ATOM 2723 C C . PRO A 1 344 ? -16.562 4.244 20.112 1.00 65.94 344 PRO A C 1
ATOM 2725 O O . PRO A 1 344 ? -16.376 4.905 21.128 1.00 65.94 344 PRO A O 1
ATOM 2728 N N . THR A 1 345 ? -16.637 2.917 20.131 1.00 65.81 345 THR A N 1
ATOM 2729 C CA . THR A 1 345 ? -16.563 2.111 21.350 1.00 65.81 345 THR A CA 1
ATOM 2730 C C . THR A 1 345 ? -15.118 1.987 21.828 1.00 65.81 345 THR A C 1
ATOM 2732 O O . THR A 1 345 ? -14.206 1.731 21.037 1.00 65.81 345 THR A O 1
ATOM 2735 N N . ASP A 1 346 ? -14.928 2.069 23.147 1.00 78.56 346 ASP A N 1
ATOM 2736 C CA . ASP A 1 346 ? -13.647 1.829 23.828 1.00 78.56 346 ASP A CA 1
ATOM 2737 C C . ASP A 1 346 ? -13.042 0.444 23.510 1.00 78.56 3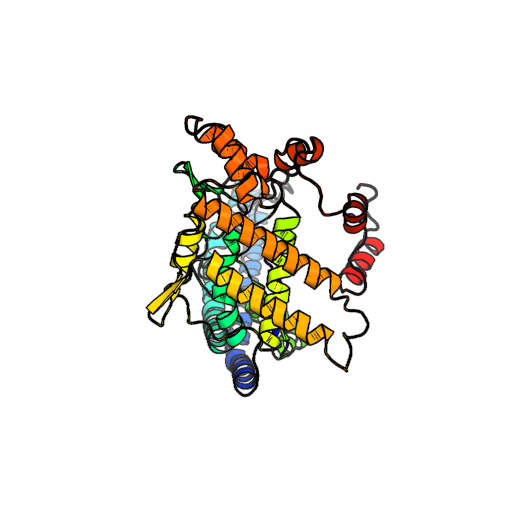46 ASP A C 1
ATOM 2739 O O . ASP A 1 346 ? -11.843 0.238 23.672 1.00 78.56 346 ASP A O 1
ATOM 2743 N N . SER A 1 347 ? -13.840 -0.510 23.016 1.00 86.56 347 SER A N 1
ATOM 2744 C CA . SER A 1 347 ? -13.422 -1.889 22.727 1.00 86.56 347 SER A CA 1
ATOM 2745 C C . SER A 1 347 ? -12.352 -2.004 21.640 1.00 86.56 347 SER A C 1
ATOM 2747 O O . SER A 1 347 ? -11.629 -2.995 21.602 1.00 86.56 347 SER A O 1
ATOM 2749 N N . LEU A 1 348 ? -12.260 -1.012 20.749 1.00 93.94 348 LEU A N 1
ATOM 2750 C CA . LEU A 1 348 ? -11.271 -0.968 19.668 1.00 93.94 348 LEU A CA 1
ATOM 2751 C C . LEU A 1 348 ? -10.064 -0.076 20.001 1.00 93.94 348 LEU A C 1
ATOM 2753 O O . LEU A 1 348 ? -9.163 0.081 19.168 1.00 93.94 348 LEU A O 1
ATOM 2757 N N . PHE A 1 349 ? -10.016 0.489 21.212 1.00 95.19 349 PHE A N 1
ATOM 2758 C CA . PHE A 1 349 ? -8.854 1.212 21.717 1.00 95.19 349 PHE A CA 1
ATOM 2759 C C . PHE A 1 349 ? -7.647 0.267 21.819 1.00 95.19 349 PHE A C 1
ATOM 2761 O O . PHE A 1 349 ? -7.756 -0.851 22.313 1.00 95.19 349 PHE A O 1
ATOM 2768 N N . GLY A 1 350 ? -6.494 0.680 21.292 1.00 94.75 350 GLY A N 1
ATOM 2769 C CA . GLY A 1 350 ? -5.298 -0.162 21.190 1.00 94.75 350 GLY A CA 1
ATOM 2770 C C . GLY A 1 350 ? -5.343 -1.223 20.084 1.00 94.75 350 GLY A C 1
ATOM 2771 O O . GLY A 1 350 ? -4.302 -1.782 19.738 1.00 94.75 350 GLY A O 1
ATOM 2772 N N . VAL A 1 351 ? -6.508 -1.468 19.476 1.00 96.12 351 VAL A N 1
ATOM 2773 C CA . VAL A 1 351 ? -6.674 -2.396 18.346 1.00 96.12 351 VAL A CA 1
ATOM 2774 C C . VAL A 1 351 ? -6.547 -1.656 17.018 1.00 96.12 351 VAL A C 1
ATOM 2776 O O . VAL A 1 351 ? -5.810 -2.105 16.139 1.00 96.12 351 VAL A O 1
ATOM 2779 N N . LEU A 1 352 ? -7.244 -0.522 16.883 1.00 96.38 352 LEU A N 1
ATOM 2780 C CA . LEU A 1 352 ? -7.217 0.333 15.697 1.00 96.38 352 LEU A CA 1
ATOM 2781 C C . LEU A 1 352 ? -6.599 1.693 16.017 1.00 96.38 352 LEU A C 1
ATOM 2783 O O . LEU A 1 352 ? -7.027 2.379 16.949 1.00 96.38 352 LEU A O 1
ATOM 2787 N N . ASP A 1 353 ? -5.643 2.125 15.196 1.00 96.19 353 ASP A N 1
ATOM 2788 C CA . ASP A 1 353 ? -4.955 3.404 15.389 1.00 96.19 353 ASP A CA 1
ATOM 2789 C C . ASP A 1 353 ? -5.919 4.590 15.357 1.00 96.19 353 ASP A C 1
ATOM 2791 O O . ASP A 1 353 ? -5.910 5.424 16.262 1.00 96.19 353 ASP A O 1
ATOM 2795 N N . TRP A 1 354 ? -6.779 4.665 14.333 1.00 95.44 354 TRP A N 1
ATOM 2796 C CA . TRP A 1 354 ? -7.699 5.790 14.197 1.00 95.44 354 TRP A CA 1
ATOM 2797 C C . TRP A 1 354 ? -8.694 5.870 15.356 1.00 95.44 354 TRP A C 1
ATOM 2799 O O . TRP A 1 354 ? -8.986 6.976 15.796 1.00 95.44 354 TRP A O 1
ATOM 2809 N N . VAL A 1 355 ? -9.166 4.738 15.895 1.00 95.12 355 VAL A N 1
ATOM 2810 C CA . VAL A 1 355 ? -10.062 4.723 17.066 1.00 95.12 355 VAL A CA 1
ATOM 2811 C C . VAL A 1 355 ? -9.315 5.204 18.304 1.00 95.12 355 VAL A C 1
ATOM 2813 O O . VAL A 1 355 ? -9.774 6.109 18.998 1.00 95.12 355 VAL A O 1
ATOM 2816 N N . THR A 1 356 ? -8.121 4.657 18.542 1.00 95.25 356 THR A N 1
ATOM 2817 C CA . THR A 1 356 ? -7.263 5.037 19.673 1.00 95.25 356 THR A CA 1
ATOM 2818 C C . THR A 1 356 ? -6.964 6.533 19.645 1.00 95.25 356 THR A C 1
ATOM 2820 O O . THR A 1 356 ? -7.145 7.242 20.634 1.00 95.25 356 THR A O 1
ATOM 2823 N N . LYS A 1 357 ? -6.555 7.042 18.481 1.00 94.25 357 LYS A N 1
ATOM 2824 C CA . LYS A 1 357 ? -6.252 8.456 18.278 1.00 94.25 357 LYS A CA 1
ATOM 2825 C C . LYS A 1 357 ? -7.493 9.335 18.401 1.00 94.25 357 LYS A C 1
ATOM 2827 O O . LYS A 1 357 ? -7.400 10.408 18.992 1.00 94.25 357 LYS A O 1
ATOM 2832 N N . PHE A 1 358 ? -8.635 8.901 17.870 1.00 92.50 358 PHE A N 1
ATOM 2833 C CA . PHE A 1 358 ? -9.897 9.621 18.017 1.00 92.50 358 PHE A CA 1
ATOM 2834 C C . PHE A 1 358 ? -10.245 9.801 19.498 1.00 92.50 358 PHE A C 1
ATOM 2836 O O . PHE A 1 358 ? -10.474 10.927 19.929 1.00 92.50 358 PHE A O 1
ATOM 2843 N N . HIS A 1 359 ? -10.146 8.737 20.301 1.00 91.44 359 HIS A N 1
ATOM 2844 C CA . HIS A 1 359 ? -10.390 8.799 21.747 1.00 91.44 359 HIS A CA 1
ATOM 2845 C C . HIS A 1 359 ? -9.466 9.777 22.472 1.00 91.44 359 HIS A C 1
ATOM 2847 O O . HIS A 1 359 ? -9.899 10.567 23.310 1.00 91.44 359 HIS A O 1
ATOM 2853 N N . LEU A 1 360 ? -8.175 9.763 22.131 1.00 92.06 360 LEU A N 1
ATOM 2854 C CA . LEU A 1 360 ? -7.206 10.701 22.694 1.00 92.06 360 LEU A CA 1
ATOM 2855 C C . LEU A 1 360 ? -7.541 12.160 22.339 1.00 92.06 360 LEU A C 1
ATOM 2857 O O . LEU A 1 360 ? -7.395 13.048 23.180 1.00 92.06 360 LEU A O 1
ATOM 2861 N N . LEU A 1 361 ? -7.998 12.413 21.109 1.00 91.56 361 LEU A N 1
ATOM 2862 C CA . LEU A 1 361 ? -8.404 13.744 20.656 1.00 91.56 361 LEU A CA 1
ATOM 2863 C C . LEU A 1 361 ? -9.706 14.218 21.310 1.00 91.56 361 LEU A C 1
ATOM 2865 O O . LEU A 1 361 ? -9.809 15.406 21.609 1.00 91.56 361 LEU A O 1
ATOM 2869 N N . GLU A 1 362 ? -10.664 13.322 21.543 1.00 88.31 362 GLU A N 1
ATOM 2870 C CA . GLU A 1 362 ? -11.906 13.628 22.262 1.00 88.31 362 GLU A CA 1
ATOM 2871 C C . GLU A 1 362 ? -11.633 13.918 23.743 1.00 88.31 362 GLU A C 1
ATOM 2873 O O . GLU A 1 362 ? -12.124 14.909 24.279 1.00 88.31 362 GLU A O 1
ATOM 2878 N N . ARG A 1 363 ? -10.755 13.140 24.395 1.00 87.50 363 ARG A N 1
ATOM 2879 C CA . ARG A 1 363 ? -10.340 13.389 25.789 1.00 87.50 363 ARG A CA 1
ATOM 2880 C C . ARG A 1 363 ? -9.581 14.697 25.983 1.00 87.50 363 ARG A C 1
ATOM 2882 O O . ARG A 1 363 ? -9.663 15.285 27.057 1.00 87.50 363 ARG A O 1
ATOM 2889 N N . ALA A 1 364 ? -8.852 15.163 24.969 1.00 86.88 364 ALA A N 1
ATOM 2890 C CA . ALA A 1 364 ? -8.254 16.497 24.999 1.00 86.88 364 ALA A CA 1
ATOM 2891 C C . ALA A 1 364 ? -9.322 17.612 25.013 1.00 86.88 364 ALA A C 1
ATOM 2893 O O . ALA A 1 364 ? -9.014 18.747 25.370 1.00 86.88 364 ALA A O 1
ATOM 2894 N N . GLY A 1 365 ? -10.568 17.300 24.652 1.00 82.94 365 GLY A N 1
ATOM 2895 C CA . GLY A 1 365 ? -11.682 18.234 24.586 1.00 82.94 365 GLY A CA 1
ATOM 2896 C C . GLY A 1 365 ? -11.743 18.970 23.250 1.00 82.94 365 GLY A C 1
ATOM 2897 O O . GLY A 1 365 ? -10.726 19.382 22.684 1.00 82.94 365 GLY A O 1
ATOM 2898 N N . VAL A 1 366 ? -12.963 19.175 22.751 1.00 76.69 366 VAL A N 1
ATOM 2899 C CA . VAL A 1 366 ? -13.214 19.885 21.485 1.00 76.69 366 VAL A CA 1
ATOM 2900 C C . VAL A 1 366 ? -12.716 21.335 21.542 1.00 76.69 366 VAL A C 1
ATOM 2902 O O . VAL A 1 366 ? -12.230 21.841 20.530 1.00 76.69 366 VAL A O 1
ATOM 2905 N N . ASP A 1 367 ? -12.752 21.947 22.729 1.00 82.56 367 ASP A N 1
ATOM 2906 C CA . ASP A 1 367 ? -12.309 23.323 22.993 1.00 82.56 367 ASP A CA 1
ATOM 2907 C C . ASP A 1 367 ? -10.781 23.486 23.057 1.00 82.56 367 ASP A C 1
ATOM 2909 O O . ASP A 1 367 ? -10.276 24.609 23.130 1.00 82.56 367 ASP A O 1
ATOM 2913 N N . SER A 1 368 ? -10.018 22.386 23.031 1.00 89.69 368 SER A N 1
ATOM 2914 C CA . SER A 1 368 ? -8.559 22.473 23.008 1.00 89.69 368 SER A CA 1
ATOM 2915 C C . SER A 1 368 ? -8.064 23.174 21.737 1.00 89.69 368 SER A C 1
ATOM 2917 O O . SER A 1 368 ? -8.547 22.863 20.641 1.00 89.69 368 SER A O 1
ATOM 2919 N N . PRO A 1 369 ? -7.039 24.048 21.837 1.00 92.75 369 PRO A N 1
ATOM 2920 C CA . PRO A 1 369 ? -6.425 24.678 20.674 1.00 92.75 369 PRO A CA 1
ATOM 2921 C C . PRO A 1 369 ? -6.001 23.646 19.630 1.00 92.75 369 PRO A C 1
ATOM 2923 O O . PRO A 1 369 ? -5.519 22.556 19.969 1.00 92.75 369 PRO A O 1
ATOM 2926 N N . TRP A 1 370 ? -6.136 24.001 18.352 1.00 92.56 370 TRP A N 1
ATOM 2927 C CA . TRP A 1 370 ? -5.779 23.112 17.248 1.00 92.56 370 TRP A CA 1
ATOM 2928 C C . TRP A 1 370 ? -4.336 22.610 17.367 1.00 92.56 370 TRP A C 1
ATOM 2930 O O . TRP A 1 370 ? -4.082 21.435 17.124 1.00 92.56 370 TRP A O 1
ATOM 2940 N N . GLU A 1 371 ? -3.400 23.450 17.810 1.00 91.62 371 GLU A N 1
ATOM 2941 C CA . GLU A 1 371 ? -1.989 23.106 17.992 1.00 91.62 371 GLU A CA 1
ATOM 2942 C C . GLU A 1 371 ? -1.797 21.994 19.029 1.00 91.62 371 GLU A C 1
ATOM 2944 O O . GLU A 1 371 ? -0.981 21.094 18.829 1.00 91.62 371 GLU A O 1
ATOM 2949 N N . ALA A 1 372 ? -2.566 22.021 20.122 1.00 91.88 372 ALA A N 1
ATOM 2950 C CA . ALA A 1 372 ? -2.516 20.994 21.159 1.00 91.88 372 ALA A CA 1
ATOM 2951 C C . ALA A 1 372 ? -3.050 19.656 20.627 1.00 91.88 372 ALA A C 1
ATOM 2953 O O . ALA A 1 372 ? -2.402 18.617 20.777 1.00 91.88 372 ALA A O 1
ATOM 2954 N N . ARG A 1 373 ? -4.183 19.692 19.916 1.00 92.88 373 ARG A N 1
ATOM 2955 C CA . ARG A 1 373 ? -4.771 18.513 19.263 1.00 92.88 373 ARG A CA 1
ATOM 2956 C C . ARG A 1 373 ? -3.863 17.970 18.154 1.00 92.88 373 ARG A C 1
ATOM 2958 O O . ARG A 1 373 ? -3.677 16.763 18.032 1.00 92.88 373 ARG A O 1
ATOM 2965 N N . LYS A 1 374 ? -3.217 18.845 17.380 1.00 91.19 374 LYS A N 1
ATOM 2966 C CA . LYS A 1 374 ? -2.287 18.448 16.318 1.00 91.19 374 LYS A CA 1
ATOM 2967 C C . LYS A 1 374 ? -0.994 17.864 16.875 1.00 91.19 374 LYS A C 1
ATOM 2969 O O . LYS A 1 374 ? -0.475 16.900 16.315 1.00 91.19 374 LYS A O 1
ATOM 2974 N N . LYS A 1 375 ? -0.495 18.395 17.996 1.00 91.19 375 LYS A N 1
ATOM 2975 C CA . LYS A 1 375 ? 0.614 17.784 18.734 1.00 91.19 375 LYS A CA 1
ATOM 2976 C C . LYS A 1 375 ? 0.262 16.354 19.128 1.00 91.19 375 LYS A C 1
ATOM 2978 O O . LYS A 1 375 ? 1.106 15.487 18.949 1.00 91.19 375 LYS A O 1
ATOM 2983 N N . LEU A 1 376 ? -0.964 16.101 19.587 1.00 92.69 376 LEU A N 1
ATOM 2984 C CA . LEU A 1 376 ? -1.432 14.753 19.912 1.00 92.69 376 LEU A CA 1
ATOM 2985 C C . LEU A 1 376 ? -1.428 13.820 18.704 1.00 92.69 376 LEU A C 1
ATOM 2987 O O . LEU A 1 376 ? -0.852 12.738 18.779 1.00 92.69 376 LEU A O 1
ATOM 2991 N N . ASP A 1 377 ? -1.999 14.267 17.587 1.00 92.25 377 ASP A N 1
ATOM 2992 C CA . ASP A 1 377 ? -2.016 13.517 16.327 1.00 92.25 377 ASP A CA 1
ATOM 2993 C C . ASP A 1 377 ? -0.602 13.106 15.869 1.00 92.25 377 ASP A C 1
ATOM 2995 O O . ASP A 1 377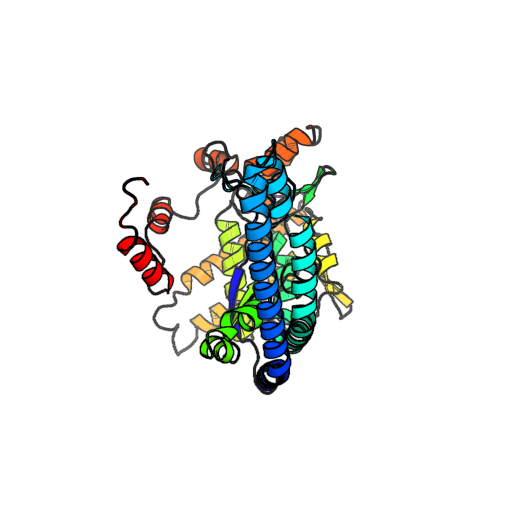 ? -0.378 11.958 15.486 1.00 92.25 377 ASP A O 1
ATOM 2999 N N . ILE A 1 378 ? 0.375 14.016 15.967 1.00 90.56 378 ILE A N 1
ATOM 3000 C CA . ILE A 1 378 ? 1.769 13.749 15.576 1.00 90.56 378 ILE A CA 1
ATOM 3001 C C . ILE A 1 378 ? 2.494 12.877 16.614 1.00 90.56 378 ILE A C 1
ATOM 3003 O O . ILE A 1 378 ? 3.184 11.931 16.241 1.00 90.56 378 ILE A O 1
ATOM 3007 N N . ARG A 1 379 ? 2.347 13.176 17.912 1.00 92.62 379 ARG A N 1
ATOM 3008 C CA . ARG A 1 379 ? 3.029 12.480 19.021 1.00 92.62 379 ARG A CA 1
ATOM 3009 C C . ARG A 1 379 ? 2.547 11.051 19.226 1.00 92.62 379 ARG A C 1
ATOM 3011 O O . ARG A 1 379 ? 3.294 10.244 19.772 1.00 92.62 379 ARG A O 1
ATOM 3018 N N . TYR A 1 380 ? 1.335 10.730 18.780 1.00 94.69 380 TYR A N 1
ATOM 3019 C CA . TYR A 1 380 ? 0.849 9.354 18.713 1.00 94.69 380 TYR A CA 1
ATOM 3020 C C . TYR A 1 380 ? 1.800 8.445 17.922 1.00 94.69 380 TYR A C 1
ATOM 3022 O O . TYR A 1 380 ? 2.069 7.324 18.334 1.00 94.69 380 TYR A O 1
ATOM 3030 N N . HIS A 1 381 ? 2.366 8.981 16.842 1.00 92.94 381 HIS A N 1
ATOM 3031 C CA . HIS A 1 381 ? 3.234 8.288 15.889 1.00 92.94 381 HIS A CA 1
ATOM 3032 C C . HIS A 1 381 ? 4.734 8.425 16.191 1.00 92.94 381 HIS A C 1
ATOM 3034 O O . HIS A 1 381 ? 5.588 8.047 15.385 1.00 92.94 381 HIS A O 1
ATOM 3040 N N . GLU A 1 382 ? 5.092 9.018 17.328 1.00 92.56 382 GLU A N 1
ATOM 3041 C CA . GLU A 1 382 ? 6.491 9.134 17.723 1.00 92.56 382 GLU A CA 1
ATOM 3042 C C . GLU A 1 382 ? 7.012 7.792 18.256 1.00 92.56 382 GLU A C 1
ATOM 3044 O O . GLU A 1 382 ? 6.417 7.200 19.149 1.00 92.56 382 GLU A O 1
ATOM 3049 N N . LEU A 1 383 ? 8.149 7.327 17.724 1.00 90.44 383 LEU A N 1
ATOM 3050 C CA . LEU A 1 383 ? 8.749 6.038 18.099 1.00 90.44 383 LEU A CA 1
ATOM 3051 C C . LEU A 1 383 ? 9.610 6.096 19.372 1.00 90.44 383 LEU A C 1
ATOM 3053 O O . LEU A 1 383 ? 10.131 5.076 19.815 1.00 90.44 383 LEU A O 1
ATOM 3057 N N . SER A 1 384 ? 9.825 7.286 19.933 1.00 91.44 384 SER A N 1
ATOM 3058 C CA . SER A 1 384 ? 10.584 7.443 21.173 1.00 91.44 384 SER A CA 1
ATOM 3059 C C . SER A 1 384 ? 9.772 6.944 22.382 1.00 91.44 384 SER A C 1
ATOM 3061 O O . SER A 1 384 ? 8.548 6.793 22.286 1.00 91.44 384 SER A O 1
ATOM 3063 N N . PRO A 1 385 ? 10.413 6.744 23.549 1.00 90.38 385 PRO A N 1
ATOM 3064 C CA . PRO A 1 385 ? 9.703 6.465 24.800 1.00 90.38 385 PRO A CA 1
ATOM 3065 C C . PRO A 1 385 ? 8.677 7.543 25.181 1.00 90.38 385 PRO A C 1
ATOM 3067 O O . PRO A 1 385 ? 7.725 7.268 25.905 1.00 90.38 385 PRO A O 1
ATOM 3070 N N . ASP A 1 386 ? 8.842 8.767 24.671 1.00 91.44 386 ASP A N 1
ATOM 3071 C CA . ASP A 1 386 ? 7.925 9.872 24.933 1.00 91.44 386 ASP A CA 1
ATOM 3072 C C . ASP A 1 386 ? 6.695 9.872 24.001 1.00 91.44 386 ASP A C 1
ATOM 3074 O O . ASP A 1 386 ? 5.786 10.696 24.166 1.00 91.44 386 ASP A O 1
ATOM 3078 N N . GLY A 1 387 ? 6.662 8.993 22.995 1.00 93.69 387 GLY A N 1
ATOM 3079 C CA . GLY A 1 387 ? 5.543 8.854 22.069 1.00 93.69 387 GLY A CA 1
ATOM 3080 C C . GLY A 1 387 ? 4.286 8.328 22.753 1.00 93.69 387 GLY A C 1
ATOM 3081 O O . GLY A 1 387 ? 4.348 7.454 23.614 1.00 93.69 387 GLY A O 1
ATOM 3082 N N . TYR A 1 388 ? 3.119 8.856 22.379 1.00 94.56 388 TYR A N 1
ATOM 3083 C CA . TYR A 1 388 ? 1.885 8.566 23.117 1.00 94.56 388 TYR A CA 1
ATOM 3084 C C . TYR A 1 388 ? 1.426 7.117 22.958 1.00 94.56 388 TYR A C 1
ATOM 3086 O O . TYR A 1 388 ? 0.942 6.542 23.926 1.00 94.56 388 TYR A O 1
ATOM 3094 N N . TYR A 1 389 ? 1.634 6.492 21.794 1.00 95.44 389 TYR A N 1
ATOM 3095 C CA . TYR A 1 389 ? 1.384 5.057 21.650 1.00 95.44 389 TYR A CA 1
ATOM 3096 C C . TYR A 1 389 ? 2.294 4.229 22.570 1.00 95.44 389 TYR A C 1
ATOM 3098 O O . TYR A 1 389 ? 1.810 3.383 23.317 1.00 95.44 389 TYR A O 1
ATOM 3106 N N . THR A 1 390 ? 3.600 4.521 22.580 1.00 94.12 390 THR A N 1
ATOM 3107 C CA . THR A 1 390 ? 4.581 3.843 23.442 1.00 94.12 390 THR A CA 1
ATOM 3108 C C . THR A 1 390 ? 4.225 3.984 24.922 1.00 94.12 390 THR A C 1
ATOM 3110 O O . THR A 1 390 ? 4.279 3.010 25.667 1.00 94.12 390 THR A O 1
ATOM 3113 N N . GLN A 1 391 ? 3.797 5.173 25.349 1.00 95.44 391 GLN A N 1
ATOM 3114 C CA . GLN A 1 391 ? 3.352 5.413 26.723 1.00 95.44 391 GLN A CA 1
ATOM 3115 C C . GLN A 1 391 ? 2.086 4.623 27.072 1.00 95.44 391 GLN A C 1
ATOM 3117 O O . GLN A 1 391 ? 2.005 4.071 28.168 1.00 95.44 391 GLN A O 1
ATOM 3122 N N . LEU A 1 392 ? 1.111 4.533 26.160 1.00 95.88 392 LEU A N 1
ATOM 3123 C CA . LEU A 1 392 ? -0.102 3.729 26.358 1.00 95.88 392 LEU A CA 1
ATOM 3124 C C . LEU A 1 392 ? 0.213 2.233 26.485 1.00 95.88 392 LEU A C 1
ATOM 3126 O O . LEU A 1 392 ? -0.347 1.563 27.350 1.00 95.88 392 LEU A O 1
ATOM 3130 N N . LEU A 1 393 ? 1.148 1.735 25.673 1.00 94.69 393 LEU A N 1
ATOM 3131 C CA . LEU A 1 393 ? 1.644 0.363 25.751 1.00 94.69 393 LEU A CA 1
ATOM 3132 C C . LEU A 1 393 ? 2.335 0.096 27.100 1.00 94.69 393 LEU A C 1
ATOM 3134 O O . LEU A 1 393 ? 1.977 -0.838 27.810 1.00 94.69 393 LEU A O 1
ATOM 3138 N N . GLN A 1 394 ? 3.269 0.961 27.509 1.00 93.62 394 GLN A N 1
ATOM 3139 C CA . GLN A 1 394 ? 4.013 0.818 28.770 1.00 93.62 394 GLN A CA 1
ATOM 3140 C C . GLN A 1 394 ? 3.137 0.943 30.023 1.00 93.62 394 GLN A C 1
ATOM 3142 O O . GLN A 1 394 ? 3.464 0.381 31.066 1.00 93.62 394 GLN A O 1
ATOM 3147 N N . SER A 1 395 ? 2.035 1.688 29.936 1.00 94.94 395 SER A N 1
ATOM 3148 C CA . SER A 1 395 ? 1.085 1.862 31.040 1.00 94.94 395 SER A CA 1
ATOM 3149 C C . SER A 1 395 ? -0.012 0.793 31.083 1.00 94.94 395 SER A C 1
ATOM 3151 O O . SER A 1 395 ? -0.872 0.859 31.960 1.00 94.94 395 SER A O 1
ATOM 3153 N N . GLY A 1 396 ? 0.020 -0.194 30.180 1.00 94.12 396 GLY A N 1
ATOM 3154 C CA . GLY A 1 396 ? -0.914 -1.323 30.167 1.00 94.12 396 GLY A CA 1
ATOM 3155 C C . GLY A 1 396 ? -2.310 -0.991 29.636 1.00 94.12 396 GLY A C 1
ATOM 3156 O O . GLY A 1 396 ? -3.245 -1.741 29.886 1.00 94.12 396 GLY A O 1
ATOM 3157 N N . TRP A 1 397 ? -2.474 0.127 28.921 1.00 93.75 397 TRP A N 1
ATOM 3158 C CA . TRP A 1 397 ? -3.743 0.471 28.261 1.00 93.75 397 TRP A CA 1
ATOM 3159 C C . TRP A 1 397 ? -3.905 -0.197 26.894 1.00 93.75 397 TRP A C 1
ATOM 3161 O O . TRP A 1 397 ? -5.006 -0.206 26.347 1.00 93.75 397 TRP A O 1
ATOM 3171 N N . ILE A 1 398 ? -2.811 -0.694 26.317 1.00 95.06 398 ILE A N 1
ATOM 3172 C CA . ILE A 1 398 ? -2.793 -1.412 25.043 1.00 95.06 398 ILE A CA 1
ATOM 3173 C C . ILE A 1 398 ? -2.113 -2.752 25.283 1.00 95.06 398 ILE A C 1
ATOM 3175 O O . ILE A 1 398 ? -0.978 -2.788 25.751 1.00 95.06 398 ILE A O 1
ATOM 3179 N N . ASP A 1 399 ? -2.792 -3.836 24.917 1.00 91.88 399 ASP A N 1
ATOM 3180 C CA . ASP A 1 399 ? -2.214 -5.174 24.971 1.00 91.88 399 ASP A CA 1
ATOM 3181 C C . ASP A 1 399 ? -1.360 -5.428 23.719 1.00 91.88 399 ASP A C 1
ATOM 3183 O O . ASP A 1 399 ? -1.914 -5.410 22.606 1.00 91.88 399 ASP A O 1
ATOM 3187 N N . PRO A 1 400 ? -0.048 -5.706 23.852 1.00 92.25 400 PRO A N 1
ATOM 3188 C CA . PRO A 1 400 ? 0.776 -6.085 22.712 1.00 92.25 400 PRO A CA 1
ATOM 3189 C C . PRO A 1 400 ? 0.234 -7.362 22.064 1.00 92.25 400 PRO A C 1
ATOM 3191 O O . PRO A 1 400 ? -0.335 -8.242 22.714 1.00 92.25 400 PRO A O 1
ATOM 3194 N N . TYR A 1 401 ? 0.376 -7.439 20.750 1.00 92.56 401 TYR A N 1
ATOM 3195 C CA . TYR A 1 401 ? 0.053 -8.606 19.946 1.00 92.56 401 TYR A CA 1
ATOM 3196 C C . TYR A 1 401 ? 1.304 -9.444 19.656 1.00 92.56 401 TYR A C 1
ATOM 3198 O O . TYR A 1 401 ? 1.230 -10.669 19.685 1.00 92.56 401 TYR A O 1
ATOM 3206 N N . ILE A 1 402 ? 2.446 -8.796 19.413 1.00 91.94 402 ILE A N 1
ATOM 3207 C CA . ILE A 1 402 ? 3.737 -9.446 19.164 1.00 91.94 402 ILE A CA 1
ATOM 3208 C C . ILE A 1 402 ? 4.557 -9.454 20.457 1.00 91.94 402 ILE A C 1
ATOM 3210 O O . ILE A 1 402 ? 4.581 -8.471 21.197 1.00 91.94 402 ILE A O 1
ATOM 3214 N N . ALA A 1 403 ? 5.250 -10.559 20.738 1.00 92.31 403 ALA A N 1
ATOM 3215 C CA . ALA A 1 403 ? 6.140 -10.627 21.892 1.00 92.31 403 ALA A CA 1
ATOM 3216 C C . ALA A 1 403 ? 7.414 -9.789 21.668 1.00 92.31 403 ALA A C 1
ATOM 3218 O O . ALA A 1 403 ? 8.005 -9.802 20.584 1.00 92.31 403 ALA A O 1
ATOM 3219 N N . GLU A 1 404 ? 7.894 -9.107 22.709 1.00 90.31 404 GLU A N 1
ATOM 3220 C CA . GLU A 1 404 ? 9.088 -8.249 22.637 1.00 90.31 404 GLU A CA 1
ATOM 3221 C C . GLU A 1 404 ? 10.330 -9.034 22.173 1.00 90.31 404 GLU A C 1
ATOM 3223 O O . GLU A 1 404 ? 11.154 -8.539 21.403 1.00 90.31 404 GLU A O 1
ATOM 3228 N N . GLU A 1 405 ? 10.447 -10.305 22.565 1.00 93.38 405 GLU A N 1
ATOM 3229 C CA . GLU A 1 405 ? 11.541 -11.178 22.141 1.00 93.38 405 GLU A CA 1
ATOM 3230 C C . GLU A 1 405 ? 11.522 -11.455 20.631 1.00 93.38 405 GLU A C 1
ATOM 3232 O O . GLU A 1 405 ? 12.580 -11.631 20.015 1.00 93.38 405 GLU A O 1
ATOM 3237 N N . GLU A 1 406 ? 10.337 -11.503 20.016 1.00 91.75 406 GLU A N 1
ATOM 3238 C CA . GLU A 1 406 ? 10.189 -11.682 18.571 1.00 91.75 406 GLU A CA 1
ATOM 3239 C C . GLU A 1 406 ? 10.600 -10.419 17.819 1.00 91.75 406 GLU A C 1
ATOM 3241 O O . GLU A 1 406 ? 11.324 -10.516 16.823 1.00 91.75 406 GLU A O 1
ATOM 3246 N N . ILE A 1 407 ? 10.235 -9.242 18.337 1.00 90.69 407 ILE A N 1
ATOM 3247 C CA . ILE A 1 407 ? 10.672 -7.944 17.806 1.00 90.69 407 ILE A CA 1
ATOM 3248 C C . ILE A 1 407 ? 12.200 -7.839 17.885 1.00 90.69 407 ILE A C 1
ATOM 3250 O O . ILE A 1 407 ? 12.867 -7.611 16.869 1.00 90.69 407 ILE A O 1
ATOM 3254 N N . ALA A 1 408 ? 12.781 -8.099 19.060 1.00 91.44 408 ALA A N 1
ATOM 3255 C CA . ALA A 1 408 ? 14.226 -8.059 19.278 1.00 91.44 408 ALA A CA 1
ATOM 3256 C C . ALA A 1 408 ? 14.984 -9.042 18.367 1.00 91.44 408 ALA A C 1
ATOM 3258 O O . ALA A 1 408 ? 16.061 -8.726 17.847 1.00 91.44 408 ALA A O 1
ATOM 3259 N N . ARG A 1 409 ? 14.415 -10.231 18.121 1.00 91.31 409 ARG A N 1
ATOM 3260 C CA . ARG A 1 409 ? 14.961 -11.203 17.164 1.00 91.31 409 ARG A CA 1
ATOM 3261 C C . ARG A 1 409 ? 14.883 -10.678 15.731 1.00 91.31 409 ARG A C 1
ATOM 3263 O O . ARG A 1 409 ? 15.885 -10.739 15.017 1.00 91.31 409 ARG A O 1
ATOM 3270 N N . ALA A 1 410 ? 13.738 -10.143 15.312 1.00 90.50 410 ALA A N 1
ATOM 3271 C CA . ALA A 1 410 ? 13.521 -9.633 13.958 1.00 90.50 410 ALA A CA 1
ATOM 3272 C C . ALA A 1 410 ? 14.451 -8.458 13.604 1.00 90.50 410 ALA A C 1
ATOM 3274 O O . ALA A 1 410 ? 14.846 -8.317 12.446 1.00 90.50 410 ALA A O 1
ATOM 3275 N N . MET A 1 411 ? 14.882 -7.662 14.593 1.00 89.12 411 MET A N 1
ATOM 3276 C CA . MET A 1 411 ? 15.885 -6.604 14.394 1.00 89.12 411 MET A CA 1
ATOM 3277 C C . MET A 1 411 ? 17.246 -7.135 13.921 1.00 89.12 411 MET A C 1
ATOM 3279 O O . MET A 1 411 ? 17.986 -6.425 13.243 1.00 89.12 411 MET A O 1
ATOM 3283 N N . ARG A 1 412 ? 17.608 -8.368 14.296 1.00 86.19 412 ARG A N 1
ATOM 3284 C CA . ARG A 1 412 ? 18.943 -8.943 14.044 1.00 86.19 412 ARG A CA 1
ATOM 3285 C C . ARG A 1 412 ? 18.921 -10.077 13.026 1.00 86.19 412 ARG A C 1
ATOM 3287 O O . ARG A 1 412 ? 19.924 -10.337 12.352 1.00 86.19 412 ARG A O 1
ATOM 3294 N N . THR A 1 413 ? 17.793 -10.764 12.901 1.00 87.00 413 THR A N 1
ATOM 3295 C CA . THR A 1 413 ? 17.664 -11.976 12.100 1.00 87.00 413 THR A CA 1
ATOM 3296 C C . THR A 1 413 ? 16.663 -11.756 10.967 1.00 87.00 413 THR A C 1
ATOM 3298 O O . THR A 1 413 ? 15.485 -11.529 11.232 1.00 87.00 413 THR A O 1
ATOM 3301 N N . PRO A 1 414 ? 17.098 -11.839 9.694 1.00 88.44 414 PRO A N 1
ATOM 3302 C CA . PRO A 1 414 ? 16.180 -11.743 8.566 1.00 88.44 414 PRO A CA 1
ATOM 3303 C C . PRO A 1 414 ? 15.231 -12.952 8.527 1.00 88.44 414 PRO A C 1
ATOM 3305 O O . PRO A 1 414 ? 15.604 -14.030 9.002 1.00 88.44 414 PRO A O 1
ATOM 3308 N N . PRO A 1 415 ? 14.051 -12.821 7.895 1.00 85.12 415 PRO A N 1
ATOM 3309 C CA . PRO A 1 415 ? 13.117 -13.931 7.760 1.00 85.12 415 PRO A CA 1
ATOM 3310 C C . PRO A 1 415 ? 13.779 -15.108 7.022 1.00 85.12 415 PRO A C 1
ATOM 3312 O O . PRO A 1 415 ? 14.459 -14.880 6.008 1.00 85.12 415 PRO A O 1
ATOM 3315 N N . PRO A 1 416 ? 13.616 -16.351 7.514 1.00 81.88 416 PRO A N 1
ATOM 3316 C CA . PRO A 1 416 ? 14.231 -17.532 6.918 1.00 81.88 416 PRO A CA 1
ATOM 3317 C C . PRO A 1 416 ? 13.654 -17.819 5.527 1.00 81.88 416 PRO A C 1
ATOM 3319 O O . PRO A 1 416 ? 12.557 -17.379 5.191 1.00 81.88 416 PRO A O 1
ATOM 3322 N N . ASN A 1 417 ? 14.393 -18.583 4.719 1.00 80.50 417 ASN A N 1
ATOM 3323 C CA . ASN A 1 417 ? 13.969 -19.037 3.386 1.00 80.50 417 ASN A CA 1
ATOM 3324 C C . ASN A 1 417 ? 13.569 -17.903 2.427 1.00 80.50 417 ASN A C 1
ATOM 3326 O O . ASN A 1 417 ? 12.736 -18.089 1.542 1.00 80.50 417 ASN A O 1
ATOM 3330 N N . SER A 1 418 ? 14.179 -16.726 2.580 1.00 81.38 418 SER A N 1
ATOM 3331 C CA . SER A 1 418 ? 13.917 -15.570 1.726 1.00 81.38 418 SER A CA 1
ATOM 3332 C C . SER A 1 418 ? 15.217 -14.994 1.156 1.00 81.38 418 SER A C 1
ATOM 3334 O O . SER A 1 418 ? 16.288 -15.152 1.751 1.00 81.38 418 SER A O 1
ATOM 3336 N N . PRO A 1 419 ? 15.165 -14.238 0.043 1.00 81.44 419 PRO A N 1
ATOM 3337 C CA . PRO A 1 419 ? 16.325 -13.484 -0.434 1.00 81.44 419 PRO A CA 1
ATOM 3338 C C . PRO A 1 419 ? 16.910 -12.523 0.619 1.00 81.44 419 PRO A C 1
ATOM 3340 O O . PRO A 1 419 ? 18.085 -12.162 0.544 1.00 81.44 419 PRO A O 1
ATOM 3343 N N . ALA A 1 420 ? 16.116 -12.118 1.621 1.00 83.56 420 ALA A N 1
ATOM 3344 C CA . ALA A 1 420 ? 16.591 -11.297 2.730 1.00 83.56 420 ALA A CA 1
ATOM 3345 C C . ALA A 1 420 ? 17.575 -12.052 3.637 1.00 83.56 420 ALA A C 1
ATOM 3347 O O . ALA A 1 420 ? 18.455 -11.415 4.211 1.00 83.56 420 ALA A O 1
ATOM 3348 N N . THR A 1 421 ? 17.493 -13.386 3.727 1.00 84.81 421 THR A N 1
ATOM 3349 C CA . THR A 1 421 ? 18.468 -14.202 4.465 1.00 84.81 421 THR A CA 1
ATOM 3350 C C . THR A 1 421 ? 19.864 -14.057 3.863 1.00 84.81 421 THR A C 1
ATOM 3352 O O . THR A 1 421 ? 20.814 -13.720 4.568 1.00 84.81 421 THR A O 1
ATOM 3355 N N . VAL A 1 422 ? 19.967 -14.235 2.542 1.00 84.44 422 VAL A N 1
ATOM 3356 C CA . VAL A 1 422 ? 21.224 -14.112 1.790 1.00 84.44 422 VAL A CA 1
ATOM 3357 C C . VAL A 1 422 ? 21.754 -12.681 1.864 1.00 84.44 422 VAL A C 1
ATOM 3359 O O . VAL A 1 422 ? 22.924 -12.469 2.168 1.00 84.44 422 VAL A O 1
ATOM 3362 N N . ARG A 1 423 ? 20.885 -11.679 1.676 1.00 86.25 423 ARG A N 1
ATOM 3363 C CA . ARG A 1 423 ? 21.267 -10.267 1.820 1.00 86.25 423 ARG A CA 1
ATOM 3364 C C . ARG A 1 423 ? 21.784 -9.950 3.223 1.00 86.25 423 ARG A C 1
ATOM 3366 O O . ARG A 1 423 ? 22.813 -9.300 3.348 1.00 86.25 423 ARG A O 1
ATOM 3373 N N . GLY A 1 424 ? 21.089 -10.407 4.264 1.00 83.94 424 GLY A N 1
ATOM 3374 C CA . GLY A 1 424 ? 21.497 -10.194 5.652 1.00 83.94 424 GLY A CA 1
ATOM 3375 C C . GLY A 1 424 ? 22.832 -10.863 5.971 1.00 83.94 424 GLY A C 1
ATOM 3376 O O . GLY A 1 424 ? 23.636 -10.292 6.699 1.00 83.94 424 GLY A O 1
ATOM 3377 N N . HIS A 1 425 ? 23.099 -12.036 5.388 1.00 82.56 425 HIS A N 1
ATOM 3378 C CA . HIS A 1 425 ? 24.411 -12.674 5.462 1.00 82.56 425 HIS A CA 1
ATOM 3379 C C . HIS A 1 425 ? 25.492 -11.819 4.792 1.00 82.56 425 HIS A C 1
ATOM 3381 O O . HIS A 1 425 ? 26.495 -11.529 5.428 1.00 82.56 425 HIS A O 1
ATOM 3387 N N . TYR A 1 426 ? 25.283 -11.368 3.550 1.00 86.00 426 TYR A N 1
ATOM 3388 C CA . TYR A 1 426 ? 26.248 -10.514 2.850 1.00 86.00 426 TYR A CA 1
ATOM 3389 C C . TYR A 1 426 ? 26.520 -9.201 3.589 1.00 86.00 426 TYR A C 1
ATOM 3391 O O . TYR A 1 426 ? 27.672 -8.816 3.724 1.00 86.00 426 TYR A O 1
ATOM 3399 N N . ILE A 1 427 ? 25.488 -8.529 4.107 1.00 86.00 427 ILE A N 1
ATOM 3400 C CA . ILE A 1 427 ? 25.685 -7.299 4.882 1.00 86.00 427 ILE A CA 1
ATOM 3401 C C . ILE A 1 427 ? 26.577 -7.577 6.093 1.00 86.00 427 ILE A C 1
ATOM 3403 O O . ILE A 1 427 ? 27.537 -6.850 6.285 1.00 86.00 427 ILE A O 1
ATOM 3407 N N . ARG A 1 428 ? 26.302 -8.635 6.867 1.00 82.94 428 ARG A N 1
ATOM 3408 C CA . ARG A 1 428 ? 27.098 -8.977 8.058 1.00 82.94 428 ARG A CA 1
ATOM 3409 C C . ARG A 1 428 ? 28.528 -9.398 7.732 1.00 82.94 428 ARG A C 1
ATOM 3411 O O . ARG A 1 428 ? 29.447 -9.000 8.433 1.00 82.94 428 ARG A O 1
ATOM 3418 N N . GLU A 1 429 ? 28.704 -10.204 6.691 1.00 82.38 429 GLU A N 1
ATOM 3419 C CA . GLU A 1 429 ? 30.017 -10.719 6.292 1.00 82.38 429 GLU A CA 1
ATOM 3420 C C . GLU A 1 429 ? 30.927 -9.597 5.776 1.00 82.38 429 GLU A C 1
ATOM 3422 O O . GLU A 1 429 ? 32.113 -9.558 6.084 1.00 82.38 429 GLU A O 1
ATOM 3427 N N . PHE A 1 430 ? 30.360 -8.659 5.011 1.00 82.25 430 PHE A N 1
ATOM 3428 C CA . PHE A 1 430 ? 31.107 -7.582 4.360 1.00 82.25 430 PHE A CA 1
ATOM 3429 C C . PHE A 1 430 ? 31.056 -6.248 5.121 1.00 82.25 430 PHE A C 1
ATOM 3431 O O . PHE A 1 430 ? 31.640 -5.271 4.661 1.00 82.25 430 PHE A O 1
ATOM 3438 N N . SER A 1 431 ? 30.418 -6.179 6.296 1.00 77.00 431 SER A N 1
ATOM 3439 C CA . SER A 1 431 ? 30.412 -4.983 7.154 1.00 77.00 431 SER A CA 1
ATOM 3440 C C . SER A 1 431 ? 31.661 -4.856 8.038 1.00 77.00 431 SER A C 1
ATOM 3442 O O . SER A 1 431 ? 31.561 -4.290 9.124 1.00 77.00 431 SER A O 1
ATOM 3444 N N . GLN A 1 432 ? 32.824 -5.371 7.619 1.00 56.41 432 GLN A N 1
ATOM 3445 C CA . GLN A 1 432 ? 34.061 -5.452 8.423 1.00 56.41 432 GLN A CA 1
ATOM 3446 C C . GLN A 1 432 ? 34.678 -4.100 8.873 1.00 56.41 432 GLN A C 1
ATOM 3448 O O . GLN A 1 432 ? 35.784 -4.101 9.393 1.00 56.41 432 GLN A O 1
ATOM 3453 N N . ASP A 1 433 ? 33.956 -2.976 8.794 1.00 52.81 433 ASP A N 1
ATOM 3454 C CA . ASP A 1 433 ? 34.404 -1.643 9.237 1.00 52.81 433 ASP A CA 1
ATOM 3455 C C . ASP A 1 433 ? 33.437 -0.930 10.211 1.00 52.81 433 ASP A C 1
ATOM 3457 O O . ASP A 1 433 ? 33.354 0.297 10.231 1.00 52.81 433 ASP A O 1
ATOM 3461 N N . CYS A 1 434 ? 32.675 -1.644 11.047 1.00 44.88 434 CYS A N 1
ATOM 3462 C CA . CYS A 1 434 ? 31.792 -0.989 12.027 1.00 44.88 434 CYS A CA 1
ATOM 3463 C C . CYS A 1 434 ? 31.847 -1.623 13.427 1.00 44.88 434 CYS A C 1
ATOM 3465 O O . CYS A 1 434 ? 30.879 -2.222 13.884 1.00 44.88 434 CYS A O 1
ATOM 3467 N N . GLU A 1 435 ? 32.931 -1.379 14.173 1.00 41.31 435 GLU A N 1
ATOM 3468 C CA . GLU A 1 435 ? 32.994 -1.526 15.647 1.00 41.31 435 GLU A CA 1
ATOM 3469 C C . GLU A 1 435 ? 32.110 -0.510 16.418 1.00 41.31 435 GLU A C 1
ATOM 3471 O O . GLU A 1 435 ? 32.330 -0.226 17.595 1.00 41.31 435 GLU A O 1
ATOM 3476 N N . ARG A 1 436 ? 31.089 0.081 15.792 1.00 37.41 436 ARG A N 1
ATOM 3477 C CA . ARG A 1 436 ? 30.164 1.005 16.461 1.00 37.41 436 ARG A CA 1
ATOM 3478 C C . ARG A 1 436 ? 28.746 0.843 15.936 1.00 37.41 436 ARG A C 1
ATOM 3480 O O . ARG A 1 436 ? 28.334 1.625 15.088 1.00 37.41 436 ARG A O 1
ATOM 3487 N N . PHE A 1 437 ? 28.011 -0.124 16.475 1.00 37.78 437 PHE A N 1
ATOM 3488 C CA . PHE A 1 437 ? 26.553 -0.054 16.583 1.00 37.78 437 PHE A CA 1
ATOM 3489 C C . PHE A 1 437 ? 26.090 -0.691 17.886 1.00 37.78 437 PHE A C 1
ATOM 3491 O O . PHE A 1 437 ? 26.483 -1.852 18.143 1.00 37.78 437 PHE A O 1
#

Sequence (437 aa):
FSLIKNDRDAENNVYGAQENYEATLAEGWRLWAWRASLIAMTPLMFATWIGLILLIIGVLMYLAIAAVVYLPMTMFTSRPKRLARHLFGRDLTEGIETGGPAPPWMEGVLLFWTRATTAPLAAGLWLASWCFAFRETRRRLLPFLISRPVLAGSGMLDRQGRFWLADKGPAMNAVLGYGGFFRERPIFTVGHFFKTLCAEACFSASDFFDLFRRRQRLQIALGDSNMCERAELLRVGSTLLVLDAIEAGYIPRMPRPRRPIRTLHGICGDPTLSAEIPFADGTRSTALDVQRVYLAACQRMVAAAEHSPRGVRRGETLDEAREILRLWETVLDQLDECKRAGEPTDSLFGVLDWVTKFHLLERAGVDSPWEARKKLDIRYHELSPDGYYTQLLQSGWIDPYIAEEEIARAMRTPPPNSPATVRGHYIREFSQDCERF

Secondary structure (DSSP, 8-state):
---B--SB-TT--B----EEEEEE---THHHHHHHHHHHHTHHHHHHHHHHHHHHHHHHHHHHHHHHHHHHHHHHH-S-HHHHHHHHHSS-SSS----S-SS-HHHHHHHHHHHHHHHHHHHHHHHHHHHHTTTHHHHHHHHHHHHHTHHHH---EE-TTS-EES-SSGGG--EEEE-SSTTS--EEEE-HHHHHIIIIITTT-HHHHHHTTSSEEEEEE------SSHHHHHHHHHHHHHHHHHHHTT-S--PPPBSSHHHHHHHHHT-TTS--EEEBTTS-EEEHHHHHHHHHHHHHHHHHHHHT-TT-S-TT--HHHHHHHHHHHHHHHHHHHHHHHHTS--GGGTTT-HHHHHHHHHHHT-TTS-HHHHHHHHHHTTB-STTSHHHHHHHTTSS--SS-HHHHHHHHHSPPTTSHHHHHHHHHHHH-TT----

Radius of gyration: 25.52 Å; chains: 1; bounding box: 71×72×61 Å

pLDDT: mean 87.83, std 12.48, range [33.59, 98.62]